Protein AF-0000000067839793 (afdb_homodimer)

Sequence (592 aa):
MSKRLVPSMTALQCFEAAARHLSFTRAAEELHLTQSAVSKQVAQLEDMLRHHLFLRIRRRLQLTPAGSLYLAEVNKILTQVDMSSRYVLTYGEQTEILKVATQPSFGVRWLIPHLKGFGKRHGNIHLDIRNEMEPFALLQGSADVVFFYGQGTWPGATCVELFREEVVPVCAPELLAGRKLAGAEELAELVLLQSTSRPEAWHEWFLEQDLQSVSAYHGPRFDTFYMALSAAQAGCGVALVPRYLAAKELADGSLVVPWNHAMRSAGAHYLAYAEHAAEVPKVRALVEWIGEQLQVMSKRLVPSMTALQCFEAAARHLSFTRAAEELHLTQSAVSKQVAQLEDMLRHHLFLRIRRRLQLTPAGSLYLAEVNKILTQVDMSSRYVLTYGEQTEILKVATQPSFGVRWLIPHLKGFGKRHGNIHLDIRNEMEPFALLQGSADVVFFYGQGTWPGATCVELFREEVVPVCAPELLAGRKLAGAEELAELVLLQSTSRPEAWHEWFLEQDLQSVSAYHGPRFDTFYMALSAAQAGCGVALVPRYLAAKELADGSLVVPWNHAMRSAGAHYLAYAEHAAEVPKVRALVEWIGEQLQV

InterPro domains:
  IPR000847 LysR, HTH, N-terminal domain [PF00126] (10-67)
  IPR000847 LysR, HTH, N-terminal domain [PR00039] (24-35)
  IPR000847 LysR, HTH, N-terminal domain [PR00039] (35-45)
  IPR000847 LysR, HTH, N-terminal domain [PR00039] (45-56)
  IPR000847 LysR, HTH, N-terminal domain [PS50931] (7-64)
  IPR005119 LysR, substrate-binding [PF03466] (94-294)
  IPR036388 Winged helix-like DNA-binding domain superfamily [G3DSA:1.10.10.10] (6-86)
  IPR036390 Winged helix DNA-binding domain superfamily [SSF46785] (7-82)
  IPR058163 LysR-type transcriptional regulator, proteobacterial-type [PTHR30537] (6-295)

Structure (mmCIF, N/CA/C/O backbone):
data_AF-0000000067839793-model_v1
#
loop_
_entity.id
_entity.type
_entity.pdbx_description
1 polymer 'HTH-type transcriptional regulator TrpI'
#
loop_
_atom_site.group_PDB
_atom_site.id
_atom_site.type_symbol
_atom_site.label_atom_id
_atom_site.label_alt_id
_atom_site.label_comp_id
_atom_site.label_asym_id
_atom_site.label_entity_id
_atom_site.label_seq_id
_atom_site.pdbx_PDB_ins_code
_atom_site.Cartn_x
_atom_site.Cartn_y
_atom_site.Cartn_z
_atom_site.occupancy
_atom_site.B_iso_or_equiv
_atom_site.auth_seq_id
_atom_site.auth_comp_id
_atom_site.auth_asym_id
_atom_site.auth_atom_id
_atom_site.pdbx_PDB_model_num
ATOM 1 N N . MET A 1 1 ? 6.41 28.391 -27.156 1 25.7 1 MET A N 1
ATOM 2 C CA . MET A 1 1 ? 6.594 27.812 -25.828 1 25.7 1 MET A CA 1
ATOM 3 C C . MET A 1 1 ? 5.25 27.609 -25.125 1 25.7 1 MET A C 1
ATOM 5 O O . MET A 1 1 ? 4.48 28.562 -24.969 1 25.7 1 MET A O 1
ATOM 9 N N . SER A 1 2 ? 4.504 26.625 -25.359 1 34.06 2 SER A N 1
ATOM 10 C CA . SER A 1 2 ? 3.111 26.453 -24.953 1 34.06 2 SER A CA 1
ATOM 11 C C . SER A 1 2 ? 2.936 26.734 -23.469 1 34.06 2 SER A C 1
ATOM 13 O O . SER A 1 2 ? 3.758 26.312 -22.656 1 34.06 2 SER A O 1
ATOM 15 N N . LYS A 1 3 ? 2.477 27.891 -23.156 1 39.94 3 LYS A N 1
ATOM 16 C CA . LYS A 1 3 ? 2.377 28.516 -21.844 1 39.94 3 LYS A CA 1
ATOM 17 C C . LYS A 1 3 ? 1.714 27.578 -20.828 1 39.94 3 LYS A C 1
ATOM 19 O O . LYS A 1 3 ? 0.62 27.062 -21.078 1 39.94 3 LYS A O 1
ATOM 24 N N . ARG A 1 4 ? 2.494 26.875 -20.109 1 50.38 4 ARG A N 1
ATOM 25 C CA . ARG A 1 4 ? 1.95 26.094 -19 1 50.38 4 ARG A CA 1
ATOM 26 C C . ARG A 1 4 ? 0.804 26.844 -18.312 1 50.38 4 ARG A C 1
ATOM 28 O O . ARG A 1 4 ? 0.835 28.062 -18.203 1 50.38 4 ARG A O 1
ATOM 35 N N . LEU A 1 5 ? -0.364 26.328 -18.203 1 61.38 5 LEU A N 1
ATOM 36 C CA . LEU A 1 5 ? -1.449 26.859 -17.375 1 61.38 5 LEU A CA 1
ATOM 37 C C . LEU A 1 5 ? -1.117 26.75 -15.898 1 61.38 5 LEU A C 1
ATOM 39 O O . LEU A 1 5 ? -1.398 25.719 -15.266 1 61.38 5 LEU A O 1
ATOM 43 N N . VAL A 1 6 ? -0.358 27.828 -15.383 1 69.75 6 VAL A N 1
ATOM 44 C CA . VAL A 1 6 ? 0.12 27.75 -14.008 1 69.75 6 VAL A CA 1
ATOM 45 C C . VAL A 1 6 ? -0.581 28.812 -13.164 1 69.75 6 VAL A C 1
ATOM 47 O O . VAL A 1 6 ? -0.259 30 -13.25 1 69.75 6 VAL A O 1
ATOM 50 N N . PRO A 1 7 ? -1.567 28.328 -12.43 1 79.19 7 PRO A N 1
ATOM 51 C CA . PRO A 1 7 ? -2.184 29.281 -11.508 1 79.19 7 PRO A CA 1
ATOM 52 C C . PRO A 1 7 ? -1.21 29.797 -10.445 1 79.19 7 PRO A C 1
ATOM 54 O O . PRO A 1 7 ? -0.174 29.172 -10.203 1 79.19 7 PRO A O 1
ATOM 57 N N . SER A 1 8 ? -1.515 31 -10.031 1 80.44 8 SER A N 1
ATOM 58 C CA . SER A 1 8 ? -0.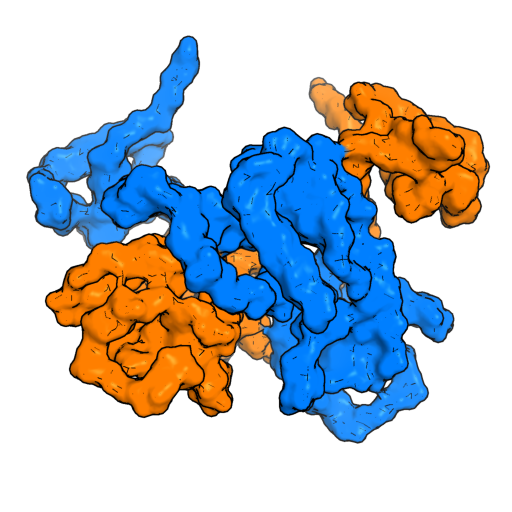68 31.516 -8.953 1 80.44 8 SER A CA 1
ATOM 59 C C . SER A 1 8 ? -0.875 30.703 -7.672 1 80.44 8 SER A C 1
ATOM 61 O O . SER A 1 8 ? -1.925 30.094 -7.473 1 80.44 8 SER A O 1
ATOM 63 N N . MET A 1 9 ? 0.143 30.75 -6.84 1 85.31 9 MET A N 1
ATOM 64 C CA . MET A 1 9 ? 0.052 30.094 -5.535 1 85.31 9 MET A CA 1
ATOM 65 C C . MET A 1 9 ? -1.069 30.703 -4.699 1 85.31 9 MET A C 1
ATOM 67 O O . MET A 1 9 ? -1.763 30 -3.969 1 85.31 9 MET A O 1
ATOM 71 N N . THR A 1 10 ? -1.194 31.969 -4.879 1 86.69 10 THR A N 1
ATOM 72 C CA . THR A 1 10 ? -2.26 32.688 -4.168 1 86.69 10 THR A CA 1
ATOM 73 C C . THR A 1 10 ? -3.629 32.156 -4.609 1 86.69 10 THR A C 1
ATOM 75 O O . THR A 1 10 ? -4.516 31.953 -3.781 1 86.69 10 THR A O 1
ATOM 78 N N . ALA A 1 11 ? -3.779 32 -5.848 1 90.25 11 ALA A N 1
ATOM 79 C CA . ALA A 1 11 ? -5.043 31.484 -6.371 1 90.25 11 ALA A CA 1
ATOM 80 C C . ALA A 1 11 ? -5.332 30.078 -5.832 1 90.25 11 ALA A C 1
ATOM 82 O O . ALA A 1 11 ? -6.465 29.766 -5.461 1 90.25 11 ALA A O 1
ATOM 83 N N . LEU A 1 12 ? -4.297 29.297 -5.797 1 90.75 12 LEU A N 1
ATOM 84 C CA . LEU A 1 12 ? -4.445 27.938 -5.277 1 90.75 12 LEU A CA 1
ATOM 85 C C . LEU A 1 12 ? -4.816 27.953 -3.799 1 90.75 12 LEU A C 1
ATOM 87 O O . LEU A 1 12 ? -5.684 27.203 -3.363 1 90.75 12 LEU A O 1
ATOM 91 N N . GLN A 1 13 ? -4.223 28.781 -3.059 1 90.88 13 GLN A N 1
ATOM 92 C CA . GLN A 1 13 ? -4.504 28.906 -1.632 1 90.88 13 GLN A CA 1
ATOM 93 C C . GLN A 1 13 ? -5.922 29.422 -1.391 1 90.88 13 GLN A C 1
ATOM 95 O O . GLN A 1 13 ? -6.613 28.938 -0.491 1 90.88 13 GLN A O 1
ATOM 100 N N . CYS A 1 14 ? -6.309 30.375 -2.168 1 93.44 14 CYS A N 1
ATOM 101 C CA . CYS A 1 14 ? -7.66 30.922 -2.061 1 93.44 14 CYS A CA 1
ATOM 102 C C . CYS A 1 14 ? -8.703 29.844 -2.34 1 93.44 14 CYS A C 1
ATOM 104 O O . CYS A 1 14 ? -9.672 29.688 -1.593 1 93.44 14 CYS A O 1
ATOM 106 N N . PHE A 1 15 ? -8.484 29.078 -3.344 1 94.44 15 PHE A N 1
ATOM 107 C CA . PHE A 1 15 ? -9.391 27.984 -3.705 1 94.44 15 PHE A CA 1
ATOM 108 C C . PHE A 1 15 ? -9.453 26.938 -2.6 1 94.44 15 PHE A C 1
ATOM 110 O O . PHE A 1 15 ? -10.539 26.531 -2.18 1 94.44 15 PHE A O 1
ATOM 117 N N . GLU A 1 16 ? -8.289 26.531 -2.25 1 91.19 16 GLU A N 1
ATOM 118 C CA . GLU A 1 16 ? -8.211 25.516 -1.21 1 91.19 16 GLU A CA 1
ATOM 119 C C . GLU A 1 16 ? -8.938 25.953 0.054 1 91.19 16 GLU A C 1
ATOM 121 O O . GLU A 1 16 ? -9.711 25.188 0.632 1 91.19 16 GLU A O 1
ATOM 126 N N . ALA A 1 17 ? -8.703 27.156 0.559 1 91.81 17 ALA A N 1
ATOM 127 C CA . ALA A 1 17 ? -9.344 27.672 1.763 1 91.81 17 ALA A CA 1
ATOM 128 C C . ALA A 1 17 ? -10.852 27.797 1.58 1 91.81 17 ALA A C 1
ATOM 130 O O . ALA A 1 17 ? -11.617 27.406 2.467 1 91.81 17 ALA A O 1
ATOM 131 N N . ALA A 1 18 ? -11.242 28.281 0.456 1 93.5 18 ALA A N 1
ATOM 132 C CA . ALA A 1 18 ? -12.664 28.406 0.173 1 93.5 18 ALA A CA 1
ATOM 133 C C . ALA A 1 18 ? -13.352 27.047 0.149 1 93.5 18 ALA A C 1
ATOM 135 O O . ALA A 1 18 ? -14.477 26.891 0.633 1 93.5 18 ALA A O 1
ATOM 136 N N . ALA A 1 19 ? -12.695 26.141 -0.418 1 90.25 19 ALA A N 1
ATOM 137 C CA . ALA A 1 19 ? -13.242 24.797 -0.519 1 90.25 19 ALA A CA 1
ATOM 138 C C . ALA A 1 19 ? -13.336 24.141 0.855 1 90.25 19 ALA A C 1
ATOM 140 O O . ALA A 1 19 ? -14.312 23.453 1.157 1 90.25 19 ALA A O 1
ATOM 141 N N . ARG A 1 20 ? -12.305 24.312 1.61 1 83.88 20 ARG A N 1
ATOM 142 C CA . ARG A 1 20 ? -12.25 23.719 2.941 1 83.88 20 ARG A CA 1
ATOM 143 C C . ARG A 1 20 ? -13.312 24.312 3.855 1 83.88 20 ARG A C 1
ATOM 145 O O . ARG A 1 20 ? -13.961 23.594 4.609 1 83.88 20 ARG A O 1
ATOM 152 N N . HIS A 1 21 ? -13.523 25.578 3.789 1 86.69 21 HIS A N 1
ATOM 153 C CA . HIS A 1 21 ? -14.477 26.281 4.637 1 86.69 21 HIS A CA 1
ATOM 154 C C . HIS A 1 21 ? -15.867 26.297 4.004 1 86.69 21 HIS A C 1
ATOM 156 O O . HIS A 1 21 ? -16.859 26.594 4.68 1 86.69 21 HIS A O 1
ATOM 162 N N . LEU A 1 22 ? -15.914 26.031 2.773 1 89.12 22 LEU A N 1
ATOM 163 C CA . LEU A 1 22 ? -17.109 26.234 1.961 1 89.12 22 LEU A CA 1
ATOM 164 C C . LEU A 1 22 ? -17.656 27.641 2.158 1 89.12 22 LEU A C 1
ATOM 166 O O . LEU A 1 22 ? -18.875 27.812 2.33 1 89.12 22 LEU A O 1
ATOM 170 N N . SER A 1 23 ? -16.766 28.516 2.211 1 92.5 23 SER A N 1
ATOM 171 C CA . SER A 1 23 ? -17.094 29.922 2.449 1 92.5 23 SER A CA 1
ATOM 172 C C . SER A 1 23 ? -15.977 30.828 1.955 1 92.5 23 SER A C 1
ATOM 174 O O . SER A 1 23 ? -14.82 30.688 2.357 1 92.5 23 SER A O 1
ATOM 176 N N . PHE A 1 24 ? -16.344 31.844 1.103 1 93.81 24 PHE A N 1
ATOM 177 C CA . PHE A 1 24 ? -15.359 32.812 0.635 1 93.81 24 PHE A CA 1
ATOM 178 C C . PHE A 1 24 ? -15 33.812 1.743 1 93.81 24 PHE A C 1
ATOM 180 O O . PHE A 1 24 ? -13.859 34.25 1.829 1 93.81 24 PHE A O 1
ATOM 187 N N . THR A 1 25 ? -15.945 34.062 2.615 1 94.25 25 THR A N 1
ATOM 188 C CA . THR A 1 25 ? -15.719 34.969 3.717 1 94.25 25 THR A CA 1
ATOM 189 C C . THR A 1 25 ? -14.727 34.406 4.723 1 94.25 25 THR A C 1
ATOM 191 O O . THR A 1 25 ? -13.781 35.062 5.133 1 94.25 25 THR A O 1
ATOM 194 N N . ARG A 1 26 ? -14.961 33.219 5.035 1 93.69 26 ARG A N 1
ATOM 195 C CA . ARG A 1 26 ? -14.078 32.562 5.996 1 93.69 26 ARG A CA 1
ATOM 196 C C . ARG A 1 26 ? -12.688 32.344 5.41 1 93.69 26 ARG A C 1
ATOM 198 O O . ARG A 1 26 ? -11.688 32.469 6.121 1 93.69 26 ARG A O 1
ATOM 205 N N . ALA A 1 27 ? -12.695 32 4.188 1 94.5 27 ALA A N 1
ATOM 206 C CA . ALA A 1 27 ? -11.406 31.875 3.508 1 94.5 27 ALA A CA 1
ATOM 207 C C . ALA A 1 27 ? -10.641 33.188 3.541 1 94.5 27 ALA A C 1
ATOM 209 O O . ALA A 1 27 ? -9.43 33.188 3.783 1 94.5 27 ALA A O 1
ATOM 210 N N . ALA A 1 28 ? -11.289 34.312 3.312 1 94.94 28 ALA A N 1
ATOM 211 C CA . ALA A 1 28 ? -10.688 35.656 3.324 1 94.94 28 ALA A CA 1
ATOM 212 C C . ALA A 1 28 ? -10.117 35.969 4.699 1 94.94 28 ALA A C 1
ATOM 214 O O . ALA A 1 28 ? -9.016 36.5 4.809 1 94.94 28 ALA A O 1
ATOM 215 N N . GLU A 1 29 ? -10.859 35.656 5.707 1 93.69 29 GLU A N 1
ATOM 216 C CA . GLU A 1 29 ? -10.414 35.875 7.078 1 93.69 29 GLU A CA 1
ATOM 217 C C . GLU A 1 29 ? -9.133 35.094 7.371 1 93.69 29 GLU A C 1
ATOM 219 O O . GLU A 1 29 ? -8.18 35.625 7.934 1 93.69 29 GLU A O 1
ATOM 224 N N . GLU A 1 30 ? -9.125 33.844 6.914 1 89.25 30 GLU A N 1
ATOM 225 C CA . GLU A 1 30 ? -7.973 32.969 7.16 1 89.25 30 GLU A CA 1
ATOM 226 C C . GLU A 1 30 ? -6.734 33.5 6.438 1 89.25 30 GLU A C 1
ATOM 228 O O . GLU A 1 30 ? -5.629 33.469 6.984 1 89.25 30 GLU A O 1
ATOM 233 N N . LEU A 1 31 ? -6.887 33.969 5.215 1 91.75 31 LEU A N 1
ATOM 234 C CA . LEU A 1 31 ? -5.766 34.344 4.352 1 91.75 31 LEU A CA 1
ATOM 235 C C . LEU A 1 31 ? -5.414 35.812 4.492 1 91.75 31 LEU A C 1
ATOM 237 O O . LEU A 1 31 ? -4.492 36.281 3.836 1 91.75 31 LEU A O 1
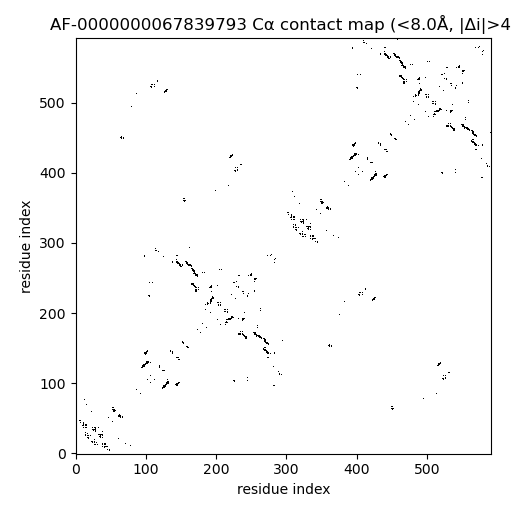ATOM 241 N N . HIS A 1 32 ? -6.188 36.469 5.352 1 92.88 32 HIS A N 1
ATOM 242 C CA . HIS A 1 32 ? -5.996 37.906 5.555 1 92.88 32 HIS A CA 1
ATOM 243 C C . HIS A 1 32 ? -6.113 38.688 4.238 1 92.88 32 HIS A C 1
ATOM 245 O O . HIS A 1 32 ? -5.242 39.469 3.904 1 92.88 32 HIS A O 1
ATOM 251 N N . LEU A 1 33 ? -7.078 38.312 3.494 1 92.69 33 LEU A N 1
ATOM 252 C CA . LEU A 1 33 ? -7.484 38.969 2.256 1 92.69 33 LEU A CA 1
ATOM 253 C C . LEU A 1 33 ? -8.922 39.438 2.346 1 92.69 33 LEU A C 1
ATOM 255 O O . LEU A 1 33 ? -9.633 39.125 3.305 1 92.69 33 LEU A O 1
ATOM 259 N N . THR A 1 34 ? -9.305 40.312 1.516 1 94.31 34 THR A N 1
ATOM 260 C CA . THR A 1 34 ? -10.719 40.656 1.424 1 94.31 34 THR A CA 1
ATOM 261 C C . THR A 1 34 ? -11.508 39.562 0.736 1 94.31 34 THR A C 1
ATOM 263 O O . THR A 1 34 ? -10.945 38.781 -0.046 1 94.31 34 THR A O 1
ATOM 266 N N . GLN A 1 35 ? -12.727 39.5 1.141 1 94.62 35 GLN A N 1
ATOM 267 C CA . GLN A 1 35 ? -13.602 38.5 0.514 1 94.62 35 GLN A CA 1
ATOM 268 C C . GLN A 1 35 ? -13.617 38.688 -1.003 1 94.62 35 GLN A C 1
ATOM 270 O O . GLN A 1 35 ? -13.633 37.688 -1.74 1 94.62 35 GLN A O 1
ATOM 275 N N . SER A 1 36 ? -13.602 39.906 -1.461 1 95.12 36 SER A N 1
ATOM 276 C CA . SER A 1 36 ? -13.594 40.188 -2.893 1 95.12 36 SER A CA 1
ATOM 277 C C . SER A 1 36 ? -12.32 39.656 -3.555 1 95.12 36 SER A C 1
ATOM 279 O O . SER A 1 36 ? -12.359 39.188 -4.684 1 95.12 36 SER A O 1
ATOM 281 N N . ALA A 1 37 ? -11.219 39.812 -2.896 1 94.12 37 ALA A N 1
ATOM 282 C CA . ALA A 1 37 ? -9.938 39.312 -3.416 1 94.12 37 ALA A CA 1
ATOM 283 C C . ALA A 1 37 ? -9.938 37.812 -3.568 1 94.12 37 ALA A C 1
ATOM 285 O O . ALA A 1 37 ? -9.484 37.281 -4.586 1 94.12 37 ALA A O 1
ATOM 286 N N . VAL A 1 38 ? -10.453 37.094 -2.562 1 95.75 38 VAL A N 1
ATOM 287 C CA . VAL A 1 38 ? -10.539 35.625 -2.617 1 95.75 38 VAL A CA 1
ATOM 288 C C . VAL A 1 38 ? -11.453 35.219 -3.762 1 95.75 38 VAL A C 1
ATOM 290 O O . VAL A 1 38 ? -11.125 34.312 -4.531 1 95.75 38 VAL A O 1
ATOM 293 N N . SER A 1 39 ? -12.586 35.844 -3.869 1 95.38 39 SER A N 1
ATOM 294 C CA . SER A 1 39 ? -13.547 35.531 -4.918 1 95.38 39 SER A CA 1
ATOM 295 C C . SER A 1 39 ? -12.945 35.75 -6.305 1 95.38 39 SER A C 1
ATOM 297 O O . SER A 1 39 ? -13.172 34.969 -7.215 1 95.38 39 SER A O 1
ATOM 299 N N . LYS A 1 40 ? -12.227 36.812 -6.402 1 95.06 40 LYS A N 1
ATOM 300 C CA . LYS A 1 40 ? -11.586 37.125 -7.676 1 95.06 40 LYS A CA 1
ATOM 301 C C . LYS A 1 40 ? -10.547 36.094 -8.047 1 95.06 40 LYS A C 1
ATOM 303 O O . LYS A 1 40 ? -10.453 35.688 -9.211 1 95.06 40 LYS A O 1
ATOM 308 N N . GLN A 1 41 ? -9.719 35.719 -7.109 1 93.38 41 GLN A N 1
ATOM 309 C CA . GLN A 1 41 ? -8.703 34.719 -7.332 1 93.38 41 GLN A CA 1
ATOM 310 C C . GLN A 1 41 ? -9.336 33.406 -7.801 1 93.38 41 GLN A C 1
ATOM 312 O O . GLN A 1 41 ? -8.836 32.75 -8.734 1 93.38 41 GLN A O 1
ATOM 317 N N . VAL A 1 42 ? -10.43 33 -7.188 1 94.56 42 VAL A N 1
ATOM 318 C CA . VAL A 1 42 ? -11.109 31.766 -7.527 1 94.56 42 VAL A CA 1
ATOM 319 C C . VAL A 1 42 ? -11.742 31.875 -8.914 1 94.56 42 VAL A C 1
ATOM 321 O O . VAL A 1 42 ? -11.688 30.938 -9.711 1 94.56 42 VAL A O 1
ATOM 324 N N . ALA A 1 43 ? -12.312 33.031 -9.156 1 93.88 43 ALA A N 1
ATOM 325 C CA . ALA A 1 43 ? -12.906 33.25 -10.469 1 93.88 43 ALA A CA 1
ATOM 326 C C . ALA A 1 43 ? -11.852 33.156 -11.57 1 93.88 43 ALA A C 1
ATOM 328 O O . ALA A 1 43 ? -12.117 32.625 -12.641 1 93.88 43 ALA A O 1
ATOM 329 N N . GLN A 1 44 ? -10.766 33.75 -11.289 1 89.94 44 GLN A N 1
ATOM 330 C CA . GLN A 1 44 ? -9.664 33.688 -12.242 1 89.94 44 GLN A CA 1
ATOM 331 C C . GLN A 1 44 ? -9.219 32.25 -12.484 1 89.94 44 GLN A C 1
ATOM 333 O O . GLN A 1 44 ? -8.883 31.875 -13.609 1 89.94 44 GLN A O 1
ATOM 338 N N . LEU A 1 45 ? -9.141 31.5 -11.438 1 90.38 45 LEU A N 1
ATOM 339 C CA . LEU A 1 45 ? -8.781 30.094 -11.539 1 90.38 45 LEU A CA 1
ATOM 340 C C . LEU A 1 45 ? -9.805 29.344 -12.383 1 90.38 45 LEU A C 1
ATOM 342 O O . LEU A 1 45 ? -9.43 28.516 -13.234 1 90.38 45 LEU A O 1
ATOM 346 N N . GLU A 1 46 ? -11.086 29.578 -12.125 1 92.44 46 GLU A N 1
ATOM 347 C CA . GLU A 1 46 ? -12.156 28.938 -12.883 1 92.44 46 GLU A CA 1
ATOM 348 C C . GLU A 1 46 ? -12.086 29.328 -14.359 1 92.44 46 GLU A C 1
ATOM 350 O O . GLU A 1 46 ? -12.312 28.484 -15.234 1 92.44 46 GLU A O 1
ATOM 355 N N . ASP A 1 47 ? -11.742 30.578 -14.602 1 89 47 ASP A N 1
ATOM 356 C CA . ASP A 1 47 ? -11.594 31.047 -15.977 1 89 47 ASP A CA 1
ATOM 357 C C . ASP A 1 47 ? -10.445 30.344 -16.688 1 89 47 ASP A C 1
ATOM 359 O O . ASP A 1 47 ? -10.578 29.922 -17.844 1 89 47 ASP A O 1
ATOM 363 N N . MET A 1 48 ? -9.422 30.234 -15.969 1 85.06 48 MET A N 1
ATOM 364 C CA . MET A 1 48 ? -8.25 29.562 -16.516 1 85.06 48 MET A CA 1
ATOM 365 C C . MET A 1 48 ? -8.555 28.109 -16.844 1 85.06 48 MET A C 1
ATOM 367 O O . MET A 1 48 ? -8.117 27.578 -17.859 1 85.06 48 MET A O 1
ATOM 371 N N . LEU A 1 49 ? -9.305 27.484 -15.969 1 84.44 49 LEU A N 1
ATOM 372 C CA . LEU A 1 49 ? -9.609 26.062 -16.078 1 84.44 49 LEU A CA 1
ATOM 373 C C . LEU A 1 49 ? -10.805 25.828 -16.984 1 84.44 49 LEU A C 1
ATOM 375 O O . LEU A 1 49 ? -11.055 24.703 -17.422 1 84.44 49 LEU A O 1
ATOM 379 N N . ARG A 1 50 ? -11.539 26.859 -17.25 1 85.06 50 ARG A N 1
ATOM 380 C CA . ARG A 1 50 ? -12.766 26.812 -18.031 1 85.06 50 ARG A CA 1
ATOM 381 C C . ARG A 1 50 ? -13.781 25.859 -17.406 1 85.06 50 ARG A C 1
ATOM 383 O O . ARG A 1 50 ? -14.516 25.172 -18.109 1 85.06 50 ARG A O 1
ATOM 390 N N . HIS A 1 51 ? -13.711 25.766 -16.109 1 86.88 51 HIS A N 1
ATOM 391 C CA . HIS A 1 51 ? -14.633 24.984 -15.281 1 86.88 51 HIS A CA 1
ATOM 392 C C . HIS A 1 51 ? -14.992 25.75 -14 1 86.88 51 HIS A C 1
ATOM 394 O O . HIS A 1 51 ? -14.133 26.391 -13.398 1 86.88 51 HIS A O 1
ATOM 400 N N . HIS A 1 52 ? -16.234 25.656 -13.711 1 89.69 52 HIS A N 1
ATOM 401 C CA . HIS A 1 52 ? -16.609 26.109 -12.383 1 89.69 52 HIS A CA 1
ATOM 402 C C . HIS A 1 52 ? -16.156 25.125 -11.312 1 89.69 52 HIS A C 1
ATOM 404 O O . HIS A 1 52 ? -16.281 23.906 -11.5 1 89.69 52 HIS A O 1
ATOM 410 N N . LEU A 1 53 ? -15.578 25.703 -10.289 1 90.94 53 LEU A N 1
ATOM 411 C CA . LEU A 1 53 ? -15.094 24.859 -9.203 1 90.94 53 LEU A CA 1
ATOM 412 C C . LEU A 1 53 ? -16.078 24.844 -8.039 1 90.94 53 LEU A C 1
ATOM 414 O O . LEU A 1 53 ? -16.062 23.922 -7.211 1 90.94 53 LEU A O 1
ATOM 418 N N . PHE A 1 54 ? -16.906 25.906 -8.023 1 92.25 54 PHE A N 1
ATOM 419 C CA . PHE A 1 54 ? -17.938 26.031 -7 1 92.25 54 PHE A CA 1
ATOM 420 C C . PHE A 1 54 ? -19.312 26.234 -7.633 1 92.25 54 PHE A C 1
ATOM 422 O O . PHE A 1 54 ? -19.406 26.672 -8.781 1 92.25 54 PHE A O 1
ATOM 429 N N . LEU A 1 55 ? -20.312 25.703 -6.914 1 88 55 LEU A N 1
ATOM 430 C CA . LEU A 1 55 ? -21.688 26.031 -7.234 1 88 55 LEU A CA 1
ATOM 431 C C . LEU A 1 55 ? -22.469 26.422 -5.973 1 88 55 LEU A C 1
ATOM 433 O O . LEU A 1 55 ? -22 26.156 -4.859 1 88 55 LEU A O 1
ATOM 437 N N . ARG A 1 56 ? -23.453 27.188 -6.152 1 83.5 56 ARG A N 1
ATOM 438 C CA . ARG A 1 56 ? -24.297 27.547 -5.02 1 83.5 56 ARG A CA 1
ATOM 439 C C . ARG A 1 56 ? -25.625 26.781 -5.055 1 83.5 56 ARG A C 1
ATOM 441 O O . ARG A 1 56 ? -26.297 26.75 -6.09 1 83.5 56 ARG A O 1
ATOM 448 N N . ILE A 1 57 ? -25.828 26.031 -4.047 1 72.94 57 ILE A N 1
ATOM 449 C CA . ILE A 1 57 ? -27.125 25.359 -3.848 1 72.94 57 ILE A CA 1
ATOM 450 C C . ILE A 1 57 ? -27.828 25.969 -2.631 1 72.94 57 ILE A C 1
ATOM 452 O O . ILE A 1 57 ? -27.344 25.828 -1.502 1 72.94 57 ILE A O 1
ATOM 456 N N . ARG A 1 58 ? -29.031 26.453 -2.756 1 78.88 58 ARG A N 1
ATOM 457 C CA . ARG A 1 58 ? -29.797 27.109 -1.7 1 78.88 58 ARG A CA 1
ATOM 458 C C . ARG A 1 58 ? -28.922 28.047 -0.89 1 78.88 58 ARG A C 1
ATOM 460 O O . ARG A 1 58 ? -28.906 27.984 0.341 1 78.88 58 ARG A O 1
ATOM 467 N N . ARG A 1 59 ? -28.062 28.672 -1.386 1 80.25 59 ARG A N 1
ATOM 468 C CA . ARG A 1 59 ? -27.234 29.734 -0.83 1 80.25 59 ARG A CA 1
ATOM 469 C C . ARG A 1 59 ? -25.984 29.156 -0.166 1 80.25 59 ARG A C 1
ATOM 471 O O . ARG A 1 59 ? -25.234 29.891 0.478 1 80.25 59 ARG A O 1
ATOM 478 N N . ARG A 1 60 ? -25.812 27.969 -0.241 1 84.44 60 ARG A N 1
ATOM 479 C CA . ARG A 1 60 ? -24.625 27.359 0.345 1 84.44 60 ARG A CA 1
ATOM 480 C C . ARG A 1 60 ? -23.594 27.031 -0.728 1 84.44 60 ARG A C 1
ATOM 482 O O . ARG A 1 60 ? -23.953 26.562 -1.811 1 84.44 60 ARG A O 1
ATOM 489 N N . LEU A 1 61 ? -22.406 27.453 -0.458 1 88.69 61 LEU A N 1
ATOM 490 C CA . LEU A 1 61 ? -21.297 27.156 -1.356 1 88.69 61 LEU A CA 1
ATOM 491 C C . LEU A 1 61 ? -20.938 25.688 -1.302 1 88.69 61 LEU A C 1
ATOM 493 O O . LEU A 1 61 ? -20.828 25.109 -0.217 1 88.69 61 LEU A O 1
ATOM 497 N N . GLN A 1 62 ? -20.922 25.078 -2.482 1 86.88 62 GLN A N 1
ATOM 498 C CA . GLN A 1 62 ? -20.516 23.688 -2.592 1 86.88 62 GLN A CA 1
ATOM 499 C C . GLN A 1 62 ? -19.5 23.5 -3.721 1 86.88 62 GLN A C 1
ATOM 501 O O . GLN A 1 62 ? -19.469 24.281 -4.668 1 86.88 62 GLN A O 1
ATOM 506 N N . LEU A 1 63 ? -18.672 22.531 -3.561 1 85.75 63 LEU A N 1
ATOM 507 C CA . LEU A 1 63 ? -17.734 22.203 -4.637 1 85.75 63 LEU A CA 1
ATOM 508 C C . LEU A 1 63 ? -18.45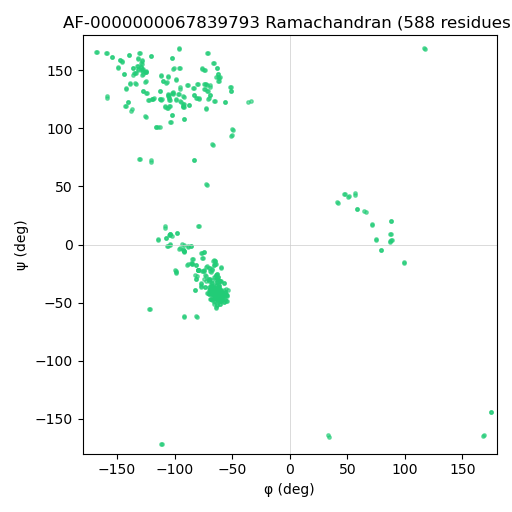3 21.484 -5.773 1 85.75 63 LEU A C 1
ATOM 510 O O . LEU A 1 63 ? -19.344 20.656 -5.535 1 85.75 63 LEU A O 1
ATOM 514 N N . THR A 1 64 ? -18.125 21.844 -7.078 1 78.88 64 THR A N 1
ATOM 515 C CA . THR A 1 64 ? -18.5 21.031 -8.227 1 78.88 64 THR A CA 1
ATOM 516 C C . THR A 1 64 ? -17.656 19.75 -8.273 1 78.88 64 THR A C 1
ATOM 518 O O . THR A 1 64 ? -16.656 19.625 -7.566 1 78.88 64 THR A O 1
ATOM 521 N N . PRO A 1 65 ? -18.141 18.844 -9.078 1 68.69 65 PRO A N 1
ATOM 522 C CA . PRO A 1 65 ? -17.281 17.656 -9.266 1 68.69 65 PRO A CA 1
ATOM 523 C C . PRO A 1 65 ? -15.875 18.016 -9.742 1 68.69 65 PRO A C 1
ATOM 525 O O . PRO A 1 65 ? -14.898 17.469 -9.234 1 68.69 65 PRO A O 1
ATOM 528 N N . ALA A 1 66 ? -15.836 18.891 -10.617 1 74.88 66 ALA A N 1
ATOM 529 C CA . ALA A 1 66 ? -14.539 19.375 -11.078 1 74.88 66 ALA A CA 1
ATOM 530 C C . ALA A 1 66 ? -13.781 20.062 -9.945 1 74.88 66 ALA A C 1
ATOM 532 O O . ALA A 1 66 ? -12.562 19.906 -9.828 1 74.88 66 ALA A O 1
ATOM 533 N N . GLY A 1 67 ? -14.477 20.781 -9.156 1 81.5 67 GLY A N 1
ATOM 534 C CA . GLY A 1 67 ? -13.875 21.406 -7.992 1 81.5 67 GLY A CA 1
ATOM 535 C C . GLY A 1 67 ? -13.281 20.422 -7.012 1 81.5 67 GLY A C 1
ATOM 536 O O . GLY A 1 67 ? -12.18 20.625 -6.5 1 81.5 67 GLY A O 1
ATOM 537 N N . SER A 1 68 ? -13.969 19.391 -6.812 1 75.31 68 SER A N 1
ATOM 538 C CA . SER A 1 68 ? -13.5 18.359 -5.898 1 75.31 68 SER A CA 1
ATOM 539 C C . SER A 1 68 ? -12.234 17.688 -6.422 1 75.31 68 SER A C 1
ATOM 541 O O . SER A 1 68 ? -11.289 17.453 -5.664 1 75.31 68 SER A O 1
ATOM 543 N N . LEU A 1 69 ? -12.258 17.438 -7.668 1 69.56 69 LEU A N 1
ATOM 544 C CA . LEU A 1 69 ? -11.086 16.828 -8.297 1 69.56 69 LEU A CA 1
ATOM 545 C C . LEU A 1 69 ? -9.891 17.781 -8.227 1 69.56 69 LEU A C 1
ATOM 547 O O . LEU A 1 69 ? -8.781 17.359 -7.891 1 69.56 69 LEU A O 1
ATOM 551 N N . TYR A 1 70 ? -10.125 18.953 -8.531 1 79.62 70 TYR A N 1
ATOM 552 C CA . TYR A 1 70 ? -9.047 19.922 -8.555 1 79.62 70 TYR A CA 1
ATOM 553 C C . TYR A 1 70 ? -8.531 20.203 -7.148 1 79.62 70 TYR A C 1
ATOM 555 O O . TYR A 1 70 ? -7.332 20.438 -6.957 1 79.62 70 TYR A O 1
ATOM 563 N N . LEU A 1 71 ? -9.445 20.172 -6.18 1 82.56 71 LEU A N 1
ATOM 564 C CA . LEU A 1 71 ? -9.047 20.391 -4.793 1 82.56 71 LEU A CA 1
ATOM 565 C C . LEU A 1 71 ? -8.039 19.328 -4.352 1 82.56 71 LEU A C 1
ATOM 567 O O . LEU A 1 71 ? -7.059 19.641 -3.672 1 82.56 71 LEU A O 1
ATOM 571 N N . ALA A 1 72 ? -8.273 18.172 -4.734 1 70.06 72 ALA A N 1
ATOM 572 C CA . ALA A 1 72 ? -7.344 17.094 -4.402 1 70.06 72 ALA A CA 1
ATOM 573 C C . ALA A 1 72 ? -5.953 17.375 -4.957 1 70.06 72 ALA A C 1
ATOM 575 O O . ALA A 1 72 ? -4.949 17.188 -4.262 1 70.06 72 ALA A O 1
ATOM 576 N N . GLU A 1 73 ? -5.949 17.844 -6.145 1 73.25 73 GLU A N 1
ATOM 577 C CA . GLU A 1 73 ? -4.672 18.156 -6.785 1 73.25 73 GLU A CA 1
ATOM 578 C C . GLU A 1 73 ? -4.012 19.375 -6.148 1 73.25 73 GLU A C 1
ATOM 580 O O . GLU A 1 73 ? -2.799 19.391 -5.938 1 73.25 73 GLU A O 1
ATOM 585 N N . VAL A 1 74 ? -4.816 20.328 -5.898 1 80.88 74 VAL A N 1
ATOM 586 C CA . VAL A 1 74 ? -4.312 21.562 -5.301 1 80.88 74 VAL A CA 1
ATOM 587 C C . VAL A 1 74 ? -3.717 21.266 -3.926 1 80.88 74 VAL A C 1
ATOM 589 O O . VAL A 1 74 ? -2.652 21.766 -3.578 1 80.88 74 VAL A O 1
ATOM 592 N N . ASN A 1 75 ? -4.398 20.453 -3.205 1 76.19 75 ASN A N 1
ATOM 593 C CA . ASN A 1 75 ? -3.893 20.078 -1.891 1 76.19 75 ASN A CA 1
ATOM 594 C C . ASN A 1 75 ? -2.531 19.391 -1.99 1 76.19 75 ASN A C 1
ATOM 596 O O . ASN A 1 75 ? -1.63 19.672 -1.201 1 76.19 75 ASN A O 1
ATOM 600 N N . LYS A 1 76 ? -2.408 18.547 -2.941 1 67.56 76 LYS A N 1
ATOM 601 C CA . LYS A 1 76 ? -1.122 17.891 -3.162 1 67.56 76 LYS A CA 1
ATOM 602 C C . LYS A 1 76 ? -0.027 18.922 -3.445 1 67.56 76 LYS A C 1
ATOM 604 O O . LYS A 1 76 ? 1.064 18.844 -2.877 1 67.56 76 LYS A O 1
ATOM 609 N N . ILE A 1 77 ? -0.394 19.812 -4.289 1 74.75 77 ILE A N 1
ATOM 610 C CA . ILE A 1 77 ? 0.568 20.812 -4.723 1 74.75 77 ILE A CA 1
ATOM 611 C C . ILE A 1 77 ? 0.953 21.703 -3.543 1 74.75 77 ILE A C 1
ATOM 613 O O . ILE A 1 77 ? 2.139 21.922 -3.283 1 74.75 77 ILE A O 1
ATOM 617 N N . LEU A 1 78 ? -0.013 22.219 -2.869 1 78.31 78 LEU A N 1
ATOM 618 C CA . LEU A 1 78 ? 0.249 23.125 -1.758 1 78.31 78 LEU A CA 1
ATOM 619 C C . LEU A 1 78 ? 1.032 22.422 -0.655 1 78.31 78 LEU A C 1
ATOM 621 O O . LEU A 1 78 ? 1.933 23.016 -0.053 1 78.31 78 LEU A O 1
ATOM 625 N N . THR A 1 79 ? 0.713 21.188 -0.449 1 70.19 79 THR A N 1
ATOM 626 C CA . THR A 1 79 ? 1.434 20.391 0.539 1 70.19 79 THR A CA 1
ATOM 627 C C . THR A 1 79 ? 2.885 20.188 0.114 1 70.19 79 THR A C 1
ATOM 629 O O . THR A 1 79 ? 3.803 20.359 0.921 1 70.19 79 THR A O 1
ATOM 632 N N . GLN A 1 80 ? 3.014 19.891 -1.07 1 66.12 80 GLN A N 1
ATOM 633 C CA . GLN A 1 80 ? 4.363 19.672 -1.578 1 66.12 80 GLN A CA 1
ATOM 634 C C . GLN A 1 80 ? 5.211 20.938 -1.466 1 66.12 80 GLN A C 1
ATOM 636 O O . GLN A 1 80 ? 6.375 20.875 -1.071 1 66.12 80 GLN A O 1
ATOM 641 N N . VAL A 1 81 ? 4.633 22.047 -1.877 1 69.81 81 VAL A N 1
ATOM 642 C CA . VAL A 1 81 ? 5.34 23.328 -1.803 1 69.81 81 VAL A CA 1
ATOM 643 C C . VAL A 1 81 ? 5.672 23.641 -0.348 1 69.81 81 VAL A C 1
ATOM 645 O O . VAL A 1 81 ? 6.789 24.062 -0.039 1 69.81 81 VAL A O 1
ATOM 648 N N . ASP A 1 82 ? 4.73 23.484 0.474 1 71.62 82 ASP A N 1
ATOM 649 C CA . ASP A 1 82 ? 4.926 23.75 1.895 1 71.62 82 ASP A CA 1
ATOM 650 C C . ASP A 1 82 ? 6.023 22.859 2.477 1 71.62 82 ASP A C 1
ATOM 652 O O . ASP A 1 82 ? 6.926 23.344 3.162 1 71.62 82 ASP A O 1
ATOM 656 N N . MET A 1 83 ? 5.938 21.594 2.172 1 62.84 83 MET A N 1
ATOM 657 C CA . MET A 1 83 ? 6.926 20.641 2.658 1 62.84 83 MET A CA 1
ATOM 658 C C . MET A 1 83 ? 8.32 21 2.17 1 62.84 83 MET A C 1
ATOM 660 O O . MET A 1 83 ? 9.281 20.969 2.943 1 62.84 83 MET A O 1
ATOM 664 N N . SER A 1 84 ? 8.32 21.266 0.971 1 62.81 84 SER A N 1
ATOM 665 C CA . SER A 1 84 ? 9.617 21.625 0.397 1 62.81 84 SER A CA 1
ATOM 666 C C . SER A 1 84 ? 10.195 22.859 1.085 1 62.81 84 SER A C 1
ATOM 668 O O . SER A 1 84 ? 11.391 22.906 1.365 1 62.81 84 SER A O 1
ATOM 670 N N . SER A 1 85 ? 9.344 23.828 1.28 1 65.88 85 SER A N 1
ATOM 671 C CA . SER A 1 85 ? 9.781 25.062 1.939 1 65.88 85 SER A CA 1
ATOM 672 C C . SER A 1 85 ? 10.219 24.781 3.375 1 65.88 85 SER A C 1
ATOM 674 O O . SER A 1 85 ? 11.25 25.297 3.82 1 65.88 85 SER A O 1
ATOM 676 N N . ARG A 1 86 ? 9.445 23.969 4.055 1 62.94 86 ARG A N 1
ATOM 677 C CA . ARG A 1 86 ? 9.758 23.656 5.449 1 62.94 86 ARG A CA 1
ATOM 678 C C . ARG A 1 86 ? 11.023 22.812 5.551 1 62.94 86 ARG A C 1
ATOM 680 O O . ARG A 1 86 ? 11.797 22.953 6.492 1 62.94 86 ARG A O 1
ATOM 687 N N . TYR A 1 87 ? 11.086 21.938 4.672 1 59.53 87 TYR A N 1
ATOM 688 C CA . TYR A 1 87 ? 12.305 21.141 4.621 1 59.53 87 TYR A CA 1
ATOM 689 C C . TYR A 1 87 ? 13.539 22.016 4.516 1 59.53 87 TYR A C 1
ATOM 691 O O . TYR A 1 87 ? 14.531 21.797 5.211 1 59.53 87 TYR A O 1
ATOM 699 N N . VAL A 1 88 ? 13.453 23.047 3.66 1 61 88 VAL A N 1
ATOM 700 C CA . VAL A 1 88 ? 14.578 23.953 3.465 1 61 88 VAL A CA 1
ATOM 701 C C . VAL A 1 88 ? 14.797 24.797 4.727 1 61 88 VAL A C 1
ATOM 703 O O . VAL A 1 88 ? 15.93 25.062 5.109 1 61 88 VAL A O 1
ATOM 706 N N . LEU A 1 89 ? 13.703 25.141 5.262 1 61.72 89 LEU A N 1
ATOM 707 C CA . LEU A 1 89 ? 13.781 25.953 6.469 1 61.72 89 LEU A CA 1
ATOM 708 C C . LEU A 1 89 ? 14.375 25.141 7.625 1 61.72 89 LEU A C 1
ATOM 710 O O . LEU A 1 89 ? 15.117 25.688 8.445 1 61.72 89 LEU A O 1
ATOM 714 N N . THR A 1 90 ? 13.953 23.875 7.75 1 57.56 90 THR A N 1
ATOM 715 C CA . THR A 1 90 ? 14.305 23.047 8.898 1 57.56 90 THR A CA 1
ATOM 716 C C . THR A 1 90 ? 15.695 22.453 8.727 1 57.56 90 THR A C 1
ATOM 718 O O . THR A 1 90 ? 16.5 22.438 9.664 1 57.56 90 THR A O 1
ATOM 721 N N . TYR A 1 91 ? 15.758 21.688 7.688 1 55.91 91 TYR A N 1
ATOM 722 C CA . TYR A 1 91 ? 17 20.922 7.562 1 55.91 91 TYR A CA 1
ATOM 723 C C . TYR A 1 91 ? 18.125 21.781 7.012 1 55.91 91 TYR A C 1
ATOM 725 O O . TYR A 1 91 ? 19.297 21.453 7.18 1 55.91 91 TYR A O 1
ATOM 733 N N . GLY A 1 92 ? 17.797 23.109 7.113 1 55.47 92 GLY A N 1
ATOM 734 C CA . GLY A 1 92 ? 18.844 23.969 6.586 1 55.47 92 GLY A CA 1
ATOM 735 C C . GLY A 1 92 ? 19.594 23.359 5.422 1 55.47 92 GLY A C 1
ATOM 736 O O . GLY A 1 92 ? 19.109 22.406 4.797 1 55.47 92 GLY A O 1
ATOM 737 N N . GLU A 1 93 ? 20.766 23.828 4.992 1 56.38 93 GLU A N 1
ATOM 738 C CA . GLU A 1 93 ? 21.609 23.5 3.85 1 56.38 93 GLU A CA 1
ATOM 739 C C . GLU A 1 93 ? 22.172 22.078 3.971 1 56.38 93 GLU A C 1
ATOM 741 O O . GLU A 1 93 ? 22.469 21.438 2.963 1 56.38 93 GLU A O 1
ATOM 746 N N . GLN A 1 94 ? 22.062 21.438 5.266 1 63.78 94 GLN A N 1
ATOM 747 C CA . GLN A 1 94 ? 22.891 20.25 5.391 1 63.78 94 GLN A CA 1
ATOM 748 C C . GLN A 1 94 ? 22.047 18.984 5.34 1 63.78 94 GLN A C 1
ATOM 750 O O . GLN A 1 94 ? 22.578 17.875 5.215 1 63.78 94 GLN A O 1
ATOM 755 N N . THR A 1 95 ? 20.688 19 5.219 1 73.75 95 THR A N 1
ATOM 756 C CA . THR A 1 95 ? 19.906 17.766 5.258 1 73.75 95 THR A CA 1
ATOM 757 C C . THR A 1 95 ? 19.625 17.266 3.848 1 73.75 95 THR A C 1
ATOM 759 O O . THR A 1 95 ? 19.234 18.031 2.969 1 73.75 95 THR A O 1
ATOM 762 N N . GLU A 1 96 ? 20.062 16.016 3.66 1 84.12 96 GLU A N 1
ATOM 763 C CA . GLU A 1 96 ? 19.781 15.328 2.398 1 84.12 96 GLU A CA 1
ATOM 764 C C . GLU A 1 96 ? 18.531 14.461 2.506 1 84.12 96 GLU A C 1
ATOM 766 O O . GLU A 1 96 ? 18.312 13.812 3.527 1 84.12 96 GLU A O 1
ATOM 771 N N . ILE A 1 97 ? 17.719 14.586 1.504 1 85.06 97 ILE A N 1
ATOM 772 C CA . ILE A 1 97 ? 16.547 13.719 1.433 1 85.06 97 ILE A CA 1
ATOM 773 C C . ILE A 1 97 ? 16.891 12.469 0.623 1 85.06 97 ILE A C 1
ATOM 775 O O . ILE A 1 97 ? 17.391 12.562 -0.5 1 85.06 97 ILE A O 1
ATOM 779 N N . LEU A 1 98 ? 16.766 11.367 1.191 1 93.38 98 LEU A N 1
ATOM 780 C CA . LEU A 1 98 ? 16.906 10.094 0.497 1 93.38 98 LEU A CA 1
ATOM 781 C C . LEU A 1 98 ? 15.555 9.469 0.2 1 93.38 98 LEU A C 1
ATOM 783 O O . LEU A 1 98 ? 14.844 9.055 1.118 1 93.38 98 LEU A O 1
ATOM 787 N N . LYS A 1 99 ? 15.18 9.414 -1.081 1 92.88 99 LYS A N 1
ATOM 788 C CA . LYS A 1 99 ? 13.914 8.836 -1.533 1 92.88 99 LYS A CA 1
ATOM 789 C C . LYS A 1 99 ? 14.047 7.336 -1.766 1 92.88 99 LYS A C 1
ATOM 791 O O . LYS A 1 99 ? 14.836 6.898 -2.604 1 92.88 99 LYS A O 1
ATOM 796 N N . VAL A 1 100 ? 13.234 6.609 -1.018 1 96.06 100 VAL A N 1
ATOM 797 C CA . VAL A 1 100 ? 13.273 5.152 -1.08 1 96.06 100 VAL A CA 1
ATOM 798 C C . VAL A 1 100 ? 11.914 4.613 -1.526 1 96.06 100 VAL A C 1
ATOM 800 O O . VAL A 1 100 ? 10.883 4.969 -0.957 1 96.06 100 VAL A O 1
ATOM 803 N N . ALA A 1 101 ? 11.898 3.812 -2.568 1 94.5 101 ALA A N 1
ATOM 804 C CA . ALA A 1 101 ? 10.688 3.139 -3.021 1 94.5 101 ALA A CA 1
ATOM 805 C C . ALA A 1 101 ? 10.734 1.646 -2.701 1 94.5 101 ALA A C 1
ATOM 807 O O . ALA A 1 101 ? 11.789 1.015 -2.82 1 94.5 101 ALA A O 1
ATOM 808 N N . THR A 1 102 ? 9.617 1.126 -2.275 1 94.94 102 THR A N 1
ATOM 809 C CA . THR A 1 102 ? 9.547 -0.289 -1.929 1 94.94 102 THR A CA 1
ATOM 810 C C . THR A 1 102 ? 8.148 -0.842 -2.207 1 94.94 102 THR A C 1
ATOM 812 O O . THR A 1 102 ? 7.18 -0.085 -2.273 1 94.94 102 THR A O 1
ATOM 815 N N . GLN A 1 103 ? 8.102 -2.117 -2.475 1 92.75 103 GLN A N 1
ATOM 816 C CA . GLN A 1 103 ? 6.793 -2.768 -2.449 1 92.75 103 GLN A CA 1
ATOM 817 C C . GLN A 1 103 ? 6.172 -2.701 -1.058 1 92.75 103 GLN A C 1
ATOM 819 O O . GLN A 1 103 ? 6.875 -2.816 -0.052 1 92.75 103 GLN A O 1
ATOM 824 N N . PRO A 1 104 ? 4.883 -2.609 -0.956 1 93.38 104 PRO A N 1
ATOM 825 C CA . PRO A 1 104 ? 4.227 -2.297 0.316 1 93.38 104 PRO A CA 1
ATOM 826 C C . PRO A 1 104 ? 4.52 -3.332 1.4 1 93.38 104 PRO A C 1
ATOM 828 O O . PRO A 1 104 ? 4.98 -2.979 2.488 1 93.38 104 PRO A O 1
ATOM 831 N N . SER A 1 105 ? 4.324 -4.617 1.123 1 96 105 SER A N 1
ATOM 832 C CA . SER A 1 105 ? 4.473 -5.656 2.137 1 96 105 SER A CA 1
ATOM 833 C C . SER A 1 105 ? 5.926 -5.797 2.578 1 96 105 SER A C 1
ATOM 835 O O . SER A 1 105 ? 6.203 -5.957 3.768 1 96 105 SER A O 1
ATOM 837 N N . PHE A 1 106 ? 6.852 -5.695 1.595 1 96.5 106 PHE A N 1
ATOM 838 C CA . PHE A 1 106 ? 8.273 -5.758 1.903 1 96.5 106 PHE A CA 1
ATOM 839 C C . PHE A 1 106 ? 8.695 -4.57 2.762 1 96.5 106 PHE A C 1
ATOM 841 O O . PHE A 1 106 ? 9.445 -4.73 3.725 1 96.5 106 PHE A O 1
ATOM 848 N N . GLY A 1 107 ? 8.242 -3.41 2.404 1 96.69 107 GLY A N 1
ATOM 849 C CA . GLY A 1 107 ? 8.547 -2.199 3.148 1 96.69 107 GLY A CA 1
ATOM 850 C C . GLY A 1 107 ? 8.156 -2.285 4.613 1 96.69 107 GLY A C 1
ATOM 851 O O . GLY A 1 107 ? 8.984 -2.051 5.496 1 96.69 107 GLY A O 1
ATOM 852 N N . VAL A 1 108 ? 6.965 -2.748 4.812 1 95.5 108 VAL A N 1
ATOM 853 C CA . VAL A 1 108 ? 6.383 -2.723 6.152 1 95.5 108 VAL A CA 1
ATOM 854 C C . VAL A 1 108 ? 6.973 -3.852 6.996 1 95.5 108 VAL A C 1
ATOM 856 O O . VAL A 1 108 ? 7.312 -3.652 8.164 1 95.5 108 VAL A O 1
ATOM 859 N N . ARG A 1 109 ? 7.234 -4.973 6.395 1 96.12 109 ARG A N 1
ATOM 860 C CA . ARG A 1 109 ? 7.531 -6.152 7.199 1 96.12 109 ARG A CA 1
ATOM 861 C C . ARG A 1 109 ? 9.039 -6.387 7.289 1 96.12 109 ARG A C 1
ATOM 863 O O . ARG A 1 109 ? 9.508 -7.055 8.211 1 96.12 109 ARG A O 1
ATOM 870 N N . TRP A 1 110 ? 9.727 -5.887 6.34 1 96.94 110 TRP A N 1
ATOM 871 C CA . TRP A 1 110 ? 11.156 -6.168 6.359 1 96.94 110 TRP A CA 1
ATOM 872 C C . TRP A 1 110 ? 11.969 -4.875 6.395 1 96.94 110 TRP A C 1
ATOM 874 O O . TRP A 1 110 ? 12.797 -4.68 7.285 1 96.94 110 TRP A O 1
ATOM 884 N N . LEU A 1 111 ? 11.766 -3.936 5.438 1 97.75 111 LEU A N 1
ATOM 885 C CA . LEU A 1 111 ? 12.633 -2.775 5.242 1 97.75 111 LEU A CA 1
ATOM 886 C C . LEU A 1 111 ? 12.586 -1.855 6.461 1 97.75 111 LEU A C 1
ATOM 888 O O . LEU A 1 111 ? 13.625 -1.543 7.047 1 97.75 111 LEU A O 1
ATOM 892 N N . ILE A 1 112 ? 11.422 -1.438 6.875 1 97.56 112 ILE A N 1
ATOM 893 C CA . ILE A 1 112 ? 11.258 -0.431 7.918 1 97.56 112 ILE A CA 1
ATOM 894 C C . ILE A 1 112 ? 11.852 -0.943 9.227 1 97.56 112 ILE A C 1
ATOM 896 O O . ILE A 1 112 ? 12.641 -0.253 9.875 1 97.56 112 ILE A O 1
ATOM 900 N N . PRO A 1 113 ? 11.594 -2.193 9.625 1 95.88 113 PRO A N 1
ATOM 901 C CA . PRO A 1 113 ? 12.227 -2.705 10.844 1 95.88 113 PRO A CA 1
ATOM 902 C C . PRO A 1 113 ? 13.758 -2.693 10.766 1 95.88 113 PRO A C 1
ATOM 904 O O . PRO A 1 113 ? 14.43 -2.463 11.773 1 95.88 113 PRO A O 1
ATOM 907 N N . HIS A 1 114 ? 14.258 -2.863 9.602 1 97 114 HIS A N 1
ATOM 908 C CA . HIS A 1 114 ? 15.703 -2.932 9.445 1 97 114 HIS A CA 1
ATOM 909 C C . HIS A 1 114 ? 16.312 -1.539 9.312 1 97 114 HIS A C 1
ATOM 911 O O . HIS A 1 114 ? 17.531 -1.397 9.18 1 97 114 HIS A O 1
ATOM 917 N N . LEU A 1 115 ? 15.508 -0.525 9.32 1 97.06 115 LEU A N 1
ATOM 918 C CA . LEU A 1 115 ? 16 0.844 9.25 1 97.06 115 LEU A CA 1
ATOM 919 C C . LEU A 1 115 ? 16.125 1.452 10.641 1 97.06 115 LEU A C 1
ATOM 921 O O . LEU A 1 115 ? 16.578 2.594 10.789 1 97.06 115 LEU A O 1
ATOM 925 N N . LYS A 1 116 ? 15.703 0.66 11.633 1 95.19 116 LYS A N 1
ATOM 926 C CA . LYS A 1 116 ? 15.852 1.148 13 1 95.19 116 LYS A CA 1
ATOM 927 C C . LYS A 1 116 ? 17.312 1.51 13.297 1 95.19 116 LYS A C 1
ATOM 929 O O . LYS A 1 116 ? 18.203 0.674 13.156 1 95.19 116 LYS A O 1
ATOM 934 N N . GLY A 1 117 ? 17.547 2.723 13.68 1 94.56 117 GLY A N 1
ATOM 935 C CA . GLY A 1 117 ? 18.891 3.178 14.023 1 94.56 117 GLY A CA 1
ATOM 936 C C . GLY A 1 117 ? 19.562 3.943 12.906 1 94.56 117 GLY A C 1
ATOM 937 O O . GLY A 1 117 ? 20.547 4.652 13.133 1 94.56 117 GLY A O 1
ATOM 938 N N . PHE A 1 118 ? 19.094 3.891 11.664 1 96.81 118 PHE A N 1
ATOM 939 C CA . PHE A 1 118 ? 19.703 4.562 10.516 1 96.81 118 PHE A CA 1
ATOM 940 C C . PHE A 1 118 ? 19.734 6.07 10.727 1 96.81 118 PHE A C 1
ATOM 942 O O . PHE A 1 118 ? 20.75 6.715 10.484 1 96.81 118 PHE A O 1
ATOM 949 N N . GLY A 1 119 ? 18.609 6.598 11.188 1 92.06 119 GLY A N 1
ATOM 950 C CA . GLY A 1 119 ? 18.516 8.031 11.398 1 92.06 119 GLY A CA 1
ATOM 951 C C . GLY A 1 119 ? 19.469 8.547 12.461 1 92.06 119 GLY A C 1
ATOM 952 O O . GLY A 1 119 ? 19.953 9.672 12.367 1 92.06 119 GLY A O 1
ATOM 953 N N . LYS A 1 120 ? 19.672 7.734 13.453 1 91.88 120 LYS A N 1
ATOM 954 C CA . LYS A 1 120 ? 20.625 8.102 14.5 1 91.88 120 LYS A CA 1
ATOM 955 C C . LYS A 1 120 ? 22.047 8.117 13.961 1 91.88 120 LYS A C 1
ATOM 957 O O . LYS A 1 120 ? 22.828 9.023 14.273 1 91.88 120 LYS A O 1
ATOM 962 N N . ARG A 1 121 ? 22.359 7.125 13.164 1 95.38 121 ARG A N 1
ATOM 963 C CA . ARG A 1 121 ? 23.703 7.016 12.602 1 95.38 121 ARG A CA 1
ATOM 964 C C . ARG A 1 121 ? 23.922 8.055 11.516 1 95.38 121 ARG A C 1
ATOM 966 O O . ARG A 1 121 ? 25.031 8.578 11.359 1 95.38 121 ARG A O 1
ATOM 973 N N . HIS A 1 122 ? 22.906 8.312 10.758 1 94.88 122 HIS A N 1
ATOM 974 C CA . HIS A 1 122 ? 22.984 9.266 9.664 1 94.88 122 HIS A CA 1
ATOM 975 C C . HIS A 1 122 ? 21.984 10.406 9.852 1 94.88 122 HIS A C 1
ATOM 977 O O . HIS A 1 122 ? 21.062 10.562 9.055 1 94.88 122 HIS A O 1
ATOM 983 N N . GLY A 1 123 ? 22.297 11.25 10.797 1 88.62 123 GLY A N 1
ATOM 984 C CA . GLY A 1 123 ? 21.375 12.305 11.219 1 88.62 123 GLY A CA 1
ATOM 985 C C . GLY A 1 123 ? 21.109 13.328 10.133 1 88.62 123 GLY A C 1
ATOM 986 O O . GLY A 1 123 ? 20.109 14.039 10.172 1 88.62 123 GLY A O 1
ATOM 987 N N . ASN A 1 124 ? 21.922 13.383 9.109 1 88.12 124 ASN A N 1
ATOM 988 C CA . ASN A 1 124 ? 21.797 14.359 8.039 1 88.12 124 ASN A CA 1
ATOM 989 C C . ASN A 1 124 ? 20.953 13.828 6.887 1 88.12 124 ASN A C 1
ATOM 991 O O . ASN A 1 124 ? 20.656 14.555 5.938 1 88.12 124 ASN A O 1
ATOM 995 N N . ILE A 1 125 ? 20.562 12.578 6.945 1 92.19 125 ILE A N 1
ATOM 996 C CA . ILE A 1 125 ? 19.781 11.977 5.875 1 92.19 125 ILE A CA 1
ATOM 997 C C . ILE A 1 125 ? 18.328 11.805 6.324 1 92.19 125 ILE A C 1
ATOM 999 O O . ILE A 1 125 ? 18.062 11.109 7.305 1 92.19 125 ILE A O 1
ATOM 1003 N N . HIS A 1 126 ? 17.469 12.469 5.645 1 89.31 126 HIS A N 1
ATOM 1004 C CA . HIS A 1 126 ? 16.031 12.328 5.863 1 89.31 126 HIS A CA 1
ATOM 1005 C C . HIS A 1 126 ? 15.438 11.289 4.93 1 89.31 126 HIS A C 1
ATOM 1007 O O . HIS A 1 126 ? 15.469 11.445 3.709 1 89.31 126 HIS A O 1
ATOM 1013 N N . LEU A 1 127 ? 14.875 10.273 5.531 1 95.12 127 LEU A N 1
ATOM 1014 C CA . LEU A 1 127 ? 14.289 9.203 4.73 1 95.12 127 LEU A CA 1
ATOM 1015 C C . LEU A 1 127 ? 12.883 9.562 4.285 1 95.12 127 LEU A C 1
ATOM 1017 O O . LEU A 1 127 ? 12.07 10.031 5.09 1 95.12 127 LEU A O 1
ATOM 1021 N N . ASP A 1 128 ? 12.633 9.445 3.025 1 92.12 128 ASP A N 1
ATOM 1022 C CA . ASP A 1 128 ? 11.312 9.5 2.41 1 92.12 128 ASP A CA 1
ATOM 1023 C C . ASP A 1 128 ? 10.961 8.172 1.752 1 92.12 128 ASP A C 1
ATOM 1025 O O . ASP A 1 128 ? 11.414 7.879 0.644 1 92.12 128 ASP A O 1
ATOM 1029 N N . ILE A 1 129 ? 10.133 7.387 2.439 1 95.56 129 ILE A N 1
ATOM 1030 C CA . ILE A 1 129 ? 9.852 6.016 2.02 1 95.56 129 ILE A CA 1
ATOM 1031 C C . ILE A 1 129 ? 8.461 5.941 1.398 1 95.56 129 ILE A C 1
ATOM 1033 O O . ILE A 1 129 ? 7.469 6.273 2.049 1 95.56 129 ILE A O 1
ATOM 1037 N N . ARG A 1 130 ? 8.391 5.426 0.207 1 92.19 130 ARG A N 1
ATOM 1038 C CA . ARG A 1 130 ? 7.137 5.367 -0.532 1 92.19 130 ARG A CA 1
ATOM 1039 C C . ARG A 1 130 ? 6.863 3.953 -1.038 1 92.19 130 ARG A C 1
ATOM 1041 O O . ARG A 1 130 ? 7.789 3.148 -1.171 1 92.19 130 ARG A O 1
ATOM 1048 N N . ASN A 1 131 ? 5.559 3.75 -1.301 1 90 131 ASN A N 1
ATOM 1049 C CA . ASN A 1 131 ? 5.16 2.484 -1.907 1 90 131 ASN A CA 1
ATOM 1050 C C . ASN A 1 131 ? 5.195 2.557 -3.432 1 90 131 ASN A C 1
ATOM 1052 O O . ASN A 1 131 ? 4.816 3.572 -4.016 1 90 131 ASN A O 1
ATOM 1056 N N . GLU A 1 132 ? 5.707 1.491 -3.959 1 84.94 132 GLU A N 1
ATOM 1057 C CA . GLU A 1 132 ? 5.688 1.334 -5.41 1 84.94 132 GLU A CA 1
ATOM 1058 C C . GLU A 1 132 ? 5.391 -0.109 -5.805 1 84.94 132 GLU A C 1
ATOM 1060 O O . GLU A 1 132 ? 6.109 -1.028 -5.406 1 84.94 132 GLU A O 1
ATOM 1065 N N . MET A 1 133 ? 4.316 -0.245 -6.594 1 72.44 133 MET A N 1
ATOM 1066 C CA . MET A 1 133 ? 3.959 -1.591 -7.031 1 72.44 133 MET A CA 1
ATOM 1067 C C . MET A 1 133 ? 4.801 -2.016 -8.227 1 72.44 133 MET A C 1
ATOM 1069 O O . MET A 1 133 ? 5.094 -3.201 -8.398 1 72.44 133 MET A O 1
ATOM 1073 N N . GLU A 1 134 ? 5.211 -1.018 -9.039 1 67.19 134 GLU A N 1
ATOM 1074 C CA . GLU A 1 134 ? 6.031 -1.296 -10.211 1 67.19 134 GLU A CA 1
ATOM 1075 C C . GLU A 1 134 ? 7.387 -0.602 -10.117 1 67.19 134 GLU A C 1
ATOM 1077 O O . GLU A 1 134 ? 7.457 0.608 -9.891 1 67.19 134 GLU A O 1
ATOM 1082 N N . PRO A 1 135 ? 8.438 -1.417 -10.258 1 59.19 135 PRO A N 1
ATOM 1083 C CA . PRO A 1 135 ? 9.758 -0.846 -9.977 1 59.19 135 PRO A CA 1
ATOM 1084 C C . PRO A 1 135 ? 10.219 0.135 -11.055 1 59.19 135 PRO A C 1
ATOM 1086 O O . PRO A 1 135 ? 11.352 0.05 -11.531 1 59.19 135 PRO A O 1
ATOM 1089 N N . PHE A 1 136 ? 9.461 1.081 -11.43 1 60.56 136 PHE A N 1
ATOM 1090 C CA . PHE A 1 136 ? 9.898 2 -12.469 1 60.56 136 PHE A CA 1
ATOM 1091 C C . PHE A 1 136 ? 10.352 3.324 -11.867 1 60.56 136 PHE A C 1
ATOM 1093 O O . PHE A 1 136 ? 10.836 4.203 -12.586 1 60.56 136 PHE A O 1
ATOM 1100 N N . ALA A 1 137 ? 10.391 3.275 -10.68 1 65.62 137 ALA A N 1
ATOM 1101 C CA . ALA A 1 137 ? 10.633 4.547 -10.008 1 65.62 137 ALA A CA 1
ATOM 1102 C C . ALA A 1 137 ? 12.062 5.027 -10.234 1 65.62 137 ALA A C 1
ATOM 1104 O O . ALA A 1 137 ? 12.32 6.234 -10.289 1 65.62 137 ALA A O 1
ATOM 1105 N N . LEU A 1 138 ? 12.945 4.16 -10.383 1 64.69 138 LEU A N 1
ATOM 1106 C CA . LEU A 1 138 ? 14.328 4.566 -10.609 1 64.69 138 LEU A CA 1
ATOM 1107 C C . LEU A 1 138 ? 14.477 5.238 -11.969 1 64.69 138 LEU A C 1
ATOM 1109 O O . LEU A 1 138 ? 15.164 6.254 -12.094 1 64.69 138 LEU A O 1
ATOM 1113 N N . LEU A 1 139 ? 13.797 4.645 -12.836 1 61.12 139 LEU A N 1
ATOM 1114 C CA . LEU A 1 139 ? 13.906 5.141 -14.203 1 61.12 139 LEU A CA 1
ATOM 1115 C C . LEU A 1 139 ? 13.227 6.5 -14.336 1 61.12 139 LEU A C 1
ATOM 1117 O O . LEU A 1 139 ? 13.68 7.352 -15.102 1 61.12 139 LEU A O 1
ATOM 1121 N N . GLN A 1 140 ? 12.266 6.617 -13.523 1 62.16 140 GLN A N 1
ATOM 1122 C CA . GLN A 1 140 ? 11.5 7.859 -13.609 1 62.16 140 GLN A CA 1
ATOM 1123 C C . GLN A 1 140 ? 12.117 8.938 -12.719 1 62.16 140 GLN A C 1
ATOM 1125 O O . GLN A 1 140 ? 11.664 10.086 -12.719 1 62.16 140 GLN A O 1
ATOM 1130 N N . GLY A 1 141 ? 13.188 8.547 -12.016 1 68.62 141 GLY A N 1
ATOM 1131 C CA . GLY A 1 141 ? 13.852 9.5 -11.148 1 68.62 141 GLY A CA 1
ATOM 1132 C C . GLY A 1 141 ? 13.047 9.852 -9.914 1 68.62 141 GLY A C 1
ATOM 1133 O O . GLY A 1 141 ? 13.336 10.836 -9.234 1 68.62 141 GLY A O 1
ATOM 1134 N N . SER A 1 142 ? 12.133 9.07 -9.633 1 78.38 142 SER A N 1
ATOM 1135 C CA . SER A 1 142 ? 11.266 9.391 -8.508 1 78.38 142 SER A CA 1
ATOM 1136 C C . SER A 1 142 ? 11.781 8.766 -7.215 1 78.38 142 SER A C 1
ATOM 1138 O O . SER A 1 142 ? 11.273 9.055 -6.129 1 78.38 142 SER A O 1
ATOM 1140 N N . ALA A 1 143 ? 12.852 7.945 -7.332 1 90.25 143 ALA A N 1
ATOM 1141 C CA . ALA A 1 143 ? 13.477 7.352 -6.156 1 90.25 143 ALA A CA 1
ATOM 1142 C C . ALA A 1 143 ? 14.992 7.258 -6.332 1 90.25 143 ALA A C 1
ATOM 1144 O O . ALA A 1 143 ? 15.484 7.145 -7.457 1 90.25 143 ALA A O 1
ATOM 1145 N N . ASP A 1 144 ? 15.695 7.402 -5.242 1 91.88 144 ASP A N 1
ATOM 1146 C CA . ASP A 1 144 ? 17.141 7.215 -5.223 1 91.88 144 ASP A CA 1
ATOM 1147 C C . ASP A 1 144 ? 17.5 5.738 -5.109 1 91.88 144 ASP A C 1
ATOM 1149 O O . ASP A 1 144 ? 18.5 5.293 -5.68 1 91.88 144 ASP A O 1
ATOM 1153 N N . VAL A 1 145 ? 16.766 5.043 -4.328 1 95.38 145 VAL A N 1
ATOM 1154 C CA . VAL A 1 145 ? 16.938 3.613 -4.113 1 95.38 145 VAL A CA 1
ATOM 1155 C C . VAL A 1 145 ? 15.594 2.906 -4.184 1 95.38 145 VAL A C 1
ATOM 1157 O O . VAL A 1 145 ? 14.594 3.414 -3.67 1 95.38 145 VAL A O 1
ATOM 1160 N N . VAL A 1 146 ? 15.57 1.744 -4.84 1 94.5 146 VAL A N 1
ATOM 1161 C CA . VAL A 1 146 ? 14.336 0.981 -4.988 1 94.5 146 VAL A CA 1
ATOM 1162 C C . VAL A 1 146 ? 14.539 -0.433 -4.445 1 94.5 146 VAL A C 1
ATOM 1164 O O . VAL A 1 146 ? 15.547 -1.076 -4.73 1 94.5 146 VAL A O 1
ATOM 1167 N N . PHE A 1 147 ? 13.641 -0.842 -3.627 1 95.25 147 PHE A N 1
ATOM 1168 C CA . PHE A 1 147 ? 13.547 -2.24 -3.227 1 95.25 147 PHE A CA 1
ATOM 1169 C C . PHE A 1 147 ? 12.469 -2.961 -4.027 1 95.25 147 PHE A C 1
ATOM 1171 O O . PHE A 1 147 ? 11.312 -2.523 -4.059 1 95.25 147 PHE A O 1
ATOM 1178 N N . PHE A 1 148 ? 12.859 -4.035 -4.656 1 91.38 148 PHE A N 1
ATOM 1179 C CA . PHE A 1 148 ? 11.906 -4.699 -5.535 1 91.38 148 PHE A CA 1
ATOM 1180 C C . PHE A 1 148 ? 12.133 -6.203 -5.547 1 91.38 148 PHE A C 1
ATOM 1182 O O . PHE A 1 148 ? 13.172 -6.684 -5.082 1 91.38 148 PHE A O 1
ATOM 1189 N N . TYR A 1 149 ? 11.133 -6.898 -5.922 1 91.12 149 TYR A N 1
ATOM 1190 C CA . TYR A 1 149 ? 11.203 -8.336 -6.156 1 91.12 149 TYR A CA 1
ATOM 1191 C C . TYR A 1 149 ? 11.289 -8.641 -7.648 1 91.12 149 TYR A C 1
ATOM 1193 O O . TYR A 1 149 ? 10.539 -8.078 -8.445 1 91.12 149 TYR A O 1
ATOM 1201 N N . GLY A 1 150 ? 12.203 -9.453 -8.055 1 84.25 150 GLY A N 1
ATOM 1202 C CA . GLY A 1 150 ? 12.328 -9.789 -9.461 1 84.25 150 GLY A CA 1
ATOM 1203 C C . GLY A 1 150 ? 13.539 -10.656 -9.766 1 84.25 150 GLY A C 1
ATOM 1204 O O . GLY A 1 150 ? 13.891 -11.531 -8.977 1 84.25 150 GLY A O 1
ATOM 1205 N N . GLN A 1 151 ? 14.109 -10.367 -10.938 1 78.69 151 GLN A N 1
ATOM 1206 C CA . GLN A 1 151 ? 15.211 -11.195 -11.414 1 78.69 151 GLN A CA 1
ATOM 1207 C C . GLN A 1 151 ? 16.531 -10.453 -11.32 1 78.69 151 GLN A C 1
ATOM 1209 O O . GLN A 1 151 ? 17.578 -10.992 -11.695 1 78.69 151 GLN A O 1
ATOM 1214 N N . GLY A 1 152 ? 16.625 -9.258 -10.75 1 78.12 152 GLY A N 1
ATOM 1215 C CA . GLY A 1 152 ? 17.859 -8.594 -10.367 1 78.12 152 GLY A CA 1
ATOM 1216 C C . GLY A 1 152 ? 18.453 -7.777 -11.492 1 78.12 152 GLY A C 1
ATOM 1217 O O . GLY A 1 152 ? 19.625 -7.363 -11.414 1 78.12 152 GLY A O 1
ATOM 1218 N N . THR A 1 153 ? 17.828 -7.582 -12.539 1 74.62 153 THR A N 1
ATOM 1219 C CA . THR A 1 153 ? 18.406 -6.766 -13.594 1 74.62 153 THR A CA 1
ATOM 1220 C C . THR A 1 153 ? 17.484 -5.594 -13.938 1 74.62 153 THR A C 1
ATOM 1222 O O . THR A 1 153 ? 16.281 -5.777 -14.117 1 74.62 153 THR A O 1
ATOM 1225 N N . TRP A 1 154 ? 18.172 -4.41 -13.805 1 71.75 154 TRP A N 1
ATOM 1226 C CA . TRP A 1 154 ? 17.5 -3.17 -14.195 1 71.75 154 TRP A CA 1
ATOM 1227 C C . TRP A 1 154 ? 18.453 -2.264 -14.977 1 71.75 154 TRP A C 1
ATOM 1229 O O . TRP A 1 154 ? 19.5 -1.872 -14.461 1 71.75 154 TRP A O 1
ATOM 1239 N N . PRO A 1 155 ? 18.109 -2.023 -16.234 1 67.75 155 PRO A N 1
ATOM 1240 C CA . PRO A 1 155 ? 19.031 -1.188 -17 1 67.75 155 PRO A CA 1
ATOM 1241 C C . PRO A 1 155 ? 19.375 0.121 -16.297 1 67.75 155 PRO A C 1
ATOM 1243 O O . PRO A 1 155 ? 18.484 0.811 -15.797 1 67.75 155 PRO A O 1
ATOM 1246 N N . GLY A 1 156 ? 20.688 0.337 -16.391 1 74.81 156 GLY A N 1
ATOM 1247 C CA . GLY A 1 156 ? 21.156 1.598 -15.828 1 74.81 156 GLY A CA 1
ATOM 1248 C C . GLY A 1 156 ? 21.188 1.606 -14.312 1 74.81 156 GLY A C 1
ATOM 1249 O O . GLY A 1 156 ? 21.516 2.629 -13.703 1 74.81 156 GLY A O 1
ATOM 1250 N N . ALA A 1 157 ? 20.859 0.357 -13.828 1 85.5 157 ALA A N 1
ATOM 1251 C CA . ALA A 1 157 ? 20.828 0.293 -12.375 1 85.5 157 ALA A CA 1
ATOM 1252 C C . ALA A 1 157 ? 21.734 -0.827 -11.859 1 85.5 157 ALA A C 1
ATOM 1254 O O . ALA A 1 157 ? 21.922 -1.84 -12.539 1 85.5 157 ALA A O 1
ATOM 1255 N N . THR A 1 158 ? 22.406 -0.55 -10.828 1 91.88 158 THR A N 1
ATOM 1256 C CA . THR A 1 158 ? 23.047 -1.609 -10.055 1 91.88 158 THR A CA 1
ATOM 1257 C C . THR A 1 158 ? 22.031 -2.287 -9.133 1 91.88 158 THR A C 1
ATOM 1259 O O . THR A 1 158 ? 21.312 -1.614 -8.391 1 91.88 158 THR A O 1
ATOM 1262 N N . CYS A 1 159 ? 21.969 -3.604 -9.273 1 91.88 159 CYS A N 1
ATOM 1263 C CA . CYS A 1 159 ? 21.047 -4.387 -8.445 1 91.88 159 CYS A CA 1
ATOM 1264 C C . CYS A 1 159 ? 21.828 -5.27 -7.469 1 91.88 159 CYS A C 1
ATOM 1266 O O . CYS A 1 159 ? 22.688 -6.039 -7.875 1 91.88 159 CYS A O 1
ATOM 1268 N N . VAL A 1 160 ? 21.5 -5.121 -6.199 1 95.19 160 VAL A N 1
ATOM 1269 C CA . VAL A 1 160 ? 22.109 -5.926 -5.141 1 95.19 160 VAL A CA 1
ATOM 1270 C C . VAL A 1 160 ? 21.078 -6.93 -4.609 1 95.19 160 VAL A C 1
ATOM 1272 O O . VAL A 1 160 ? 20.016 -6.539 -4.133 1 95.19 160 VAL A O 1
ATOM 1275 N N . GLU A 1 161 ? 21.422 -8.188 -4.766 1 95.81 161 GLU A N 1
ATOM 1276 C CA . GLU A 1 161 ? 20.531 -9.211 -4.234 1 95.81 161 GLU A CA 1
ATOM 1277 C C . GLU A 1 161 ? 20.531 -9.203 -2.709 1 95.81 161 GLU A C 1
ATOM 1279 O O . GLU A 1 161 ? 21.578 -9.18 -2.08 1 95.81 161 GLU A O 1
ATOM 1284 N N . LEU A 1 162 ? 19.391 -9.148 -2.182 1 97.19 162 LEU A N 1
ATOM 1285 C CA . LEU A 1 162 ? 19.266 -9.18 -0.729 1 97.19 162 LEU A CA 1
ATOM 1286 C C . LEU A 1 162 ? 19.078 -10.609 -0.228 1 97.19 162 LEU A C 1
ATOM 1288 O O . LEU A 1 162 ? 19.938 -11.125 0.495 1 97.19 162 LEU A O 1
ATOM 1292 N N . PHE A 1 163 ? 17.984 -11.273 -0.639 1 96.69 163 PHE A N 1
ATOM 1293 C CA . PHE A 1 163 ? 17.719 -12.648 -0.24 1 96.69 163 PHE A CA 1
ATOM 1294 C C . PHE A 1 163 ? 16.594 -13.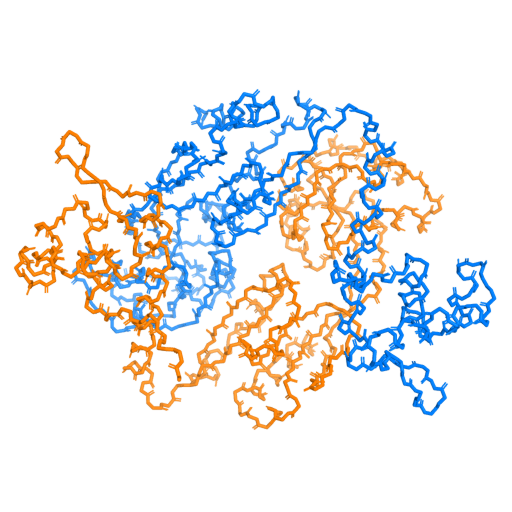242 -1.079 1 96.69 163 PHE A C 1
ATOM 1296 O O . PHE A 1 163 ? 15.875 -12.516 -1.768 1 96.69 163 PHE A O 1
ATOM 1303 N N . ARG A 1 164 ? 16.453 -14.5 -1.025 1 95.81 164 ARG A N 1
ATOM 1304 C CA . ARG A 1 164 ? 15.383 -15.266 -1.649 1 95.81 164 ARG A CA 1
ATOM 1305 C C . ARG A 1 164 ? 14.336 -15.68 -0.62 1 95.81 164 ARG A C 1
ATOM 1307 O O . ARG A 1 164 ? 14.562 -15.562 0.586 1 95.81 164 ARG A O 1
ATOM 1314 N N . GLU A 1 165 ? 13.195 -15.992 -1.192 1 95.69 165 GLU A N 1
ATOM 1315 C CA . GLU A 1 165 ? 12.117 -16.328 -0.263 1 95.69 165 GLU A CA 1
ATOM 1316 C C . GLU A 1 165 ? 11.438 -17.641 -0.65 1 95.69 165 GLU A C 1
ATOM 1318 O O . GLU A 1 165 ? 11.719 -18.188 -1.712 1 95.69 165 GLU A O 1
ATOM 1323 N N . GLU A 1 166 ? 10.688 -18.156 0.288 1 97.62 166 GLU A N 1
ATOM 1324 C CA . GLU A 1 166 ? 9.734 -19.25 0.068 1 97.62 166 GLU A CA 1
ATOM 1325 C C . GLU A 1 166 ? 8.336 -18.859 0.537 1 97.62 166 GLU A C 1
ATOM 1327 O O . GLU A 1 166 ? 8.188 -18.094 1.491 1 97.62 166 GLU A O 1
ATOM 1332 N N . VAL A 1 167 ? 7.375 -19.422 -0.164 1 98.06 167 VAL A N 1
ATOM 1333 C CA . VAL A 1 167 ? 6 -19.109 0.201 1 98.06 167 VAL A CA 1
ATOM 1334 C C . VAL A 1 167 ? 5.367 -20.297 0.917 1 98.06 167 VAL A C 1
ATOM 1336 O O . VAL A 1 167 ? 5.668 -21.453 0.599 1 98.06 167 VAL A O 1
ATOM 1339 N N . VAL A 1 168 ? 4.523 -20.047 1.884 1 98.5 168 VAL A N 1
ATOM 1340 C CA . VAL A 1 168 ? 3.795 -21.047 2.66 1 98.5 168 VAL A CA 1
ATOM 1341 C C . VAL A 1 168 ? 2.326 -20.641 2.773 1 98.5 168 VAL A C 1
ATOM 1343 O O . VAL A 1 168 ? 2.002 -19.453 2.76 1 98.5 168 VAL A O 1
ATOM 1346 N N . PRO A 1 169 ? 1.46 -21.656 2.824 1 98.5 169 PRO A N 1
ATOM 1347 C CA . PRO A 1 169 ? 0.074 -21.312 3.162 1 98.5 169 PRO A CA 1
ATOM 1348 C C . PRO A 1 169 ? -0.1 -20.938 4.629 1 98.5 169 PRO A C 1
ATOM 1350 O O . PRO A 1 169 ? 0.5 -21.562 5.512 1 98.5 169 PRO A O 1
ATOM 1353 N N . VAL A 1 170 ? -0.88 -19.891 4.918 1 98.69 170 VAL A N 1
ATOM 1354 C CA . VAL A 1 170 ? -1.155 -19.5 6.293 1 98.69 170 VAL A CA 1
ATOM 1355 C C . VAL A 1 170 ? -2.641 -19.188 6.453 1 98.69 170 VAL A C 1
ATOM 1357 O O . VAL A 1 170 ? -3.289 -18.719 5.516 1 98.69 170 VAL A O 1
ATOM 1360 N N . CYS A 1 171 ? -3.156 -19.453 7.586 1 98.44 171 CYS A N 1
ATOM 1361 C CA . CYS A 1 171 ? -4.539 -19.125 7.906 1 98.44 171 CYS A CA 1
ATOM 1362 C C . CYS A 1 171 ? -4.727 -18.953 9.406 1 98.44 171 CYS A C 1
ATOM 1364 O O . CYS A 1 171 ? -3.832 -19.297 10.188 1 98.44 171 CYS A O 1
ATOM 1366 N N . ALA A 1 172 ? -5.793 -18.297 9.758 1 97.88 172 ALA A N 1
ATOM 1367 C CA . ALA A 1 172 ? -6.168 -18.266 11.172 1 97.88 172 ALA A CA 1
ATOM 1368 C C . ALA A 1 172 ? -6.461 -19.672 11.695 1 97.88 172 ALA A C 1
ATOM 1370 O O . ALA A 1 172 ? -7.07 -20.484 11 1 97.88 172 ALA A O 1
ATOM 1371 N N . PRO A 1 173 ? -6.031 -19.953 12.945 1 97 173 PRO A N 1
ATOM 1372 C CA . PRO A 1 173 ? -6.277 -21.281 13.5 1 97 173 PRO A CA 1
ATOM 1373 C C . PRO A 1 173 ? -7.762 -21.641 13.508 1 97 173 PRO A C 1
ATOM 1375 O O . PRO A 1 173 ? -8.109 -22.812 13.352 1 97 173 PRO A O 1
ATOM 1378 N N . GLU A 1 174 ? -8.586 -20.703 13.68 1 95.12 174 GLU A N 1
ATOM 1379 C CA . GLU A 1 174 ? -10.023 -20.938 13.766 1 95.12 174 GLU A CA 1
ATOM 1380 C C . GLU A 1 174 ? -10.57 -21.516 12.469 1 95.12 174 GLU A C 1
ATOM 1382 O O . GLU A 1 174 ? -11.602 -22.203 12.477 1 95.12 174 GLU A O 1
ATOM 1387 N N . LEU A 1 175 ? -9.945 -21.188 11.383 1 94.62 175 LEU A N 1
ATOM 1388 C CA . LEU A 1 175 ? -10.391 -21.703 10.094 1 94.62 175 LEU A CA 1
ATOM 1389 C C . LEU A 1 175 ? -10.305 -23.219 10.055 1 94.62 175 LEU A C 1
ATOM 1391 O O . LEU A 1 175 ? -11.102 -23.875 9.375 1 94.62 175 LEU A O 1
ATOM 1395 N N . LEU A 1 176 ? -9.375 -23.781 10.742 1 94.25 176 LEU A N 1
ATOM 1396 C CA . LEU A 1 176 ? -9.164 -25.219 10.766 1 94.25 176 LEU A CA 1
ATOM 1397 C C . LEU A 1 176 ? -10.062 -25.875 11.805 1 94.25 176 LEU A C 1
ATOM 1399 O O . LEU A 1 176 ? -10.281 -27.094 11.766 1 94.25 176 LEU A O 1
ATOM 1403 N N . ALA A 1 177 ? -10.578 -25.094 12.703 1 88.69 177 ALA A N 1
ATOM 1404 C CA . ALA A 1 177 ? -11.484 -25.594 13.734 1 88.69 177 ALA A CA 1
ATOM 1405 C C . ALA A 1 177 ? -10.93 -26.844 14.391 1 88.69 177 ALA A C 1
ATOM 1407 O O . ALA A 1 177 ? -11.641 -27.859 14.523 1 88.69 177 ALA A O 1
ATOM 1408 N N . GLY A 1 178 ? -9.625 -26.828 14.703 1 85.5 178 GLY A N 1
ATOM 1409 C CA . GLY A 1 178 ? -9 -27.953 15.406 1 85.5 178 GLY A CA 1
ATOM 1410 C C . GLY A 1 178 ? -8.688 -29.125 14.492 1 85.5 178 GLY A C 1
ATOM 1411 O O . GLY A 1 178 ? -8.078 -30.109 14.93 1 85.5 178 GLY A O 1
ATOM 1412 N N . ARG A 1 179 ? -9.062 -29.062 13.289 1 87.75 179 ARG A N 1
ATOM 1413 C CA . ARG A 1 179 ? -8.828 -30.141 12.336 1 87.75 179 ARG A CA 1
ATOM 1414 C C . ARG A 1 179 ? -7.406 -30.109 11.797 1 87.75 179 ARG A C 1
ATOM 1416 O O . ARG A 1 179 ? -6.844 -29.031 11.586 1 87.75 179 ARG A O 1
ATOM 1423 N N . LYS A 1 180 ? -6.871 -31.312 11.711 1 90.25 180 LYS A N 1
ATOM 1424 C CA . LYS A 1 180 ? -5.625 -31.484 10.969 1 90.25 180 LYS A CA 1
ATOM 1425 C C . LYS A 1 180 ? -5.891 -31.969 9.547 1 90.25 180 LYS A C 1
ATOM 1427 O O . LYS A 1 180 ? -6.645 -32.906 9.344 1 90.25 180 LYS A O 1
ATOM 1432 N N . LEU A 1 181 ? -5.32 -31.297 8.602 1 93.12 181 LEU A N 1
ATOM 1433 C CA . LEU A 1 181 ? -5.539 -31.672 7.211 1 93.12 181 LEU A CA 1
ATOM 1434 C C . LEU A 1 181 ? -4.871 -33 6.895 1 93.12 181 LEU A C 1
ATOM 1436 O O . LEU A 1 181 ? -3.754 -33.281 7.352 1 93.12 181 LEU A O 1
ATOM 1440 N N . ALA A 1 182 ? -5.504 -33.844 6.234 1 91.38 182 ALA A N 1
ATOM 1441 C CA . ALA A 1 182 ? -4.973 -35.156 5.844 1 91.38 182 ALA A CA 1
ATOM 1442 C C . ALA A 1 182 ? -4.078 -35.031 4.613 1 91.38 182 ALA A C 1
ATOM 1444 O O . ALA A 1 182 ? -3.203 -35.875 4.395 1 91.38 182 ALA A O 1
ATOM 1445 N N . GLY A 1 183 ? -4.359 -34.062 3.859 1 92.81 183 GLY A N 1
ATOM 1446 C CA . GLY A 1 183 ? -3.6 -33.812 2.645 1 92.81 183 GLY A CA 1
ATOM 1447 C C . GLY A 1 183 ? -3.709 -32.406 2.143 1 92.81 183 GLY A C 1
ATOM 1448 O O . GLY A 1 183 ? -4.613 -31.656 2.543 1 92.81 183 GLY A O 1
ATOM 1449 N N . ALA A 1 184 ? -2.801 -32.062 1.239 1 92.69 184 ALA A N 1
ATOM 1450 C CA . ALA A 1 184 ? -2.746 -30.719 0.679 1 92.69 184 ALA A CA 1
ATOM 1451 C C . ALA A 1 184 ? -4 -30.406 -0.135 1 92.69 184 ALA A C 1
ATOM 1453 O O . ALA A 1 184 ? -4.414 -29.25 -0.24 1 92.69 184 ALA A O 1
ATOM 1454 N N . GLU A 1 185 ? -4.566 -31.438 -0.662 1 93.06 185 GLU A N 1
ATOM 1455 C CA . GLU A 1 185 ? -5.746 -31.281 -1.506 1 93.06 185 GLU A CA 1
ATOM 1456 C C . GLU A 1 185 ? -6.918 -30.703 -0.713 1 93.06 185 GLU A C 1
ATOM 1458 O O . GLU A 1 185 ? -7.812 -30.078 -1.282 1 93.06 185 GLU A O 1
ATOM 1463 N N . GLU A 1 186 ? -6.898 -30.922 0.594 1 94.38 186 GLU A N 1
ATOM 1464 C CA . GLU A 1 186 ? -7.973 -30.406 1.436 1 94.38 186 GLU A CA 1
ATOM 1465 C C . GLU A 1 186 ? -7.945 -28.875 1.498 1 94.38 186 GLU A C 1
ATOM 1467 O O . GLU A 1 186 ? -8.953 -28.25 1.82 1 94.38 186 GLU A O 1
ATOM 1472 N N . LEU A 1 187 ? -6.816 -28.234 1.22 1 94.25 187 LEU A N 1
ATOM 1473 C CA . LEU A 1 187 ? -6.738 -26.781 1.154 1 94.25 187 LEU A CA 1
ATOM 1474 C C . LEU A 1 187 ? -7.613 -26.234 0.028 1 94.25 187 LEU A C 1
ATOM 1476 O O . LEU A 1 187 ? -8.133 -25.125 0.121 1 94.25 187 LEU A O 1
ATOM 1480 N N . ALA A 1 188 ? -7.73 -27.078 -0.984 1 91.69 188 ALA A N 1
ATOM 1481 C CA . ALA A 1 188 ? -8.516 -26.672 -2.145 1 91.69 188 ALA A CA 1
ATOM 1482 C C . ALA A 1 188 ? -9.992 -26.516 -1.787 1 91.69 188 ALA A C 1
ATOM 1484 O O . ALA A 1 188 ? -10.758 -25.906 -2.533 1 91.69 188 ALA A O 1
ATOM 1485 N N . GLU A 1 189 ? -10.367 -27.094 -0.675 1 91.69 189 GLU A N 1
ATOM 1486 C CA . GLU A 1 189 ? -11.75 -27.016 -0.227 1 91.69 189 GLU A CA 1
ATOM 1487 C C . GLU A 1 189 ? -12.008 -25.719 0.543 1 91.69 189 GLU A C 1
ATOM 1489 O O . GLU A 1 189 ? -13.156 -25.344 0.784 1 91.69 189 GLU A O 1
ATOM 1494 N N . LEU A 1 190 ? -10.969 -25.047 0.893 1 93.5 190 LEU A N 1
ATOM 1495 C CA . LEU A 1 190 ? -11.062 -23.781 1.609 1 93.5 190 LEU A CA 1
ATOM 1496 C C . LEU A 1 190 ? -10.984 -22.594 0.643 1 93.5 190 LEU A C 1
ATOM 1498 O O . LEU A 1 190 ? -10.719 -22.781 -0.546 1 93.5 190 LEU A O 1
ATOM 1502 N N . VAL A 1 191 ? -11.297 -21.438 1.183 1 94.75 191 VAL A N 1
ATOM 1503 C CA . VAL A 1 191 ? -11.148 -20.234 0.377 1 94.75 191 VAL A CA 1
ATOM 1504 C C . VAL A 1 191 ? -9.664 -19.906 0.209 1 94.75 191 VAL A C 1
ATOM 1506 O O . VAL A 1 191 ? -8.945 -19.719 1.194 1 94.75 191 VAL A O 1
ATOM 1509 N N . LEU A 1 192 ? -9.227 -19.953 -1.027 1 96 192 LEU A N 1
ATOM 1510 C CA . LEU A 1 192 ? -7.852 -19.578 -1.331 1 96 192 LEU A CA 1
ATOM 1511 C C . LEU A 1 192 ? -7.746 -18.109 -1.695 1 96 192 LEU A C 1
ATOM 1513 O O . LEU A 1 192 ? -8.367 -17.656 -2.656 1 96 192 LEU A O 1
ATOM 1517 N N . LEU A 1 193 ? -6.996 -17.406 -0.9 1 97.19 193 LEU A N 1
ATOM 1518 C CA . LEU A 1 193 ? -6.801 -15.977 -1.152 1 97.19 193 LEU A CA 1
ATOM 1519 C C . LEU A 1 193 ? -5.781 -15.758 -2.264 1 97.19 193 LEU A C 1
ATOM 1521 O O . LEU A 1 193 ? -4.652 -16.25 -2.186 1 97.19 193 LEU A O 1
ATOM 1525 N N . GLN A 1 194 ? -6.184 -15.008 -3.271 1 93.25 194 GLN A N 1
ATOM 1526 C CA . GLN A 1 194 ? -5.371 -14.852 -4.477 1 93.25 194 GLN A CA 1
ATOM 1527 C C . GLN A 1 194 ? -4.527 -13.586 -4.406 1 93.25 194 GLN A C 1
ATOM 1529 O O . GLN A 1 194 ? -4.895 -12.617 -3.73 1 93.25 194 GLN A O 1
ATOM 1534 N N . SER A 1 195 ? -3.42 -13.656 -5.094 1 92.25 195 SER A N 1
ATOM 1535 C CA . SER A 1 195 ? -2.521 -12.516 -5.203 1 92.25 195 SER A CA 1
ATOM 1536 C C . SER A 1 195 ? -2.48 -11.977 -6.629 1 92.25 195 SER A C 1
ATOM 1538 O O . SER A 1 195 ? -2.266 -12.727 -7.578 1 92.25 195 SER A O 1
ATOM 1540 N N . THR A 1 196 ? -2.625 -10.641 -6.707 1 85.81 196 THR A N 1
ATOM 1541 C CA . THR A 1 196 ? -2.568 -10 -8.016 1 85.81 196 THR A CA 1
ATOM 1542 C C . THR A 1 196 ? -1.171 -10.125 -8.617 1 85.81 196 THR A C 1
ATOM 1544 O O . THR A 1 196 ? -1.023 -10.344 -9.82 1 85.81 196 THR A O 1
ATOM 1547 N N . SER A 1 197 ? -0.168 -10.023 -7.832 1 82.19 197 SER A N 1
ATOM 1548 C CA . SER A 1 197 ? 1.207 -10.008 -8.32 1 82.19 197 SER A CA 1
ATOM 1549 C C . SER A 1 197 ? 1.709 -11.422 -8.594 1 82.19 197 SER A C 1
ATOM 1551 O O . SER A 1 197 ? 2.723 -11.609 -9.273 1 82.19 197 SER A O 1
ATOM 1553 N N . ARG A 1 198 ? 1.01 -12.375 -8.031 1 87.31 198 ARG A N 1
ATOM 1554 C CA . ARG A 1 198 ? 1.361 -13.781 -8.234 1 87.31 198 ARG A CA 1
ATOM 1555 C C . ARG A 1 198 ? 0.137 -14.602 -8.625 1 87.31 198 ARG A C 1
ATOM 1557 O O . ARG A 1 198 ? -0.274 -15.5 -7.887 1 87.31 198 ARG A O 1
ATOM 1564 N N . PRO A 1 199 ? -0.267 -14.43 -9.789 1 81.75 199 PRO A N 1
ATOM 1565 C CA . PRO A 1 199 ? -1.554 -15.016 -10.164 1 81.75 199 PRO A CA 1
ATOM 1566 C C . PRO A 1 199 ? -1.502 -16.547 -10.242 1 81.75 199 PRO A C 1
ATOM 1568 O O . PRO A 1 199 ? -2.537 -17.203 -10.133 1 81.75 199 PRO A O 1
ATOM 1571 N N . GLU A 1 200 ? -0.323 -17.156 -10.383 1 83.25 200 GLU A N 1
ATOM 1572 C CA . GLU A 1 200 ? -0.225 -18.594 -10.547 1 83.25 200 GLU A CA 1
ATOM 1573 C C . GLU A 1 200 ? 0.251 -19.266 -9.266 1 83.25 200 GLU A C 1
ATOM 1575 O O . GLU A 1 200 ? 0.495 -20.484 -9.242 1 83.25 200 GLU A O 1
ATOM 1580 N N . ALA A 1 201 ? 0.32 -18.531 -8.273 1 91.25 201 ALA A N 1
ATOM 1581 C CA . ALA A 1 201 ? 1.015 -19.016 -7.086 1 91.25 201 ALA A CA 1
ATOM 1582 C C . ALA A 1 201 ? 0.349 -20.281 -6.539 1 91.25 201 ALA A C 1
ATOM 1584 O O . ALA A 1 201 ? 1.018 -21.281 -6.293 1 91.25 201 ALA A O 1
ATOM 1585 N N . TRP A 1 202 ? -0.947 -20.297 -6.375 1 93.44 202 TRP A N 1
ATOM 1586 C CA . TRP A 1 202 ? -1.64 -21.453 -5.828 1 93.44 202 TRP A CA 1
ATOM 1587 C C . TRP A 1 202 ? -1.537 -22.641 -6.777 1 93.44 202 TRP A C 1
ATOM 1589 O O . TRP A 1 202 ? -1.336 -23.781 -6.34 1 93.44 202 TRP A O 1
ATOM 1599 N N . HIS A 1 203 ? -1.702 -22.359 -8.039 1 88.75 203 HIS A N 1
ATOM 1600 C CA . HIS A 1 203 ? -1.571 -23.422 -9.023 1 88.75 203 HIS A CA 1
ATOM 1601 C C . HIS A 1 203 ? -0.203 -24.094 -8.938 1 88.75 203 HIS A C 1
ATOM 1603 O O . HIS A 1 203 ? -0.11 -25.312 -8.883 1 88.75 203 HIS A O 1
ATOM 1609 N N . GLU A 1 204 ? 0.796 -23.266 -8.93 1 90.69 204 GLU A N 1
ATOM 1610 C CA . GLU A 1 204 ? 2.164 -23.766 -8.844 1 90.69 204 GLU A CA 1
ATOM 1611 C C . GLU A 1 204 ? 2.391 -24.531 -7.535 1 90.69 204 GLU A C 1
ATOM 1613 O O . GLU A 1 204 ? 3.066 -25.562 -7.523 1 90.69 204 GLU A O 1
ATOM 1618 N N . TRP A 1 205 ? 1.836 -24.031 -6.504 1 96.19 205 TRP A N 1
ATOM 1619 C CA . TRP A 1 205 ? 1.986 -24.656 -5.191 1 96.19 205 TRP A CA 1
ATOM 1620 C C . TRP A 1 205 ? 1.375 -26.047 -5.18 1 96.19 205 TRP A C 1
ATOM 1622 O O . TRP A 1 205 ? 1.999 -27 -4.711 1 96.19 205 TRP A O 1
ATOM 1632 N N . PHE A 1 206 ? 0.201 -26.203 -5.703 1 95.06 206 PHE A N 1
ATOM 1633 C CA . PHE A 1 206 ? -0.449 -27.5 -5.801 1 95.06 206 PHE A CA 1
ATOM 1634 C C . PHE A 1 206 ? 0.317 -28.422 -6.75 1 95.06 206 PHE A C 1
ATOM 1636 O O . PHE A 1 206 ? 0.538 -29.594 -6.441 1 95.06 206 PHE A O 1
ATOM 1643 N N . LEU A 1 207 ? 0.74 -27.844 -7.832 1 92.75 207 LEU A N 1
ATOM 1644 C CA . LEU A 1 207 ? 1.434 -28.625 -8.852 1 92.75 207 LEU A CA 1
ATOM 1645 C C . LEU A 1 207 ? 2.719 -29.219 -8.297 1 92.75 207 LEU A C 1
ATOM 1647 O O . LEU A 1 207 ? 3.072 -30.359 -8.625 1 92.75 207 LEU A O 1
ATOM 1651 N N . GLU A 1 208 ? 3.398 -28.5 -7.52 1 94.75 208 GLU A N 1
ATOM 1652 C CA . GLU A 1 208 ? 4.629 -29 -6.902 1 94.75 208 GLU A CA 1
ATOM 1653 C C . GLU A 1 208 ? 4.367 -30.234 -6.059 1 94.75 208 GLU A C 1
ATOM 1655 O O . GLU A 1 208 ? 5.293 -30.984 -5.754 1 94.75 208 GLU A O 1
ATOM 1660 N N . GLN A 1 209 ? 3.221 -30.469 -5.676 1 94.81 209 GLN A N 1
ATOM 1661 C CA . GLN A 1 209 ? 2.848 -31.609 -4.855 1 94.81 209 GLN A CA 1
ATOM 1662 C C . GLN A 1 209 ? 2.055 -32.625 -5.664 1 94.81 209 GLN A C 1
ATOM 1664 O O . GLN A 1 209 ? 1.361 -33.469 -5.098 1 94.81 209 GLN A O 1
ATOM 1669 N N . ASP A 1 210 ? 2.139 -32.406 -6.977 1 94.62 210 ASP A N 1
ATOM 1670 C CA . ASP A 1 210 ? 1.502 -33.312 -7.949 1 94.62 210 ASP A CA 1
ATOM 1671 C C . ASP A 1 210 ? -0.019 -33.25 -7.82 1 94.62 210 ASP A C 1
ATOM 1673 O O . ASP A 1 210 ? -0.692 -34.281 -7.945 1 94.62 210 ASP A O 1
ATOM 1677 N N . LEU A 1 211 ? -0.425 -32.094 -7.379 1 92.88 211 LEU A N 1
ATOM 1678 C CA . LEU A 1 211 ? -1.859 -31.859 -7.27 1 92.88 211 LEU A CA 1
ATOM 1679 C C . LEU A 1 211 ? -2.314 -30.812 -8.289 1 92.88 211 LEU A C 1
ATOM 1681 O O . LEU A 1 211 ? -1.53 -29.953 -8.695 1 92.88 211 LEU A O 1
ATOM 1685 N N . GLN A 1 212 ? -3.496 -31.016 -8.758 1 86.69 212 GLN A N 1
ATOM 1686 C CA . GLN A 1 212 ? -4.156 -30.031 -9.602 1 86.69 212 GLN A CA 1
ATOM 1687 C C . GLN A 1 212 ? -5.543 -29.688 -9.062 1 86.69 212 GLN A C 1
ATOM 1689 O O . GLN A 1 212 ? -6.262 -30.562 -8.586 1 86.69 212 GLN A O 1
ATOM 1694 N N . SER A 1 213 ? -5.738 -28.453 -9.008 1 80.69 213 SER A N 1
ATOM 1695 C CA . SER A 1 213 ? -7.051 -28.016 -8.547 1 80.69 213 SER A CA 1
ATOM 1696 C C . SER A 1 213 ? -7.523 -26.781 -9.32 1 80.69 213 SER A C 1
ATOM 1698 O O . SER A 1 213 ? -6.77 -25.828 -9.492 1 80.69 213 SER A O 1
ATOM 1700 N N . VAL A 1 214 ? -8.758 -26.875 -9.719 1 72.88 214 VAL A N 1
ATOM 1701 C CA . VAL A 1 214 ? -9.383 -25.734 -10.383 1 72.88 214 VAL A CA 1
ATOM 1702 C C . VAL A 1 214 ? -9.562 -24.594 -9.383 1 72.88 214 VAL A C 1
ATOM 1704 O O . VAL A 1 214 ? -9.539 -23.422 -9.766 1 72.88 214 VAL A O 1
ATOM 1707 N N . SER A 1 215 ? -9.609 -24.938 -8.156 1 80.62 215 SER A N 1
ATOM 1708 C CA . SER A 1 215 ? -9.852 -23.953 -7.105 1 80.62 215 SER A CA 1
ATOM 1709 C C . SER A 1 215 ? -8.625 -23.094 -6.867 1 80.62 215 SER A C 1
ATOM 1711 O O . SER A 1 215 ? -8.703 -22.047 -6.207 1 80.62 215 SER A O 1
ATOM 1713 N N . ALA A 1 216 ? -7.555 -23.453 -7.52 1 86.44 216 ALA A N 1
ATOM 1714 C CA . ALA A 1 216 ? -6.297 -22.734 -7.332 1 86.44 216 ALA A CA 1
ATOM 1715 C C . ALA A 1 216 ? -6.41 -21.297 -7.828 1 86.44 216 ALA A C 1
ATOM 1717 O O . ALA A 1 216 ? -5.594 -20.438 -7.469 1 86.44 216 ALA A O 1
ATOM 1718 N N . TYR A 1 217 ? -7.434 -21.047 -8.57 1 82.25 217 TYR A N 1
ATOM 1719 C CA . TYR A 1 217 ? -7.574 -19.734 -9.164 1 82.25 217 TYR A CA 1
ATOM 1720 C C . TYR A 1 217 ? -8.789 -19 -8.594 1 82.25 217 TYR A C 1
ATOM 1722 O O . TYR A 1 217 ? -9.078 -17.875 -8.977 1 82.25 217 TYR A O 1
ATOM 1730 N N . HIS A 1 218 ? -9.391 -19.688 -7.625 1 83.56 218 HIS A N 1
ATOM 1731 C CA . HIS A 1 218 ? -10.625 -19.141 -7.082 1 83.56 218 HIS A CA 1
ATOM 1732 C C . HIS A 1 218 ? -10.375 -18.438 -5.75 1 83.56 218 HIS A C 1
ATOM 1734 O O . HIS A 1 218 ? -9.445 -18.781 -5.02 1 83.56 218 HIS A O 1
ATOM 1740 N N . GLY A 1 219 ? -11.281 -17.453 -5.527 1 90.81 219 GLY A N 1
ATOM 1741 C CA . GLY A 1 219 ? -11.227 -16.734 -4.27 1 90.81 219 GLY A CA 1
ATOM 1742 C C . GLY A 1 219 ? -10.914 -15.258 -4.445 1 90.81 219 GLY A C 1
ATOM 1743 O O . GLY A 1 219 ? -10.539 -14.82 -5.539 1 90.81 219 GLY A O 1
ATOM 1744 N N . PRO A 1 220 ? -11.086 -14.555 -3.363 1 93.81 220 PRO A N 1
ATOM 1745 C CA . PRO A 1 220 ? -10.828 -13.117 -3.436 1 93.81 220 PRO A CA 1
ATOM 1746 C C . PRO A 1 220 ? -9.367 -12.805 -3.744 1 93.81 220 PRO A C 1
ATOM 1748 O O . PRO A 1 220 ? -8.469 -13.539 -3.33 1 93.81 220 PRO A O 1
ATOM 1751 N N . ARG A 1 221 ? -9.219 -11.734 -4.516 1 93.19 221 ARG A N 1
ATOM 1752 C CA . ARG A 1 221 ? -7.887 -11.328 -4.961 1 93.19 221 ARG A CA 1
ATOM 1753 C C . ARG A 1 221 ? -7.453 -10.031 -4.289 1 93.19 221 ARG A C 1
ATOM 1755 O O . ARG A 1 221 ? -8.258 -9.102 -4.145 1 93.19 221 ARG A O 1
ATOM 1762 N N . PHE A 1 222 ? -6.176 -10.023 -3.953 1 95.75 222 PHE A N 1
ATOM 1763 C CA . PHE A 1 222 ? -5.613 -8.883 -3.248 1 95.75 222 PHE A CA 1
ATOM 1764 C C . PHE A 1 222 ? -4.355 -8.383 -3.947 1 95.75 222 PHE A C 1
ATOM 1766 O O . PHE A 1 222 ? -3.553 -9.18 -4.438 1 95.75 222 PHE A O 1
ATOM 1773 N N . ASP A 1 223 ? -4.117 -7.078 -3.826 1 91.5 223 ASP A N 1
ATOM 1774 C CA . ASP A 1 223 ? -3.004 -6.402 -4.484 1 91.5 223 ASP A CA 1
ATOM 1775 C C . ASP A 1 223 ? -1.687 -6.68 -3.762 1 91.5 223 ASP A C 1
ATOM 1777 O O . ASP A 1 223 ? -0.62 -6.672 -4.379 1 91.5 223 ASP A O 1
ATOM 1781 N N . THR A 1 224 ? -1.771 -6.797 -2.504 1 93.94 224 THR A N 1
ATOM 1782 C CA . THR A 1 224 ? -0.547 -6.945 -1.723 1 93.94 224 THR A CA 1
ATOM 1783 C C . THR A 1 224 ? -0.635 -8.156 -0.803 1 93.94 224 THR A C 1
ATOM 1785 O O . THR A 1 224 ? -1.729 -8.57 -0.416 1 93.94 224 THR A O 1
ATOM 1788 N N . PHE A 1 225 ? 0.515 -8.695 -0.43 1 96.31 225 PHE A N 1
ATOM 1789 C CA . PHE A 1 225 ? 0.559 -9.797 0.53 1 96.31 225 PHE A CA 1
ATOM 1790 C C . PHE A 1 225 ? 0.008 -9.352 1.881 1 96.31 225 PHE A C 1
ATOM 1792 O O . PHE A 1 225 ? -0.604 -10.148 2.598 1 96.31 225 PHE A O 1
ATOM 1799 N N . TYR A 1 226 ? 0.229 -8.148 2.123 1 94.69 226 TYR A N 1
ATOM 1800 C CA . TYR A 1 226 ? -0.241 -7.648 3.41 1 94.69 226 TYR A CA 1
ATOM 1801 C C . TYR A 1 226 ? -1.762 -7.699 3.492 1 94.69 226 TYR A C 1
ATOM 1803 O O . TYR A 1 226 ? -2.322 -8.016 4.543 1 94.69 226 TYR A O 1
ATOM 1811 N N . MET A 1 227 ? -2.42 -7.359 2.436 1 96.06 227 MET A N 1
ATOM 1812 C CA . MET A 1 227 ? -3.875 -7.48 2.377 1 96.06 227 MET A CA 1
ATOM 1813 C C . MET A 1 227 ? -4.309 -8.938 2.541 1 96.06 227 MET A C 1
ATOM 1815 O O . MET A 1 227 ? -5.242 -9.227 3.289 1 96.06 227 MET A O 1
ATOM 1819 N N . ALA A 1 228 ? -3.611 -9.805 1.853 1 97.88 228 ALA A N 1
ATOM 1820 C CA . ALA A 1 228 ? -3.928 -11.227 1.956 1 97.88 228 ALA A CA 1
ATOM 1821 C C . ALA A 1 228 ? -3.721 -11.727 3.381 1 97.88 228 ALA A C 1
ATOM 1823 O O . ALA A 1 228 ? -4.512 -12.531 3.883 1 97.88 228 ALA A O 1
ATOM 1824 N N . LEU A 1 229 ? -2.682 -11.25 4.023 1 97.5 229 LEU A N 1
ATOM 1825 C CA . LEU A 1 229 ? -2.398 -11.633 5.402 1 97.5 229 LEU A CA 1
ATOM 1826 C C . LEU A 1 229 ? -3.5 -11.148 6.336 1 97.5 229 LEU A C 1
ATOM 1828 O O . LEU A 1 229 ? -3.92 -11.875 7.242 1 97.5 229 LEU A O 1
ATOM 1832 N N . SER A 1 230 ? -3.951 -9.93 6.109 1 96.38 230 SER A N 1
ATOM 1833 C CA . SER A 1 230 ? -5.055 -9.383 6.898 1 96.38 230 SER A CA 1
ATOM 1834 C C . SER A 1 230 ? -6.312 -10.234 6.738 1 96.38 230 SER A C 1
ATOM 1836 O O . SER A 1 230 ? -6.988 -10.539 7.723 1 96.38 230 SER A O 1
ATOM 1838 N N . ALA A 1 231 ? -6.582 -10.609 5.516 1 97.94 231 ALA A N 1
ATOM 1839 C CA . ALA A 1 231 ? -7.742 -11.453 5.242 1 97.94 231 ALA A CA 1
ATOM 1840 C C . ALA A 1 231 ? -7.609 -12.812 5.93 1 97.94 231 ALA A C 1
ATOM 1842 O O . ALA A 1 231 ? -8.57 -13.32 6.512 1 97.94 231 ALA A O 1
ATOM 1843 N N . ALA A 1 232 ? -6.434 -13.367 5.836 1 98.38 232 ALA A N 1
ATOM 1844 C CA . ALA A 1 232 ? -6.184 -14.656 6.484 1 98.38 232 ALA A CA 1
ATOM 1845 C C . ALA A 1 232 ? -6.375 -14.555 7.996 1 98.38 232 ALA A C 1
ATOM 1847 O O . ALA A 1 232 ? -7.012 -15.414 8.609 1 98.38 232 ALA A O 1
ATOM 1848 N N . GLN A 1 233 ? -5.84 -13.492 8.594 1 96.5 233 GLN A N 1
ATOM 1849 C CA . GLN A 1 233 ? -5.957 -13.273 10.031 1 96.5 233 GLN A CA 1
ATOM 1850 C C . GLN A 1 233 ? -7.418 -13.125 10.445 1 96.5 233 GLN A C 1
ATOM 1852 O O . GLN A 1 233 ? -7.805 -13.555 11.539 1 96.5 233 GLN A O 1
ATOM 1857 N N . ALA A 1 234 ? -8.195 -12.539 9.594 1 95.31 234 ALA A N 1
ATOM 1858 C CA . ALA A 1 234 ? -9.617 -12.328 9.875 1 95.31 234 ALA A CA 1
ATOM 1859 C C . ALA A 1 234 ? -10.406 -13.617 9.695 1 95.31 234 ALA A C 1
ATOM 1861 O O . ALA A 1 234 ? -11.602 -13.664 9.992 1 95.31 234 ALA A O 1
ATOM 1862 N N . GLY A 1 235 ? -9.734 -14.633 9.188 1 95.94 235 GLY A N 1
ATOM 1863 C CA . GLY A 1 235 ? -10.391 -15.922 9.023 1 95.94 235 GLY A CA 1
ATOM 1864 C C . GLY A 1 235 ? -11.109 -16.062 7.695 1 95.94 235 GLY A C 1
ATOM 1865 O O . GLY A 1 235 ? -11.992 -16.906 7.547 1 95.94 235 GLY A O 1
ATOM 1866 N N . CYS A 1 236 ? -10.719 -15.234 6.715 1 96.12 236 CYS A N 1
ATOM 1867 C CA . CYS A 1 236 ? -11.43 -15.219 5.441 1 96.12 236 CYS A CA 1
ATOM 1868 C C . CYS A 1 236 ? -10.992 -16.375 4.562 1 96.12 236 CYS A C 1
ATOM 1870 O O . CYS A 1 236 ? -11.695 -16.75 3.619 1 96.12 236 CYS A O 1
ATOM 1872 N N . GLY A 1 237 ? -9.844 -16.922 4.789 1 97.25 237 GLY A N 1
ATOM 1873 C CA . GLY A 1 237 ? -9.312 -17.984 3.957 1 97.25 237 GLY A CA 1
ATOM 1874 C C . GLY A 1 237 ? -7.848 -18.281 4.234 1 97.25 237 GLY A C 1
ATOM 1875 O O . GLY A 1 237 ? -7.328 -17.938 5.297 1 97.25 237 GLY A O 1
ATOM 1876 N N . VAL A 1 238 ? -7.25 -19 3.281 1 98.06 238 VAL A N 1
ATOM 1877 C CA . VAL A 1 238 ? -5.84 -19.375 3.35 1 98.06 238 VAL A CA 1
ATOM 1878 C C . VAL A 1 238 ? -5.031 -18.516 2.383 1 98.06 238 VAL A C 1
ATOM 1880 O O . VAL A 1 238 ? -5.359 -18.422 1.198 1 98.06 238 VAL A O 1
ATOM 1883 N N . ALA A 1 239 ? -4.031 -17.844 2.883 1 98.62 239 ALA A N 1
ATOM 1884 C CA . ALA A 1 239 ? -3.133 -17.047 2.055 1 98.62 239 ALA A CA 1
ATOM 1885 C C . ALA A 1 239 ? -1.848 -17.812 1.749 1 98.62 239 ALA A C 1
ATOM 1887 O O . ALA A 1 239 ? -1.388 -18.609 2.564 1 98.62 239 ALA A O 1
ATOM 1888 N N . LEU A 1 240 ? -1.331 -17.656 0.537 1 98.31 240 LEU A N 1
ATOM 1889 C CA . LEU A 1 240 ? -0.005 -18.125 0.153 1 98.31 240 LEU A CA 1
ATOM 1890 C C . LEU A 1 240 ? 0.985 -16.969 0.084 1 98.31 240 LEU A C 1
ATOM 1892 O O . LEU A 1 240 ? 0.927 -16.156 -0.836 1 98.31 240 LEU A O 1
ATOM 1896 N N . VAL A 1 241 ? 1.863 -16.906 1.115 1 98.31 241 VAL A N 1
ATOM 1897 C CA . VAL A 1 241 ? 2.678 -15.711 1.253 1 98.31 241 VAL A CA 1
ATOM 1898 C C . VAL A 1 241 ? 4.121 -16.094 1.564 1 98.31 241 VAL A C 1
ATOM 1900 O O . VAL A 1 241 ? 4.383 -17.188 2.088 1 98.31 241 VAL A O 1
ATOM 1903 N N . PRO A 1 242 ? 5.105 -15.195 1.149 1 98.06 242 PRO A N 1
ATOM 1904 C CA . PRO A 1 242 ? 6.461 -15.422 1.667 1 98.06 242 PRO A CA 1
ATOM 1905 C C . PRO A 1 242 ? 6.492 -15.57 3.186 1 98.06 242 PRO A C 1
ATOM 1907 O O . PRO A 1 242 ? 5.91 -14.758 3.904 1 98.06 242 PRO A O 1
ATOM 1910 N N . ARG A 1 243 ? 7.164 -16.578 3.656 1 97.88 243 ARG A N 1
ATOM 1911 C CA . ARG A 1 243 ? 7.168 -16.953 5.066 1 97.88 243 ARG A CA 1
ATOM 1912 C C . ARG A 1 243 ? 7.605 -15.789 5.945 1 97.88 243 ARG A C 1
ATOM 1914 O O . ARG A 1 243 ? 7.02 -15.555 7.008 1 97.88 243 ARG A O 1
ATOM 1921 N N . TYR A 1 244 ? 8.602 -15.055 5.523 1 96.81 244 TYR A N 1
ATOM 1922 C CA . TYR A 1 244 ? 9.156 -13.984 6.344 1 96.81 244 TYR A CA 1
ATOM 1923 C C . TYR A 1 244 ? 8.133 -12.883 6.578 1 96.81 244 TYR A C 1
ATOM 1925 O O . TYR A 1 244 ? 8.188 -12.18 7.59 1 96.81 244 TYR A O 1
ATOM 1933 N N . LEU A 1 245 ? 7.156 -12.711 5.676 1 97.62 245 LEU A N 1
ATOM 1934 C CA . LEU A 1 245 ? 6.133 -11.68 5.816 1 97.62 245 LEU A CA 1
ATOM 1935 C C . LEU A 1 245 ? 5.117 -12.062 6.883 1 97.62 245 LEU A C 1
ATOM 1937 O O . LEU A 1 245 ? 4.414 -11.203 7.418 1 97.62 245 LEU A O 1
ATOM 1941 N N . ALA A 1 246 ? 5.012 -13.344 7.172 1 97.81 246 ALA A N 1
ATOM 1942 C CA . ALA A 1 246 ? 4.043 -13.836 8.148 1 97.81 246 ALA A CA 1
ATOM 1943 C C . ALA A 1 246 ? 4.723 -14.195 9.469 1 97.81 246 ALA A C 1
ATOM 1945 O O . ALA A 1 246 ? 4.094 -14.766 10.359 1 97.81 246 ALA A O 1
ATOM 1946 N N . ALA A 1 247 ? 5.965 -13.875 9.625 1 96.38 247 ALA A N 1
ATOM 1947 C CA . ALA A 1 247 ? 6.785 -14.352 10.734 1 96.38 247 ALA A CA 1
ATOM 1948 C C . ALA A 1 247 ? 6.184 -13.953 12.078 1 96.38 247 ALA A C 1
ATOM 1950 O O . ALA A 1 247 ? 6.082 -14.773 12.992 1 96.38 247 ALA A O 1
ATOM 1951 N N . LYS A 1 248 ? 5.785 -12.742 12.203 1 92.44 248 LYS A N 1
ATOM 1952 C CA . LYS A 1 248 ? 5.234 -12.242 13.461 1 92.44 248 LYS A CA 1
ATOM 1953 C C . LYS A 1 248 ? 3.963 -13 13.836 1 92.44 248 LYS A C 1
ATOM 1955 O O . LYS A 1 248 ? 3.818 -13.445 14.977 1 92.44 248 LYS A O 1
ATOM 1960 N N . GLU A 1 249 ? 3.055 -13.148 12.898 1 95.81 249 GLU A N 1
ATOM 1961 C CA . GLU A 1 249 ? 1.771 -13.797 13.133 1 95.81 249 GLU A CA 1
ATOM 1962 C C . GLU A 1 249 ? 1.954 -15.289 13.406 1 95.81 249 GLU A C 1
ATOM 1964 O O . GLU A 1 249 ? 1.204 -15.875 14.188 1 95.81 249 GLU A O 1
ATOM 1969 N N . LEU A 1 250 ? 2.943 -15.891 12.773 1 97.38 250 LEU A N 1
ATOM 1970 C CA . LEU A 1 250 ? 3.242 -17.297 13.039 1 97.38 250 LEU A CA 1
ATOM 1971 C C . LEU A 1 250 ? 3.824 -17.469 14.438 1 97.38 250 LEU A C 1
ATOM 1973 O O . LEU A 1 250 ? 3.484 -18.422 15.141 1 97.38 250 LEU A O 1
ATOM 1977 N N . ALA A 1 251 ? 4.609 -16.516 14.852 1 95.75 251 ALA A N 1
ATOM 1978 C CA . ALA A 1 251 ? 5.242 -16.562 16.172 1 95.75 251 ALA A CA 1
ATOM 1979 C C . ALA A 1 251 ? 4.215 -16.375 17.281 1 95.75 251 ALA A C 1
ATOM 1981 O O . ALA A 1 251 ? 4.281 -17.031 18.312 1 95.75 251 ALA A O 1
ATOM 1982 N N . ASP A 1 252 ? 3.246 -15.484 17.062 1 92.88 252 ASP A N 1
ATOM 1983 C CA . ASP A 1 252 ? 2.301 -15.188 18.125 1 92.88 252 ASP A CA 1
ATOM 1984 C C . ASP A 1 252 ? 1.061 -16.078 18.031 1 92.88 252 ASP A C 1
ATOM 1986 O O . ASP A 1 252 ? 0.153 -15.984 18.859 1 92.88 252 ASP A O 1
ATOM 1990 N N . GLY A 1 253 ? 1.029 -16.875 16.969 1 94.94 253 GLY A N 1
ATOM 1991 C CA . GLY A 1 253 ? 0.006 -17.906 16.859 1 94.94 253 GLY A CA 1
ATOM 1992 C C . GLY A 1 253 ? -1.275 -17.406 16.219 1 94.94 253 GLY A C 1
ATOM 1993 O O . GLY A 1 253 ? -2.246 -18.156 16.094 1 94.94 253 GLY A O 1
ATOM 1994 N N . SER A 1 254 ? -1.286 -16.125 15.797 1 94.94 254 SER A N 1
ATOM 1995 C CA . SER A 1 254 ? -2.49 -15.609 15.148 1 94.94 254 SER A CA 1
ATOM 1996 C C . SER A 1 254 ? -2.666 -16.188 13.75 1 94.94 254 SER A C 1
ATOM 1998 O O . SER A 1 254 ? -3.764 -16.156 13.195 1 94.94 254 SER A O 1
ATOM 2000 N N . LEU A 1 255 ? -1.598 -16.719 13.188 1 97.88 255 LEU A N 1
ATOM 2001 C CA . LEU A 1 255 ? -1.63 -17.516 11.969 1 97.88 255 LEU A CA 1
ATOM 2002 C C . LEU A 1 255 ? -0.907 -18.844 12.164 1 97.88 255 LEU A C 1
ATOM 2004 O O . LEU A 1 255 ? -0.013 -18.938 13.008 1 97.88 255 LEU A O 1
ATOM 2008 N N . VAL A 1 256 ? -1.312 -19.828 11.461 1 98.12 256 VAL A N 1
ATOM 2009 C CA . VAL A 1 256 ? -0.661 -21.141 11.453 1 98.12 256 VAL A CA 1
ATOM 2010 C C . VAL A 1 256 ? -0.451 -21.609 10.016 1 98.12 256 VAL A C 1
ATOM 2012 O O . VAL A 1 256 ? -1.08 -21.078 9.086 1 98.12 256 VAL A O 1
ATOM 2015 N N . VAL A 1 257 ? 0.472 -22.547 9.844 1 98.06 257 VAL A N 1
ATOM 2016 C CA . VAL A 1 257 ? 0.682 -23.219 8.57 1 98.06 257 VAL A CA 1
ATOM 2017 C C . VAL A 1 257 ? -0.16 -24.484 8.516 1 98.06 257 VAL A C 1
ATOM 2019 O O . VAL A 1 257 ? 0.172 -25.484 9.156 1 98.06 257 VAL A O 1
ATOM 2022 N N . PRO A 1 258 ? -1.202 -24.469 7.719 1 97.5 258 PRO A N 1
ATOM 2023 C CA . PRO A 1 258 ? -2.113 -25.609 7.738 1 97.5 258 PRO A CA 1
ATOM 2024 C C . PRO A 1 258 ? -1.523 -26.844 7.055 1 97.5 258 PRO A C 1
ATOM 2026 O O . PRO A 1 258 ? -1.942 -27.969 7.34 1 97.5 258 PRO A O 1
ATOM 2029 N N . TRP A 1 259 ? -0.658 -26.609 6.164 1 96.62 259 TRP A N 1
ATOM 2030 C CA . TRP A 1 259 ? 0.07 -27.672 5.469 1 96.62 259 TRP A CA 1
ATOM 2031 C C . TRP A 1 259 ? 1.515 -27.25 5.207 1 96.62 259 TRP A C 1
ATOM 2033 O O . TRP A 1 259 ? 1.771 -26.297 4.465 1 96.62 259 TRP A O 1
ATOM 2043 N N . ASN A 1 260 ? 2.404 -28.016 5.781 1 94.44 260 ASN A N 1
ATOM 2044 C CA . ASN A 1 260 ? 3.797 -27.578 5.812 1 94.44 260 ASN A CA 1
ATOM 2045 C C . ASN A 1 260 ? 4.516 -27.922 4.508 1 94.44 260 ASN A C 1
ATOM 2047 O O . ASN A 1 260 ? 5.379 -28.797 4.477 1 94.44 260 ASN A O 1
ATOM 2051 N N . HIS A 1 261 ? 4.238 -27.266 3.51 1 96.62 261 HIS A N 1
ATOM 2052 C CA . HIS A 1 261 ? 4.953 -27.312 2.238 1 96.62 261 HIS A CA 1
ATOM 2053 C C . HIS A 1 261 ? 5.391 -25.906 1.814 1 96.62 261 HIS A C 1
ATOM 2055 O O . HIS A 1 261 ? 4.559 -25.094 1.403 1 96.62 261 HIS A O 1
ATOM 2061 N N . ALA A 1 262 ? 6.641 -25.688 1.862 1 97.69 262 ALA A N 1
ATOM 2062 C CA . ALA A 1 262 ? 7.211 -24.422 1.422 1 97.69 262 ALA A CA 1
ATOM 2063 C C . ALA A 1 262 ? 7.637 -24.484 -0.042 1 97.69 262 ALA A C 1
ATOM 2065 O O . ALA A 1 262 ? 8.344 -25.4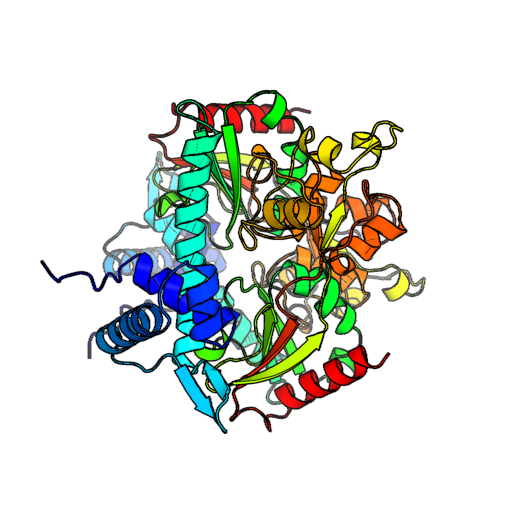06 -0.446 1 97.69 262 ALA A O 1
ATOM 2066 N N . MET A 1 263 ? 7.156 -23.516 -0.808 1 97.56 263 MET A N 1
ATOM 2067 C CA . MET A 1 263 ? 7.535 -23.438 -2.215 1 97.56 263 MET A CA 1
ATOM 2068 C C . MET A 1 263 ? 8.516 -22.297 -2.449 1 97.56 263 MET A C 1
ATOM 2070 O O . MET A 1 263 ? 8.25 -21.156 -2.066 1 97.56 263 MET A O 1
ATOM 2074 N N . ARG A 1 264 ? 9.609 -22.641 -3.092 1 95.69 264 ARG A N 1
ATOM 2075 C CA . ARG A 1 264 ? 10.594 -21.609 -3.396 1 95.69 264 ARG A CA 1
ATOM 2076 C C . ARG A 1 264 ? 10.094 -20.672 -4.488 1 95.69 264 ARG A C 1
ATOM 2078 O O . ARG A 1 264 ? 9.555 -21.125 -5.5 1 95.69 264 ARG A O 1
ATOM 2085 N N . SER A 1 265 ? 10.242 -19.375 -4.227 1 91.62 265 SER A N 1
ATOM 2086 C CA . SER A 1 265 ? 9.859 -18.391 -5.238 1 91.62 265 SER A CA 1
ATOM 2087 C C . SER A 1 265 ? 10.906 -18.312 -6.348 1 91.62 265 SER A C 1
ATOM 2089 O O . SER A 1 265 ? 12.086 -18.594 -6.117 1 91.62 265 SER A O 1
ATOM 2091 N N . ALA A 1 266 ? 10.508 -17.969 -7.516 1 82.44 266 ALA A N 1
ATOM 2092 C CA . ALA A 1 266 ? 11.383 -17.922 -8.688 1 82.44 266 ALA A CA 1
ATOM 2093 C C . ALA A 1 266 ? 12.297 -16.703 -8.656 1 82.44 266 ALA A C 1
ATOM 2095 O O . ALA A 1 266 ? 13.398 -16.734 -9.219 1 82.44 266 ALA A O 1
ATOM 2096 N N . GLY A 1 267 ? 11.906 -15.719 -7.949 1 87.44 267 GLY A N 1
ATOM 2097 C CA . GLY A 1 267 ? 12.68 -14.484 -7.922 1 87.44 267 GLY A CA 1
ATOM 2098 C C . GLY A 1 267 ? 13.336 -14.227 -6.582 1 87.44 267 GLY A C 1
ATOM 2099 O O . GLY A 1 267 ? 13.461 -15.133 -5.758 1 87.44 267 GLY A O 1
ATOM 2100 N N . ALA A 1 268 ? 13.914 -13.023 -6.465 1 93.62 268 ALA A N 1
ATOM 2101 C CA . ALA A 1 268 ? 14.555 -12.578 -5.23 1 93.62 268 ALA A CA 1
ATOM 2102 C C . ALA A 1 268 ? 14.242 -11.109 -4.949 1 93.62 268 ALA A C 1
ATOM 2104 O O . ALA A 1 268 ? 13.719 -10.398 -5.812 1 93.62 268 ALA A O 1
ATOM 2105 N N . HIS A 1 269 ? 14.5 -10.797 -3.688 1 95.5 269 HIS A N 1
ATOM 2106 C CA . HIS A 1 269 ? 14.438 -9.391 -3.307 1 95.5 269 HIS A CA 1
ATOM 2107 C C . HIS A 1 269 ? 15.742 -8.672 -3.619 1 95.5 269 HIS A C 1
ATOM 2109 O O . HIS A 1 269 ? 16.828 -9.203 -3.354 1 95.5 269 HIS A O 1
ATOM 2115 N N . TYR A 1 270 ? 15.625 -7.477 -4.215 1 94.25 270 TYR A N 1
ATOM 2116 C CA . TYR A 1 270 ? 16.797 -6.691 -4.598 1 94.25 270 TYR A CA 1
ATOM 2117 C C . TYR A 1 270 ? 16.688 -5.262 -4.082 1 94.25 270 TYR A C 1
ATOM 2119 O O . TYR A 1 270 ? 15.578 -4.77 -3.826 1 94.25 270 TYR A O 1
ATOM 2127 N N . LEU A 1 271 ? 17.797 -4.68 -3.877 1 95.75 271 LEU A N 1
ATOM 2128 C CA . LEU A 1 271 ? 17.984 -3.238 -3.771 1 95.75 271 LEU A CA 1
ATOM 2129 C C . LEU A 1 271 ? 18.641 -2.684 -5.027 1 95.75 271 LEU A C 1
ATOM 2131 O O . LEU A 1 271 ? 19.625 -3.25 -5.52 1 95.75 271 LEU A O 1
ATOM 2135 N N . ALA A 1 272 ? 18.062 -1.621 -5.629 1 93.69 272 ALA A N 1
ATOM 2136 C CA . ALA A 1 272 ? 18.625 -1.063 -6.855 1 93.69 272 ALA A CA 1
ATOM 2137 C C . ALA A 1 272 ? 18.844 0.443 -6.73 1 93.69 272 ALA A C 1
ATOM 2139 O O . ALA A 1 272 ? 18.062 1.127 -6.051 1 93.69 272 ALA A O 1
ATOM 2140 N N . TYR A 1 273 ? 19.812 0.947 -7.324 1 93.88 273 TYR A N 1
ATOM 2141 C CA . TYR A 1 273 ? 20.094 2.371 -7.48 1 93.88 273 TYR A CA 1
ATOM 2142 C C . TYR A 1 273 ? 20.75 2.652 -8.828 1 93.88 273 TYR A C 1
ATOM 2144 O O . TYR A 1 273 ? 21.328 1.753 -9.445 1 93.88 273 TYR A O 1
ATOM 2152 N N . ALA A 1 274 ? 20.641 3.865 -9.289 1 88 274 ALA A N 1
ATOM 2153 C CA . ALA A 1 274 ? 21.25 4.227 -10.57 1 88 274 ALA A CA 1
ATOM 2154 C C . ALA A 1 274 ? 22.75 4.031 -10.539 1 88 274 ALA A C 1
ATOM 2156 O O . ALA A 1 274 ? 23.406 4.352 -9.539 1 88 274 ALA A O 1
ATOM 2157 N N . GLU A 1 275 ? 23.297 3.611 -11.648 1 87.94 275 GLU A N 1
ATOM 2158 C CA . GLU A 1 275 ? 24.719 3.338 -11.727 1 87.94 275 GLU A CA 1
ATOM 2159 C C . GLU A 1 275 ? 25.547 4.586 -11.414 1 87.94 275 GLU A C 1
ATOM 2161 O O . GLU A 1 275 ? 26.562 4.512 -10.734 1 87.94 275 GLU A O 1
ATOM 2166 N N . HIS A 1 276 ? 25.094 5.656 -11.891 1 86.88 276 HIS A N 1
ATOM 2167 C CA . HIS A 1 276 ? 25.844 6.898 -11.719 1 86.88 276 HIS A CA 1
ATOM 2168 C C . HIS A 1 276 ? 25.719 7.43 -10.297 1 86.88 276 HIS A C 1
ATOM 2170 O O . HIS A 1 276 ? 26.453 8.336 -9.898 1 86.88 276 HIS A O 1
ATOM 2176 N N . ALA A 1 277 ? 24.797 6.863 -9.539 1 89.06 277 ALA A N 1
ATOM 2177 C CA . ALA A 1 277 ? 24.547 7.352 -8.188 1 89.06 277 ALA A CA 1
ATOM 2178 C C . ALA A 1 277 ? 25.281 6.504 -7.152 1 89.06 277 ALA A C 1
ATOM 2180 O O . ALA A 1 277 ? 25.109 6.707 -5.945 1 89.06 277 ALA A O 1
ATOM 2181 N N . ALA A 1 278 ? 26.125 5.652 -7.574 1 90 278 ALA A N 1
ATOM 2182 C CA . ALA A 1 278 ? 26.812 4.707 -6.691 1 90 278 ALA A CA 1
ATOM 2183 C C . ALA A 1 278 ? 27.672 5.438 -5.668 1 90 278 ALA A C 1
ATOM 2185 O O . ALA A 1 278 ? 27.828 4.977 -4.535 1 90 278 ALA A O 1
ATOM 2186 N N . GLU A 1 279 ? 28.125 6.621 -6.047 1 91.88 279 GLU A N 1
ATOM 2187 C CA . GLU A 1 279 ? 29.047 7.32 -5.16 1 91.88 279 GLU A CA 1
ATOM 2188 C C . GLU A 1 279 ? 28.359 8.461 -4.418 1 91.88 279 GLU A C 1
ATOM 2190 O O . GLU A 1 279 ? 28.984 9.141 -3.604 1 91.88 279 GLU A O 1
ATOM 2195 N N . VAL A 1 280 ? 27.125 8.602 -4.699 1 92.88 280 VAL A N 1
ATOM 2196 C CA . VAL A 1 280 ? 26.359 9.609 -3.963 1 92.88 280 VAL A CA 1
ATOM 2197 C C . VAL A 1 280 ? 26.281 9.219 -2.49 1 92.88 280 VAL A C 1
ATOM 2199 O O . VAL A 1 280 ? 25.797 8.133 -2.152 1 92.88 280 VAL A O 1
ATOM 2202 N N . PRO A 1 281 ? 26.688 10.008 -1.556 1 93.56 281 PRO A N 1
ATOM 2203 C CA . PRO A 1 281 ? 26.875 9.633 -0.151 1 93.56 281 PRO A CA 1
ATOM 2204 C C . PRO A 1 281 ? 25.609 9.094 0.493 1 93.56 281 PRO A C 1
ATOM 2206 O O . PRO A 1 281 ? 25.641 8.07 1.19 1 93.56 281 PRO A O 1
ATOM 2209 N N . LYS A 1 282 ? 24.469 9.68 0.281 1 94.19 282 LYS A N 1
ATOM 2210 C CA . LYS A 1 282 ? 23.234 9.219 0.911 1 94.19 282 LYS A CA 1
ATOM 2211 C C . LYS A 1 282 ? 22.844 7.836 0.409 1 94.19 282 LYS A C 1
ATOM 2213 O O . LYS A 1 282 ? 22.344 7.012 1.175 1 94.19 282 LYS A O 1
ATOM 2218 N N . VAL A 1 283 ? 23.078 7.586 -0.878 1 96.5 283 VAL A N 1
ATOM 2219 C CA . VAL A 1 283 ? 22.797 6.281 -1.458 1 96.5 283 VAL A CA 1
ATOM 2220 C C . VAL A 1 283 ? 23.75 5.234 -0.876 1 96.5 283 VAL A C 1
ATOM 2222 O O . VAL A 1 283 ? 23.312 4.18 -0.415 1 96.5 283 VAL A O 1
ATOM 2225 N N . ARG A 1 284 ? 25.016 5.594 -0.857 1 97 284 ARG A N 1
ATOM 2226 C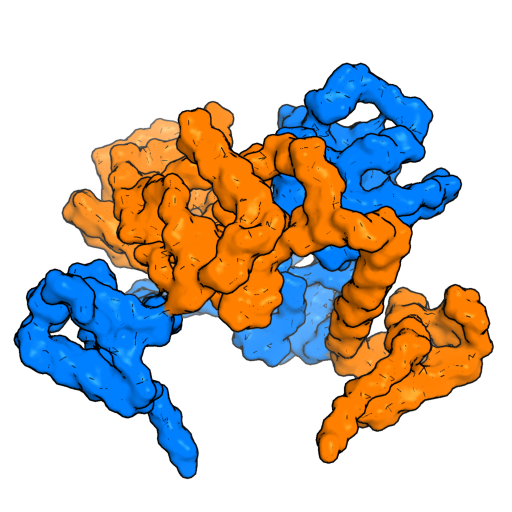 CA . ARG A 1 284 ? 26.031 4.703 -0.307 1 97 284 ARG A CA 1
ATOM 2227 C C . ARG A 1 284 ? 25.734 4.379 1.155 1 97 284 ARG A C 1
ATOM 2229 O O . ARG A 1 284 ? 25.906 3.236 1.587 1 97 284 ARG A O 1
ATOM 2236 N N . ALA A 1 285 ? 25.344 5.344 1.896 1 97.44 285 ALA A N 1
ATOM 2237 C CA . ALA A 1 285 ? 25.047 5.16 3.314 1 97.44 285 ALA A CA 1
ATOM 2238 C C . ALA A 1 285 ? 23.953 4.113 3.51 1 97.44 285 ALA A C 1
ATOM 2240 O O . ALA A 1 285 ? 24.062 3.234 4.367 1 97.44 285 ALA A O 1
ATOM 2241 N N . LEU A 1 286 ? 22.906 4.172 2.691 1 98 286 LEU A N 1
ATOM 2242 C CA . LEU A 1 286 ? 21.797 3.227 2.832 1 98 286 LEU A CA 1
ATOM 2243 C C . LEU A 1 286 ? 22.219 1.832 2.381 1 98 286 LEU A C 1
ATOM 2245 O O . LEU A 1 286 ? 21.891 0.839 3.033 1 98 286 LEU A O 1
ATOM 2249 N N . VAL A 1 287 ? 22.938 1.761 1.298 1 97.56 287 VAL A N 1
ATOM 2250 C CA . VAL A 1 287 ? 23.375 0.479 0.761 1 97.56 287 VAL A CA 1
ATOM 2251 C C . VAL A 1 287 ? 24.266 -0.23 1.784 1 97.56 287 VAL A C 1
ATOM 2253 O O . VAL A 1 287 ? 24.094 -1.423 2.043 1 97.56 287 VAL A O 1
ATOM 2256 N N . GLU A 1 288 ? 25.172 0.501 2.348 1 97.31 288 GLU A N 1
ATOM 2257 C CA . GLU A 1 288 ? 26.062 -0.058 3.369 1 97.31 288 GLU A CA 1
ATOM 2258 C C . GLU A 1 288 ? 25.266 -0.491 4.602 1 97.31 288 GLU A C 1
ATOM 2260 O O . GLU A 1 288 ? 25.516 -1.56 5.16 1 97.31 288 GLU A O 1
ATOM 2265 N N . TRP A 1 289 ? 24.312 0.293 5.016 1 97.94 289 TRP A N 1
ATOM 2266 C CA . TRP A 1 289 ? 23.484 -0.027 6.168 1 97.94 289 TRP A CA 1
ATOM 2267 C C . TRP A 1 289 ? 22.734 -1.338 5.953 1 97.94 289 TRP A C 1
ATOM 2269 O O . TRP A 1 289 ? 22.75 -2.219 6.816 1 97.94 289 TRP A O 1
ATOM 2279 N N . ILE A 1 290 ? 22.109 -1.467 4.77 1 97.94 290 ILE A N 1
ATOM 2280 C CA . ILE A 1 290 ? 21.328 -2.658 4.457 1 97.94 290 ILE A CA 1
ATOM 2281 C C . ILE A 1 290 ? 22.25 -3.877 4.398 1 97.94 290 ILE A C 1
ATOM 2283 O O . ILE A 1 290 ? 21.875 -4.965 4.852 1 97.94 290 ILE A O 1
ATOM 2287 N N . GLY A 1 291 ? 23.422 -3.65 3.82 1 96.81 291 GLY A N 1
ATOM 2288 C CA . GLY A 1 291 ? 24.391 -4.723 3.826 1 96.81 291 GLY A CA 1
ATOM 2289 C C . GLY A 1 291 ? 24.719 -5.227 5.219 1 96.81 291 GLY A C 1
ATOM 2290 O O . GLY A 1 291 ? 24.859 -6.434 5.438 1 96.81 291 GLY A O 1
ATOM 2291 N N . GLU A 1 292 ? 24.844 -4.344 6.156 1 96.5 292 GLU A N 1
ATOM 2292 C CA . GLU A 1 292 ? 25.125 -4.684 7.547 1 96.5 292 GLU A CA 1
ATOM 2293 C C . GLU A 1 292 ? 23.969 -5.445 8.18 1 96.5 292 GLU A C 1
ATOM 2295 O O . GLU A 1 292 ? 24.188 -6.352 8.992 1 96.5 292 GLU A O 1
ATOM 2300 N N . GLN A 1 293 ? 22.719 -5.074 7.82 1 93.88 293 GLN A N 1
ATOM 2301 C CA . GLN A 1 293 ? 21.516 -5.711 8.375 1 93.88 293 GLN A CA 1
ATOM 2302 C C . GLN A 1 293 ? 21.406 -7.156 7.902 1 93.88 293 GLN A C 1
ATOM 2304 O O . GLN A 1 293 ? 20.828 -7.996 8.602 1 93.88 293 GLN A O 1
ATOM 2309 N N . LEU A 1 294 ? 21.891 -7.484 6.723 1 91.5 294 LEU A N 1
ATOM 2310 C CA . LEU A 1 294 ? 21.781 -8.82 6.141 1 91.5 294 LEU A CA 1
ATOM 2311 C C . LEU A 1 294 ? 22.828 -9.758 6.734 1 91.5 294 LEU A C 1
ATOM 2313 O O . LEU A 1 294 ? 22.703 -10.977 6.617 1 91.5 294 LEU A O 1
ATOM 2317 N N . GLN A 1 295 ? 23.891 -9.273 7.277 1 86.12 295 GLN A N 1
ATOM 2318 C CA . GLN A 1 295 ? 24.938 -10.086 7.883 1 86.12 295 GLN A CA 1
ATOM 2319 C C . GLN A 1 295 ? 24.547 -10.547 9.281 1 86.12 295 GLN A C 1
ATOM 2321 O O . GLN A 1 295 ? 25.094 -11.508 9.812 1 86.12 295 GLN A O 1
ATOM 2326 N N . VAL A 1 296 ? 23.688 -9.914 9.875 1 70.69 296 VAL A N 1
ATOM 2327 C CA . VAL A 1 296 ? 23.281 -10.273 11.234 1 70.69 296 VAL A CA 1
ATOM 2328 C C . VAL A 1 296 ? 22.172 -11.312 11.18 1 70.69 296 VAL A C 1
ATOM 2330 O O . VAL A 1 296 ? 21.328 -11.289 10.273 1 70.69 296 VAL A O 1
ATOM 2333 N N . MET B 1 1 ? -6.027 4.785 -39.125 1 26.64 1 MET B N 1
ATOM 2334 C CA . MET B 1 1 ? -6.219 4.039 -37.875 1 26.64 1 MET B CA 1
ATOM 2335 C C . MET B 1 1 ? -4.879 3.59 -37.312 1 26.64 1 MET B C 1
ATOM 2337 O O . MET B 1 1 ? -4.109 2.9 -37.969 1 26.64 1 MET B O 1
ATOM 2341 N N . SER B 1 2 ? -4.145 4.352 -36.656 1 34.25 2 SER B N 1
ATOM 2342 C CA . SER B 1 2 ? -2.758 4.113 -36.25 1 34.25 2 SER B CA 1
ATOM 2343 C C . SER B 1 2 ? -2.6 2.752 -35.594 1 34.25 2 SER B C 1
ATOM 2345 O O . SER B 1 2 ? -3.424 2.365 -34.75 1 34.25 2 SER B O 1
ATOM 2347 N N . LYS B 1 3 ? -2.16 1.81 -36.344 1 40.75 3 LYS B N 1
ATOM 2348 C CA . LYS B 1 3 ? -2.086 0.378 -36.062 1 40.75 3 LYS B CA 1
ATOM 2349 C C . LYS B 1 3 ? -1.408 0.11 -34.719 1 40.75 3 LYS B C 1
ATOM 2351 O O . LYS B 1 3 ? -0.293 0.576 -34.469 1 40.75 3 LYS B O 1
ATOM 2356 N N . ARG B 1 4 ? -2.158 -0.011 -33.719 1 51.34 4 ARG B N 1
ATOM 2357 C CA . ARG B 1 4 ? -1.606 -0.453 -32.438 1 51.34 4 ARG B CA 1
ATOM 2358 C C . ARG B 1 4 ? -0.472 -1.451 -32.656 1 51.34 4 ARG B C 1
ATOM 2360 O O . ARG B 1 4 ? -0.521 -2.271 -33.594 1 51.34 4 ARG B O 1
ATOM 2367 N N . LEU B 1 5 ? 0.698 -1.277 -32.188 1 61.34 5 LEU B N 1
ATOM 2368 C CA . LEU B 1 5 ? 1.771 -2.266 -32.125 1 61.34 5 LEU B CA 1
ATOM 2369 C C . LEU B 1 5 ? 1.435 -3.389 -31.156 1 61.34 5 LEU B C 1
ATOM 2371 O O . LEU B 1 5 ? 1.713 -3.281 -29.953 1 61.34 5 LEU B O 1
ATOM 2375 N N . VAL B 1 6 ? 0.688 -4.453 -31.703 1 69.88 6 VAL B N 1
ATOM 2376 C CA . VAL B 1 6 ? 0.209 -5.52 -30.828 1 69.88 6 VAL B CA 1
ATOM 2377 C C . VAL B 1 6 ? 0.898 -6.832 -31.188 1 69.88 6 VAL B C 1
ATOM 2379 O O . VAL B 1 6 ? 0.572 -7.457 -32.188 1 69.88 6 VAL B O 1
ATOM 2382 N N . PRO B 1 7 ? 1.883 -7.148 -30.359 1 79 7 PRO B N 1
ATOM 2383 C CA . PRO B 1 7 ? 2.488 -8.461 -30.578 1 79 7 PRO B CA 1
ATOM 2384 C C . PRO B 1 7 ? 1.508 -9.609 -30.359 1 79 7 PRO B C 1
ATOM 2386 O O . PRO B 1 7 ? 0.479 -9.43 -29.703 1 79 7 PRO B O 1
ATOM 2389 N N . SER B 1 8 ? 1.819 -10.664 -31.078 1 80.38 8 SER B N 1
ATOM 2390 C CA . SER B 1 8 ? 0.978 -11.836 -30.844 1 80.38 8 SER B CA 1
ATOM 2391 C C . SER B 1 8 ? 1.176 -12.391 -29.453 1 80.38 8 SER B C 1
ATOM 2393 O O . SER B 1 8 ? 2.229 -12.195 -28.828 1 80.38 8 SER B O 1
ATOM 2395 N N . MET B 1 9 ? 0.152 -13.102 -28.984 1 85.38 9 MET B N 1
ATOM 2396 C CA . MET B 1 9 ? 0.245 -13.773 -27.688 1 85.38 9 MET B CA 1
ATOM 2397 C C . MET B 1 9 ? 1.365 -14.805 -27.688 1 85.38 9 MET B C 1
ATOM 2399 O O . MET B 1 9 ? 2.064 -14.977 -26.688 1 85.38 9 MET B O 1
ATOM 2403 N N . THR B 1 10 ? 1.491 -15.414 -28.812 1 86.81 10 THR B N 1
ATOM 2404 C CA . THR B 1 10 ? 2.553 -16.406 -28.969 1 86.81 10 THR B CA 1
ATOM 2405 C C . THR B 1 10 ? 3.924 -15.75 -28.812 1 86.81 10 THR B C 1
ATOM 2407 O O . THR B 1 10 ? 4.812 -16.297 -28.156 1 86.81 10 THR B O 1
ATOM 2410 N N . ALA B 1 11 ? 4.078 -14.656 -29.422 1 90.19 11 ALA B N 1
ATOM 2411 C CA . ALA B 1 11 ? 5.344 -13.93 -29.312 1 90.19 11 ALA B CA 1
ATOM 2412 C C . ALA B 1 11 ? 5.633 -13.539 -27.875 1 90.19 11 ALA B C 1
ATOM 2414 O O . ALA B 1 11 ? 6.766 -13.656 -27.406 1 90.19 11 ALA B O 1
ATOM 2415 N N . LEU B 1 12 ? 4.602 -13.094 -27.203 1 90.69 12 LEU B N 1
ATOM 2416 C CA . LEU B 1 12 ? 4.754 -12.711 -25.812 1 90.69 12 LEU B CA 1
ATOM 2417 C C . LEU B 1 12 ? 5.125 -13.914 -24.953 1 90.69 12 LEU B C 1
ATOM 2419 O O . LEU B 1 12 ? 5.992 -13.82 -24.078 1 90.69 12 LEU B O 1
ATOM 2423 N N . GLN B 1 13 ? 4.523 -15 -25.188 1 90.94 13 GLN B N 1
ATOM 2424 C CA . GLN B 1 13 ? 4.801 -16.219 -24.438 1 90.94 13 GLN B CA 1
ATOM 2425 C C . GLN B 1 13 ? 6.219 -16.719 -24.703 1 90.94 13 GLN B C 1
ATOM 2427 O O . GLN B 1 13 ? 6.914 -17.156 -23.781 1 90.94 13 GLN B O 1
ATOM 2432 N N . CYS B 1 14 ? 6.602 -16.672 -25.938 1 93.44 14 CYS B N 1
ATOM 2433 C CA . CYS B 1 14 ? 7.953 -17.078 -26.312 1 93.44 14 CYS B CA 1
ATOM 2434 C C . CYS B 1 14 ? 9 -16.219 -25.609 1 93.44 14 CYS B C 1
ATOM 2436 O O . CYS B 1 14 ? 9.969 -16.734 -25.047 1 93.44 14 CYS B O 1
ATOM 2438 N N . PHE B 1 15 ? 8.781 -14.953 -25.594 1 94.38 15 PHE B N 1
ATOM 2439 C CA . PHE B 1 15 ? 9.695 -14.031 -24.938 1 94.38 15 PHE B CA 1
ATOM 2440 C C . PHE B 1 15 ? 9.758 -14.305 -23.438 1 94.38 15 PHE B C 1
ATOM 2442 O O . PHE B 1 15 ? 10.844 -14.406 -22.859 1 94.38 15 PHE B O 1
ATOM 2449 N N . GLU B 1 16 ? 8.594 -14.336 -22.891 1 91.31 16 GLU B N 1
ATOM 2450 C CA . GLU B 1 16 ? 8.516 -14.57 -21.453 1 91.31 16 GLU B CA 1
ATOM 2451 C C . GLU B 1 16 ? 9.242 -15.852 -21.062 1 91.31 16 GLU B C 1
ATOM 2453 O O . GLU B 1 16 ? 10.016 -15.867 -20.109 1 91.31 16 GLU B O 1
ATOM 2458 N N . ALA B 1 17 ? 9.008 -16.953 -21.734 1 91.94 17 ALA B N 1
ATOM 2459 C CA . ALA B 1 17 ? 9.641 -18.25 -21.438 1 91.94 17 ALA B CA 1
ATOM 2460 C C . ALA B 1 17 ? 11.148 -18.172 -21.641 1 91.94 17 ALA B C 1
ATOM 2462 O O . ALA B 1 17 ? 11.922 -18.656 -20.812 1 91.94 17 ALA B O 1
ATOM 2463 N N . ALA B 1 18 ? 11.539 -17.562 -22.703 1 93.56 18 ALA B N 1
ATOM 2464 C CA . ALA B 1 18 ? 12.969 -17.422 -22.969 1 93.56 18 ALA B CA 1
ATOM 2465 C C . ALA B 1 18 ? 13.656 -16.594 -21.891 1 93.56 18 ALA B C 1
ATOM 2467 O O . ALA B 1 18 ? 14.781 -16.906 -21.484 1 93.56 18 ALA B O 1
ATOM 2468 N N . ALA B 1 19 ? 13.008 -15.602 -21.5 1 90.25 19 ALA B N 1
ATOM 2469 C CA . ALA B 1 19 ? 13.562 -14.719 -20.484 1 90.25 19 ALA B CA 1
ATOM 2470 C C . ALA B 1 19 ? 13.656 -15.438 -19.141 1 90.25 19 ALA B C 1
ATOM 2472 O O . ALA B 1 19 ? 14.641 -15.281 -18.406 1 90.25 19 ALA B O 1
ATOM 2473 N N . ARG B 1 20 ? 12.625 -16.156 -18.828 1 83.88 20 ARG B N 1
ATOM 2474 C CA . ARG B 1 20 ? 12.57 -16.875 -17.562 1 83.88 20 ARG B CA 1
ATOM 2475 C C . ARG B 1 20 ? 13.625 -17.969 -17.5 1 83.88 20 ARG B C 1
ATOM 2477 O O . ARG B 1 20 ? 14.281 -18.156 -16.484 1 83.88 20 ARG B O 1
ATOM 2484 N N . HIS B 1 21 ? 13.828 -18.641 -18.562 1 86.69 21 HIS B N 1
ATOM 2485 C CA . HIS B 1 21 ? 14.781 -19.75 -18.625 1 86.69 21 HIS B CA 1
ATOM 2486 C C . HIS B 1 21 ? 16.172 -19.25 -19.016 1 86.69 21 HIS B C 1
ATOM 2488 O O . HIS B 1 21 ? 17.156 -19.984 -18.875 1 86.69 21 HIS B O 1
ATOM 2494 N N . LEU B 1 22 ? 16.219 -18.109 -19.547 1 89.31 22 LEU B N 1
ATOM 2495 C CA . LEU B 1 22 ? 17.406 -17.578 -20.188 1 89.31 22 LEU B CA 1
ATOM 2496 C C . LEU B 1 22 ? 17.953 -18.578 -21.203 1 89.31 22 LEU B C 1
ATOM 2498 O O . LEU B 1 22 ? 19.172 -18.828 -21.25 1 89.31 22 LEU B O 1
ATOM 2502 N N . SER B 1 23 ? 17.078 -19.125 -21.875 1 92.5 23 SER B N 1
ATOM 2503 C CA . SER B 1 23 ? 17.391 -20.156 -22.859 1 92.5 23 SER B CA 1
ATOM 2504 C C . SER B 1 23 ? 16.266 -20.297 -23.891 1 92.5 23 SER B C 1
ATOM 2506 O O . SER B 1 23 ? 15.109 -20.516 -23.531 1 92.5 23 SER B O 1
ATOM 2508 N N . PHE B 1 24 ? 16.625 -20.203 -25.203 1 93.88 24 PHE B N 1
ATOM 2509 C CA . PHE B 1 24 ? 15.641 -20.406 -26.266 1 93.88 24 PHE B CA 1
ATOM 2510 C C . PHE B 1 24 ? 15.273 -21.875 -26.391 1 93.88 24 PHE B C 1
ATOM 2512 O O . PHE B 1 24 ? 14.133 -22.203 -26.719 1 93.88 24 PHE B O 1
ATOM 2519 N N . THR B 1 25 ? 16.219 -22.734 -26.094 1 94.25 25 THR B N 1
ATOM 2520 C CA . THR B 1 25 ? 15.984 -24.172 -26.188 1 94.25 25 THR B CA 1
ATOM 2521 C C . THR B 1 25 ? 15 -24.625 -25.125 1 94.25 25 THR B C 1
ATOM 2523 O O . THR B 1 25 ? 14.047 -25.344 -25.422 1 94.25 25 THR B O 1
ATOM 2526 N N . ARG B 1 26 ? 15.242 -24.188 -23.984 1 93.69 26 ARG B N 1
ATOM 2527 C CA . ARG B 1 26 ? 14.359 -24.562 -22.891 1 93.69 26 ARG B CA 1
ATOM 2528 C C . ARG B 1 26 ? 12.969 -23.969 -23.062 1 93.69 26 ARG B C 1
ATOM 2530 O O . ARG B 1 26 ? 11.969 -24.609 -22.734 1 93.69 26 ARG B O 1
ATOM 2537 N N . ALA B 1 27 ? 12.969 -22.781 -23.5 1 94.56 27 ALA B N 1
ATOM 2538 C CA . ALA B 1 27 ? 11.688 -22.141 -23.797 1 94.56 27 ALA B CA 1
ATOM 2539 C C . ALA B 1 27 ? 10.906 -22.953 -24.828 1 94.56 27 ALA B C 1
ATOM 2541 O O . ALA B 1 27 ? 9.703 -23.156 -24.688 1 94.56 27 ALA B O 1
ATOM 2542 N N . ALA B 1 28 ? 11.555 -23.406 -25.875 1 94.94 28 ALA B N 1
ATOM 2543 C CA . ALA B 1 28 ? 10.953 -24.203 -26.938 1 94.94 28 ALA B CA 1
ATOM 2544 C C . ALA B 1 28 ? 10.383 -25.516 -26.391 1 94.94 28 ALA B C 1
ATOM 2546 O O . ALA B 1 28 ? 9.273 -25.906 -26.75 1 94.94 28 ALA B O 1
ATOM 2547 N N . GLU B 1 29 ? 11.133 -26.141 -25.547 1 93.56 29 GLU B N 1
ATOM 2548 C CA . GLU B 1 29 ? 10.68 -27.375 -24.906 1 93.56 29 GLU B CA 1
ATOM 2549 C C . GLU B 1 29 ? 9.398 -27.141 -24.109 1 93.56 29 GLU B C 1
ATOM 2551 O O . GLU B 1 29 ? 8.445 -27.922 -24.219 1 93.56 29 GLU B O 1
ATOM 2556 N N . GLU B 1 30 ? 9.398 -26.047 -23.359 1 89.44 30 GLU B N 1
ATOM 2557 C CA . GLU B 1 30 ? 8.25 -25.734 -22.516 1 89.44 30 GLU B CA 1
ATOM 2558 C C . GLU B 1 30 ? 7.008 -25.453 -23.359 1 89.44 30 GLU B C 1
ATOM 2560 O O . GLU B 1 30 ? 5.902 -25.859 -23.016 1 89.44 30 GLU B O 1
ATOM 2565 N N . LEU B 1 31 ? 7.16 -24.75 -24.484 1 91.88 31 LEU B N 1
ATOM 2566 C CA . LEU B 1 31 ? 6.035 -24.266 -25.266 1 91.88 31 LEU B CA 1
ATOM 2567 C C . LEU B 1 31 ? 5.676 -25.25 -26.375 1 91.88 31 LEU B C 1
ATOM 2569 O O . LEU B 1 31 ? 4.75 -25 -27.156 1 91.88 31 LEU B O 1
ATOM 2573 N N . HIS B 1 32 ? 6.453 -26.344 -26.406 1 93 32 HIS B N 1
ATOM 2574 C CA . HIS B 1 32 ? 6.254 -27.344 -27.438 1 93 32 HIS B CA 1
ATOM 2575 C C . HIS B 1 32 ? 6.367 -26.734 -28.828 1 93 32 HIS B C 1
ATOM 2577 O O . HIS B 1 32 ? 5.496 -26.953 -29.672 1 93 32 HIS B O 1
ATOM 2583 N N . LEU B 1 33 ? 7.336 -25.938 -28.984 1 92.75 33 LEU B N 1
ATOM 2584 C CA . LEU B 1 33 ? 7.742 -25.312 -30.25 1 92.75 33 LEU B CA 1
ATOM 2585 C C . LEU B 1 33 ? 9.18 -25.688 -30.594 1 92.75 33 LEU B C 1
ATOM 2587 O O . LEU B 1 33 ? 9.891 -26.281 -29.766 1 92.75 33 LEU B O 1
ATOM 2591 N N . THR B 1 34 ? 9.555 -25.516 -31.781 1 94.19 34 THR B N 1
ATOM 2592 C CA . THR B 1 34 ? 10.969 -25.656 -32.125 1 94.19 34 THR B CA 1
ATOM 2593 C C . THR B 1 34 ? 11.758 -24.453 -31.625 1 94.19 34 THR B C 1
ATOM 2595 O O . THR B 1 34 ? 11.211 -23.359 -31.469 1 94.19 34 THR B O 1
ATOM 2598 N N . GLN B 1 35 ? 12.977 -24.75 -31.328 1 94.56 35 GLN B N 1
ATOM 2599 C CA . GLN B 1 35 ? 13.859 -23.672 -30.906 1 94.56 35 GLN B CA 1
ATOM 2600 C C . GLN B 1 35 ? 13.875 -22.531 -31.938 1 94.56 35 GLN B C 1
ATOM 2602 O O . GLN B 1 35 ? 13.891 -21.359 -31.578 1 94.56 35 GLN B O 1
ATOM 2607 N N . SER B 1 36 ? 13.867 -22.891 -33.219 1 95.06 36 SER B N 1
ATOM 2608 C CA . SER B 1 36 ? 13.859 -21.906 -34.281 1 95.06 36 SER B CA 1
ATOM 2609 C C . SER B 1 36 ? 12.594 -21.062 -34.25 1 95.06 36 SER B C 1
ATOM 2611 O O . SER B 1 36 ? 12.633 -19.859 -34.531 1 95.06 36 SER B O 1
ATOM 2613 N N . ALA B 1 37 ? 11.484 -21.672 -33.969 1 94.06 37 ALA B N 1
ATOM 2614 C CA . ALA B 1 37 ? 10.203 -20.953 -33.906 1 94.06 37 ALA B CA 1
ATOM 2615 C C . ALA B 1 37 ? 10.219 -19.938 -32.75 1 94.06 37 ALA B C 1
ATOM 2617 O O . ALA B 1 37 ? 9.758 -18.812 -32.938 1 94.06 37 ALA B O 1
ATOM 2618 N N . VAL B 1 38 ? 10.711 -20.328 -31.578 1 95.81 38 VAL B N 1
ATOM 2619 C CA . VAL B 1 38 ? 10.805 -19.422 -30.438 1 95.81 38 VAL B CA 1
ATOM 2620 C C . VAL B 1 38 ? 11.734 -18.25 -30.781 1 95.81 38 VAL B C 1
ATOM 2622 O O . VAL B 1 38 ? 11.406 -17.094 -30.5 1 95.81 38 VAL B O 1
ATOM 2625 N N . SER B 1 39 ? 12.859 -18.547 -31.359 1 95.38 39 SER B N 1
ATOM 2626 C CA . SER B 1 39 ? 13.828 -17.516 -31.734 1 95.38 39 SER B CA 1
ATOM 2627 C C . SER B 1 39 ? 13.227 -16.531 -32.719 1 95.38 39 SER B C 1
ATOM 2629 O O . SER B 1 39 ? 13.453 -15.32 -32.625 1 95.38 39 SER B O 1
ATOM 2631 N N . LYS B 1 40 ? 12.508 -17.062 -33.625 1 95.06 40 LYS B N 1
ATOM 2632 C CA . LYS B 1 40 ? 11.875 -16.234 -34.625 1 95.06 40 LYS B CA 1
ATOM 2633 C C . LYS B 1 40 ? 10.836 -15.297 -34 1 95.06 40 LYS B C 1
ATOM 2635 O O . LYS B 1 40 ? 10.75 -14.125 -34.375 1 95.06 40 LYS B O 1
ATOM 2640 N N . GLN B 1 41 ? 10.008 -15.859 -33.188 1 93.38 41 GLN B N 1
ATOM 2641 C CA . GLN B 1 41 ? 8.992 -15.07 -32.469 1 93.38 41 GLN B CA 1
ATOM 2642 C C . GLN B 1 41 ? 9.633 -13.922 -31.703 1 93.38 41 GLN B C 1
ATOM 2644 O O . GLN B 1 41 ? 9.141 -12.789 -31.734 1 93.38 41 GLN B O 1
ATOM 2649 N N . VAL B 1 42 ? 10.727 -14.195 -31.031 1 94.5 42 VAL B N 1
ATOM 2650 C CA . VAL B 1 42 ? 11.414 -13.188 -30.219 1 94.5 42 VAL B CA 1
ATOM 2651 C C . VAL B 1 42 ? 12.047 -12.141 -31.141 1 94.5 42 VAL B C 1
ATOM 2653 O O . VAL B 1 42 ? 11.992 -10.945 -30.844 1 94.5 42 VAL B O 1
ATOM 2656 N N . ALA B 1 43 ? 12.609 -12.609 -32.188 1 93.81 43 ALA B N 1
ATOM 2657 C CA . ALA B 1 43 ? 13.211 -11.688 -33.156 1 93.81 43 ALA B CA 1
ATOM 2658 C C . ALA B 1 43 ? 12.156 -10.742 -33.75 1 93.81 43 ALA B C 1
ATOM 2660 O O . ALA B 1 43 ? 12.422 -9.555 -33.938 1 93.81 43 ALA B O 1
ATOM 2661 N N . GLN B 1 44 ? 11.07 -11.305 -34.031 1 90 44 GLN B N 1
ATOM 2662 C CA . GLN B 1 44 ? 9.977 -10.492 -34.562 1 90 44 GLN B CA 1
ATOM 2663 C C . GLN B 1 44 ? 9.531 -9.445 -33.531 1 90 44 GLN B C 1
ATOM 2665 O O . GLN B 1 44 ? 9.203 -8.32 -33.906 1 90 44 GLN B O 1
ATOM 2670 N N . LEU B 1 45 ? 9.453 -9.859 -32.344 1 90.25 45 LEU B N 1
ATOM 2671 C CA . LEU B 1 45 ? 9.102 -8.945 -31.25 1 90.25 45 LEU B CA 1
ATOM 2672 C C . LEU B 1 45 ? 10.125 -7.82 -31.141 1 90.25 45 LEU B C 1
ATOM 2674 O O . LEU B 1 45 ? 9.758 -6.652 -30.984 1 90.25 45 LEU B O 1
ATOM 2678 N N . GLU B 1 46 ? 11.398 -8.18 -31.172 1 92.31 46 GLU B N 1
ATOM 2679 C CA . GLU B 1 46 ? 12.469 -7.195 -31.125 1 92.31 46 GLU B CA 1
ATOM 2680 C C . GLU B 1 46 ? 12.406 -6.234 -32.312 1 92.31 46 GLU B C 1
ATOM 2682 O O . GLU B 1 46 ? 12.633 -5.031 -32.125 1 92.31 46 GLU B O 1
ATOM 2687 N N . ASP B 1 47 ? 12.055 -6.766 -33.469 1 88.75 47 ASP B N 1
ATOM 2688 C CA . ASP B 1 47 ? 11.906 -5.941 -34.656 1 88.75 47 ASP B CA 1
ATOM 2689 C C . ASP B 1 47 ? 10.758 -4.941 -34.5 1 88.75 47 ASP B C 1
ATOM 2691 O O . ASP B 1 47 ? 10.898 -3.768 -34.844 1 88.75 47 ASP B O 1
ATOM 2695 N N . MET B 1 48 ? 9.75 -5.449 -34 1 84.81 48 MET B N 1
ATOM 2696 C CA . MET B 1 48 ? 8.578 -4.602 -33.781 1 84.81 48 MET B CA 1
ATOM 2697 C C . MET B 1 48 ? 8.891 -3.482 -32.781 1 84.81 48 MET B C 1
ATOM 2699 O O . MET B 1 48 ? 8.461 -2.344 -32.969 1 84.81 48 MET B O 1
ATOM 2703 N N . LEU B 1 49 ? 9.648 -3.828 -31.766 1 84.19 49 LEU B N 1
ATOM 2704 C CA . LEU B 1 49 ? 9.953 -2.896 -30.688 1 84.19 49 LEU B CA 1
ATOM 2705 C C . LEU B 1 49 ? 11.156 -2.031 -31.047 1 84.19 49 LEU B C 1
ATOM 2707 O O . LEU B 1 49 ? 11.414 -1.018 -30.391 1 84.19 49 LEU B O 1
ATOM 2711 N N . ARG B 1 50 ? 11.898 -2.438 -32.031 1 84.94 50 ARG B N 1
ATOM 2712 C CA . ARG B 1 50 ? 13.133 -1.783 -32.469 1 84.94 50 ARG B CA 1
ATOM 2713 C C . ARG B 1 50 ? 14.141 -1.734 -31.312 1 84.94 50 ARG B C 1
ATOM 2715 O O . ARG B 1 50 ? 14.883 -0.758 -31.188 1 84.94 50 ARG B O 1
ATOM 2722 N N . HIS B 1 51 ? 14.055 -2.73 -30.469 1 86.69 51 HIS B N 1
ATOM 2723 C CA . HIS B 1 51 ? 14.977 -2.941 -29.359 1 86.69 51 HIS B CA 1
ATOM 2724 C C . HIS B 1 51 ? 15.328 -4.418 -29.219 1 86.69 51 HIS B C 1
ATOM 2726 O O . HIS B 1 51 ? 14.469 -5.285 -29.375 1 86.69 51 HIS B O 1
ATOM 2732 N N . HIS B 1 52 ? 16.562 -4.602 -28.969 1 89.62 52 HIS B N 1
ATOM 2733 C CA . HIS B 1 52 ? 16.938 -5.945 -28.547 1 89.62 52 HIS B CA 1
ATOM 2734 C C . HIS B 1 52 ? 16.5 -6.215 -27.109 1 89.62 52 HIS B C 1
ATOM 2736 O O . HIS B 1 52 ? 16.641 -5.352 -26.234 1 89.62 52 HIS B O 1
ATOM 2742 N N . LEU B 1 53 ? 15.906 -7.398 -26.984 1 91.06 53 LEU B N 1
ATOM 2743 C CA . LEU B 1 53 ? 15.422 -7.77 -25.656 1 91.06 53 LEU B CA 1
ATOM 2744 C C . LEU B 1 53 ? 16.422 -8.695 -24.969 1 91.06 53 LEU B C 1
ATOM 2746 O O . LEU B 1 53 ? 16.391 -8.828 -23.734 1 91.06 53 LEU B O 1
ATOM 2750 N N . PHE B 1 54 ? 17.219 -9.344 -25.797 1 92.31 54 PHE B N 1
ATOM 2751 C CA . PHE B 1 54 ? 18.25 -10.234 -25.297 1 92.31 54 PHE B CA 1
ATOM 2752 C C . PHE B 1 54 ? 19.625 -9.852 -25.844 1 92.31 54 PHE B C 1
ATOM 2754 O O . PHE B 1 54 ? 19.719 -9.18 -26.875 1 92.31 54 PHE B O 1
ATOM 2761 N N . LEU B 1 55 ? 20.625 -10.133 -25 1 87.94 55 LEU B N 1
ATOM 2762 C CA . LEU B 1 55 ? 22.016 -10.078 -25.469 1 87.94 55 LEU B CA 1
ATOM 2763 C C . LEU B 1 55 ? 22.781 -11.328 -25.031 1 87.94 55 LEU B C 1
ATOM 2765 O O . LEU B 1 55 ? 22.328 -12.062 -24.156 1 87.94 55 LEU B O 1
ATOM 2769 N N . ARG B 1 56 ? 23.766 -11.648 -25.766 1 83.31 56 ARG B N 1
ATOM 2770 C CA . ARG B 1 56 ? 24.594 -12.781 -25.375 1 83.31 56 ARG B CA 1
ATOM 2771 C C . ARG B 1 56 ? 25.922 -12.305 -24.797 1 83.31 56 ARG B C 1
ATOM 2773 O O . ARG B 1 56 ? 26.594 -11.445 -25.375 1 83.31 56 ARG B O 1
ATOM 2780 N N . ILE B 1 57 ? 26.125 -12.656 -23.578 1 72.81 57 ILE B N 1
ATOM 2781 C CA . ILE B 1 57 ? 27.422 -12.43 -22.938 1 72.81 57 ILE B CA 1
ATOM 2782 C C . ILE B 1 57 ? 28.125 -13.766 -22.703 1 72.81 57 ILE B C 1
ATOM 2784 O O . ILE B 1 57 ? 27.641 -14.594 -21.922 1 72.81 57 ILE B O 1
ATOM 2788 N N . ARG B 1 58 ? 29.344 -13.953 -23.172 1 78.5 58 ARG B N 1
ATOM 2789 C CA . ARG B 1 58 ? 30.109 -15.195 -23.078 1 78.5 58 ARG B CA 1
ATOM 2790 C C . ARG B 1 58 ? 29.219 -16.406 -23.344 1 78.5 58 ARG B C 1
ATOM 2792 O O . ARG B 1 58 ? 29.203 -17.359 -22.578 1 78.5 58 ARG B O 1
ATOM 2799 N N . ARG B 1 59 ? 28.359 -16.359 -24.141 1 79.94 59 ARG B N 1
ATOM 2800 C CA . ARG B 1 59 ? 27.516 -17.438 -24.656 1 79.94 59 ARG B CA 1
ATOM 2801 C C . ARG B 1 59 ? 26.281 -17.625 -23.797 1 79.94 59 ARG B C 1
ATOM 2803 O O . ARG B 1 59 ? 25.516 -18.578 -24 1 79.94 59 ARG B O 1
ATOM 2810 N N . ARG B 1 60 ? 26.109 -16.875 -22.891 1 84.69 60 ARG B N 1
ATOM 2811 C CA . ARG B 1 60 ? 24.938 -16.969 -22.047 1 84.69 60 ARG B CA 1
ATOM 2812 C C . ARG B 1 60 ? 23.906 -15.914 -22.422 1 84.69 60 ARG B C 1
ATOM 2814 O O . ARG B 1 60 ? 24.25 -14.758 -22.672 1 84.69 60 ARG B O 1
ATOM 2821 N N . LEU B 1 61 ? 22.703 -16.391 -22.594 1 88.56 61 LEU B N 1
ATOM 2822 C CA . LEU B 1 61 ? 21.594 -15.484 -22.891 1 88.56 61 LEU B CA 1
ATOM 2823 C C . LEU B 1 61 ? 21.234 -14.648 -21.672 1 88.56 61 LEU B C 1
ATOM 2825 O O . LEU B 1 61 ? 21.125 -15.18 -20.562 1 88.56 61 LEU B O 1
ATOM 2829 N N . GLN B 1 62 ? 21.234 -13.328 -21.875 1 86.94 62 GLN B N 1
ATOM 2830 C CA . GLN B 1 62 ? 20.828 -12.414 -20.812 1 86.94 62 GLN B CA 1
ATOM 2831 C C . GLN B 1 62 ? 19.828 -11.383 -21.328 1 86.94 62 GLN B C 1
ATOM 2833 O O . GLN B 1 62 ? 19.797 -11.086 -22.516 1 86.94 62 GLN B O 1
ATOM 2838 N N . LEU B 1 63 ? 18.984 -10.945 -20.453 1 85.88 63 LEU B N 1
ATOM 2839 C CA . LEU B 1 63 ? 18.062 -9.883 -20.812 1 85.88 63 LEU B CA 1
ATOM 2840 C C . LEU B 1 63 ? 18.781 -8.547 -20.906 1 85.88 63 LEU B C 1
ATOM 2842 O O . LEU B 1 63 ? 19.656 -8.25 -20.109 1 85.88 63 LEU B O 1
ATOM 2846 N N . THR B 1 64 ? 18.453 -7.707 -21.969 1 79 64 THR B N 1
ATOM 2847 C CA . THR B 1 64 ? 18.828 -6.297 -22 1 79 64 THR B CA 1
ATOM 2848 C C . THR B 1 64 ? 18 -5.5 -20.984 1 79 64 THR B C 1
ATOM 2850 O O . THR B 1 64 ? 17 -5.992 -20.469 1 79 64 THR B O 1
ATOM 2853 N N . PRO B 1 65 ? 18.469 -4.332 -20.734 1 68.75 65 PRO B N 1
ATOM 2854 C CA . PRO B 1 65 ? 17.641 -3.475 -19.891 1 68.75 65 PRO B CA 1
ATOM 2855 C C . PRO B 1 65 ? 16.234 -3.293 -20.453 1 68.75 65 PRO B C 1
ATOM 2857 O O . PRO B 1 65 ? 15.25 -3.375 -19.703 1 68.75 65 PRO B O 1
ATOM 2860 N N . ALA B 1 66 ? 16.188 -3.082 -21.672 1 74.88 66 ALA B N 1
ATOM 2861 C CA . ALA B 1 66 ? 14.898 -2.996 -22.344 1 74.88 66 ALA B CA 1
ATOM 2862 C C . ALA B 1 66 ? 14.125 -4.309 -22.219 1 74.88 66 ALA B C 1
ATOM 2864 O O . ALA B 1 66 ? 12.906 -4.305 -22.016 1 74.88 66 ALA B O 1
ATOM 2865 N N . GLY B 1 67 ? 14.82 -5.375 -22.328 1 81.5 67 GLY B N 1
ATOM 2866 C CA . GLY B 1 67 ? 14.211 -6.684 -22.156 1 81.5 67 GLY B CA 1
ATOM 2867 C C . GLY B 1 67 ? 13.617 -6.883 -20.781 1 81.5 67 GLY B C 1
ATOM 2868 O O . GLY B 1 67 ? 12.508 -7.41 -20.641 1 81.5 67 GLY B O 1
ATOM 2869 N N . SER B 1 68 ? 14.312 -6.457 -19.828 1 75.38 68 SER B N 1
ATOM 2870 C CA . SER B 1 68 ? 13.844 -6.586 -18.453 1 75.38 68 SER B CA 1
ATOM 2871 C C . SER B 1 68 ? 12.578 -5.762 -18.219 1 75.38 68 SER B C 1
ATOM 2873 O O . SER B 1 68 ? 11.633 -6.227 -17.578 1 75.38 68 SER B O 1
ATOM 2875 N N . LEU B 1 69 ? 12.609 -4.602 -18.75 1 69.44 69 LEU B N 1
ATOM 2876 C CA . LEU B 1 69 ? 11.438 -3.732 -18.641 1 69.44 69 LEU B CA 1
ATOM 2877 C C . LEU B 1 69 ? 10.234 -4.34 -19.359 1 69.44 69 LEU B C 1
ATOM 2879 O O . LEU B 1 69 ? 9.133 -4.359 -18.812 1 69.44 69 LEU B O 1
ATOM 2883 N N . TYR B 1 70 ? 10.477 -4.785 -20.484 1 79.56 70 TYR B N 1
ATOM 2884 C CA . TYR B 1 70 ? 9.398 -5.344 -21.281 1 79.56 70 TYR B CA 1
ATOM 2885 C C . TYR B 1 70 ? 8.867 -6.637 -20.672 1 79.56 70 TYR B C 1
ATOM 2887 O O . TYR B 1 70 ? 7.676 -6.926 -20.75 1 79.56 70 TYR B O 1
ATOM 2895 N N . LEU B 1 71 ? 9.781 -7.41 -20.094 1 82.5 71 LEU B N 1
ATOM 2896 C CA . LEU B 1 71 ? 9.375 -8.656 -19.453 1 82.5 71 LEU B CA 1
ATOM 2897 C C . LEU B 1 71 ? 8.375 -8.383 -18.328 1 82.5 71 LEU B C 1
ATOM 2899 O O . LEU B 1 71 ? 7.391 -9.109 -18.188 1 82.5 71 LEU B O 1
ATOM 2903 N N . ALA B 1 72 ? 8.609 -7.387 -17.625 1 70.12 72 ALA B N 1
ATOM 2904 C CA . ALA B 1 72 ? 7.684 -7.016 -16.562 1 70.12 72 ALA B CA 1
ATOM 2905 C C . ALA B 1 72 ? 6.293 -6.734 -17.109 1 70.12 72 ALA B C 1
ATOM 2907 O O . ALA B 1 72 ? 5.289 -7.184 -16.547 1 70.12 72 ALA B O 1
ATOM 2908 N N . GLU B 1 73 ? 6.285 -6.043 -18.188 1 73.31 73 GLU B N 1
ATOM 2909 C CA . GLU B 1 73 ? 5.012 -5.703 -18.812 1 73.31 73 GLU B CA 1
ATOM 2910 C C . GLU B 1 73 ? 4.344 -6.938 -19.422 1 73.31 73 GLU B C 1
ATOM 2912 O O . GLU B 1 73 ? 3.129 -7.113 -19.312 1 73.31 73 GLU B O 1
ATOM 2917 N N . VAL B 1 74 ? 5.141 -7.695 -20.047 1 80.94 74 VAL B N 1
ATOM 2918 C CA . VAL B 1 74 ? 4.633 -8.906 -20.672 1 80.94 74 VAL B CA 1
ATOM 2919 C C . VAL B 1 74 ? 4.039 -9.836 -19.625 1 80.94 74 VAL B C 1
ATOM 2921 O O . VAL B 1 74 ? 2.971 -10.414 -19.828 1 80.94 74 VAL B O 1
ATOM 2924 N N . ASN B 1 75 ? 4.719 -9.953 -18.562 1 76.19 75 ASN B N 1
ATOM 2925 C CA . ASN B 1 75 ? 4.215 -10.781 -17.469 1 76.19 75 ASN B CA 1
ATOM 2926 C C . ASN B 1 75 ? 2.854 -10.297 -16.984 1 76.19 75 ASN B C 1
ATOM 2928 O O . ASN B 1 75 ? 1.948 -11.094 -16.75 1 76.19 75 ASN B O 1
ATOM 2932 N N . LYS B 1 76 ? 2.732 -9.031 -16.875 1 67.62 76 LYS B N 1
ATOM 2933 C CA . LYS B 1 76 ? 1.448 -8.469 -16.469 1 67.62 76 LYS B CA 1
ATOM 2934 C C . LYS B 1 76 ? 0.351 -8.836 -17.469 1 67.62 76 LYS B C 1
ATOM 2936 O O . LYS B 1 76 ? -0.741 -9.25 -17.062 1 67.62 76 LYS B O 1
ATOM 2941 N N . ILE B 1 77 ? 0.716 -8.68 -18.672 1 75 77 ILE B N 1
ATOM 2942 C CA . ILE B 1 77 ? -0.249 -8.922 -19.734 1 75 77 ILE B CA 1
ATOM 2943 C C . ILE B 1 77 ? -0.637 -10.398 -19.766 1 75 77 ILE B C 1
ATOM 2945 O O . ILE B 1 77 ? -1.823 -10.734 -19.781 1 75 77 ILE B O 1
ATOM 2949 N N . LEU B 1 78 ? 0.331 -11.25 -19.766 1 78.12 78 LEU B N 1
ATOM 2950 C CA . LEU B 1 78 ? 0.065 -12.688 -19.844 1 78.12 78 LEU B CA 1
ATOM 2951 C C . LEU B 1 78 ? -0.717 -13.156 -18.609 1 78.12 78 LEU B C 1
ATOM 2953 O O . LEU B 1 78 ? -1.618 -13.984 -18.734 1 78.12 78 LEU B O 1
ATOM 2957 N N . THR B 1 79 ? -0.394 -12.602 -17.516 1 70.06 79 THR B N 1
ATOM 2958 C CA . THR B 1 79 ? -1.112 -12.922 -16.281 1 70.06 79 THR B CA 1
ATOM 2959 C C . THR B 1 79 ? -2.562 -12.453 -16.375 1 70.06 79 THR B C 1
ATOM 2961 O O . THR B 1 79 ? -3.482 -13.203 -16.016 1 70.06 79 THR B O 1
ATOM 2964 N N . GLN B 1 80 ? -2.693 -11.32 -16.812 1 66.31 80 GLN B N 1
ATOM 2965 C CA . GLN B 1 80 ? -4.043 -10.773 -16.938 1 66.31 80 GLN B CA 1
ATOM 2966 C C . GLN B 1 80 ? -4.891 -11.609 -17.891 1 66.31 80 GLN B C 1
ATOM 2968 O O . GLN B 1 80 ? -6.059 -11.883 -17.609 1 66.31 80 GLN B O 1
ATOM 2973 N N . VAL B 1 81 ? -4.309 -11.938 -19.031 1 69.94 81 VAL B N 1
ATOM 2974 C CA . VAL B 1 81 ? -5.02 -12.742 -20.016 1 69.94 81 VAL B CA 1
ATOM 2975 C C . VAL B 1 81 ? -5.355 -14.109 -19.422 1 69.94 81 VAL B C 1
ATOM 2977 O O . VAL B 1 81 ? -6.477 -14.602 -19.578 1 69.94 81 VAL B O 1
ATOM 2980 N N . ASP B 1 82 ? -4.414 -14.68 -18.797 1 72 82 ASP B N 1
ATOM 2981 C CA . ASP B 1 82 ? -4.613 -15.984 -18.172 1 72 82 ASP B CA 1
ATOM 2982 C C . ASP B 1 82 ? -5.703 -15.922 -17.109 1 72 82 ASP B C 1
ATOM 2984 O O . ASP B 1 82 ? -6.609 -16.766 -17.094 1 72 82 ASP B O 1
ATOM 2988 N N . MET B 1 83 ? -5.617 -14.938 -16.266 1 62.94 83 MET B N 1
ATOM 2989 C CA . MET B 1 83 ? -6.602 -14.766 -15.203 1 62.94 83 MET B CA 1
ATOM 2990 C C . MET B 1 83 ? -8 -14.578 -15.781 1 62.94 83 MET B C 1
ATOM 2992 O O . MET B 1 83 ? -8.961 -15.188 -15.305 1 62.94 83 MET B O 1
ATOM 2996 N N . SER B 1 84 ? -8 -13.766 -16.703 1 62.75 84 SER B N 1
ATOM 2997 C CA . SER B 1 84 ? -9.297 -13.523 -17.328 1 62.75 84 SER B CA 1
ATOM 2998 C C . SER B 1 84 ? -9.883 -14.805 -17.922 1 62.75 84 SER B C 1
ATOM 3000 O O . SER B 1 84 ? -11.078 -15.062 -17.797 1 62.75 84 SER B O 1
ATOM 3002 N N . SER B 1 85 ? -9.031 -15.523 -18.594 1 66 85 SER B N 1
ATOM 3003 C CA . SER B 1 85 ? -9.469 -16.781 -19.188 1 66 85 SER B CA 1
ATOM 3004 C C . SER B 1 85 ? -9.906 -17.781 -18.125 1 66 85 SER B C 1
ATOM 3006 O O . SER B 1 85 ? -10.938 -18.438 -18.266 1 66 85 SER B O 1
ATOM 3008 N N . ARG B 1 86 ? -9.133 -17.859 -17.062 1 63.34 86 ARG B N 1
ATOM 3009 C CA . ARG B 1 86 ? -9.438 -18.797 -15.992 1 63.34 86 ARG B CA 1
ATOM 3010 C C . ARG B 1 86 ? -10.703 -18.375 -15.242 1 63.34 86 ARG B C 1
ATOM 3012 O O . ARG B 1 86 ? -11.477 -19.219 -14.805 1 63.34 86 ARG B O 1
ATOM 3019 N N . TYR B 1 87 ? -10.766 -17.156 -15.062 1 59.53 87 TYR B N 1
ATOM 3020 C CA . TYR B 1 87 ? -11.977 -16.641 -14.438 1 59.53 87 TYR B CA 1
ATOM 3021 C C . TYR B 1 87 ? -13.211 -17.078 -15.219 1 59.53 87 TYR B C 1
ATOM 3023 O O . TYR B 1 87 ? -14.211 -17.5 -14.625 1 59.53 87 TYR B O 1
ATOM 3031 N N . VAL B 1 88 ? -13.133 -16.984 -16.547 1 61.09 88 VAL B N 1
ATOM 3032 C CA . VAL B 1 88 ? -14.266 -17.359 -17.391 1 61.09 88 VAL B CA 1
ATOM 3033 C C . VAL B 1 88 ? -14.477 -18.875 -17.312 1 61.09 88 VAL B C 1
ATOM 3035 O O . VAL B 1 88 ? -15.617 -19.344 -17.297 1 61.09 88 VAL B O 1
ATOM 3038 N N . LEU B 1 89 ? -13.383 -19.5 -17.281 1 61.94 89 LEU B N 1
ATOM 3039 C CA . LEU B 1 89 ? -13.461 -20.953 -17.219 1 61.94 89 LEU B CA 1
ATOM 3040 C C . LEU B 1 89 ? -14.047 -21.422 -15.891 1 61.94 89 LEU B C 1
ATOM 3042 O O . LEU B 1 89 ? -14.789 -22.406 -15.844 1 61.94 89 LEU B O 1
ATOM 3046 N N . THR B 1 90 ? -13.625 -20.781 -14.797 1 57.81 90 THR B N 1
ATOM 3047 C CA . THR B 1 90 ? -13.977 -21.203 -13.453 1 57.81 90 THR B CA 1
ATOM 3048 C C . THR B 1 90 ? -15.375 -20.719 -13.078 1 57.81 90 THR B C 1
ATOM 3050 O O . THR B 1 90 ? -16.172 -21.469 -12.508 1 57.81 90 THR B O 1
ATOM 3053 N N . TYR B 1 91 ? -15.438 -19.438 -13.078 1 55.88 91 TYR B N 1
ATOM 3054 C CA . TYR B 1 91 ? -16.672 -18.891 -12.531 1 55.88 91 TYR B CA 1
ATOM 3055 C C . TYR B 1 91 ? -17.797 -18.953 -13.547 1 55.88 91 TYR B C 1
ATOM 3057 O O . TYR B 1 91 ? -18.969 -18.891 -13.188 1 55.88 91 TYR B O 1
ATOM 3065 N N . GLY B 1 92 ? -17.469 -19.812 -14.562 1 55.75 92 GLY B N 1
ATOM 3066 C CA . GLY B 1 92 ? -18.531 -19.906 -15.562 1 55.75 92 GLY B CA 1
ATOM 3067 C C . GLY B 1 92 ? -19.266 -18.609 -15.766 1 55.75 92 GLY B C 1
ATOM 3068 O O . GLY B 1 92 ? -18.781 -17.547 -15.383 1 55.75 92 GLY B O 1
ATOM 3069 N N . GLU B 1 93 ? -20.438 -18.531 -16.406 1 56.53 93 GLU B N 1
ATOM 3070 C CA . GLU B 1 93 ? -21.281 -17.406 -16.812 1 56.53 93 GLU B CA 1
ATOM 3071 C C . GLU B 1 93 ? -21.844 -16.672 -15.602 1 56.53 93 GLU B C 1
ATOM 3073 O O . GLU B 1 93 ? -22.141 -15.477 -15.688 1 56.53 93 GLU B O 1
ATOM 3078 N N . GLN B 1 94 ? -21.734 -17.328 -14.328 1 63.97 94 GLN B N 1
ATOM 3079 C CA . GLN B 1 94 ? -22.562 -16.719 -13.297 1 63.97 94 GLN B CA 1
ATOM 3080 C C . GLN B 1 94 ? -21.719 -15.93 -12.305 1 63.97 94 GLN B C 1
ATOM 3082 O O . GLN B 1 94 ? -22.25 -15.164 -11.492 1 63.97 94 GLN B O 1
ATOM 3087 N N . THR B 1 95 ? -20.375 -15.852 -12.375 1 74 95 THR B N 1
ATOM 3088 C CA . THR B 1 95 ? -19.578 -15.156 -11.367 1 74 95 THR B CA 1
ATOM 3089 C C . THR B 1 95 ? -19.297 -13.719 -11.805 1 74 95 THR B C 1
ATOM 3091 O O . THR B 1 95 ? -18.938 -13.469 -12.953 1 74 95 THR B O 1
ATOM 3094 N N . GLU B 1 96 ? -19.734 -12.82 -10.898 1 84.06 96 GLU B N 1
ATOM 3095 C CA . GLU B 1 96 ? -19.453 -11.398 -11.109 1 84.06 96 GLU B CA 1
ATOM 3096 C C . GLU B 1 96 ? -18.203 -10.977 -10.352 1 84.06 96 GLU B C 1
ATOM 3098 O O . GLU B 1 96 ? -17.969 -11.414 -9.219 1 84.06 96 GLU B O 1
ATOM 3103 N N . ILE B 1 97 ? -17.406 -10.242 -11.047 1 85.19 97 ILE B N 1
ATOM 3104 C CA . ILE B 1 97 ? -16.234 -9.672 -10.391 1 85.19 97 ILE B CA 1
ATOM 3105 C C . ILE B 1 97 ? -16.562 -8.281 -9.867 1 85.19 97 ILE B C 1
ATOM 3107 O O . ILE B 1 97 ? -17.062 -7.43 -10.609 1 85.19 97 ILE B O 1
ATOM 3111 N N . LEU B 1 98 ? -16.438 -8.086 -8.648 1 93.44 98 LEU B N 1
ATOM 3112 C CA . LEU B 1 98 ? -16.578 -6.77 -8.031 1 93.44 98 LEU B CA 1
ATOM 3113 C C . LEU B 1 98 ? -15.219 -6.164 -7.711 1 93.44 98 LEU B C 1
ATOM 3115 O O . LEU B 1 98 ? -14.5 -6.66 -6.836 1 93.44 98 LEU B O 1
ATOM 3119 N N . LYS B 1 99 ? -14.844 -5.098 -8.414 1 93 99 LYS B N 1
ATOM 3120 C CA . LYS B 1 99 ? -13.586 -4.395 -8.227 1 93 99 LYS B CA 1
ATOM 3121 C C . LYS B 1 99 ? -13.711 -3.312 -7.156 1 93 99 LYS B C 1
ATOM 3123 O O . LYS B 1 99 ? -14.5 -2.379 -7.301 1 93 99 LYS B O 1
ATOM 3128 N N . VAL B 1 100 ? -12.898 -3.484 -6.125 1 96.06 100 VAL B N 1
ATOM 3129 C CA . VAL B 1 100 ? -12.945 -2.568 -4.992 1 96.06 100 VAL B CA 1
ATOM 3130 C C . VAL B 1 100 ? -11.586 -1.888 -4.824 1 96.06 100 VAL B C 1
ATOM 3132 O O . VAL B 1 100 ? -10.547 -2.557 -4.773 1 96.06 100 VAL B O 1
ATOM 3135 N N . ALA B 1 101 ? -11.57 -0.575 -4.805 1 94.5 101 ALA B N 1
ATOM 3136 C CA . ALA B 1 101 ? -10.359 0.192 -4.531 1 94.5 101 ALA B CA 1
ATOM 3137 C C . ALA B 1 101 ? -10.406 0.82 -3.143 1 94.5 101 ALA B C 1
ATOM 3139 O O . ALA B 1 101 ? -11.461 1.29 -2.703 1 94.5 101 ALA B O 1
ATOM 3140 N N . THR B 1 102 ? -9.281 0.787 -2.473 1 94.94 102 THR B N 1
ATOM 3141 C CA . THR B 1 102 ? -9.203 1.348 -1.128 1 94.94 102 THR B CA 1
ATOM 3142 C C . THR B 1 102 ? -7.809 1.896 -0.847 1 94.94 102 THR B C 1
ATOM 3144 O O . THR B 1 102 ? -6.84 1.494 -1.491 1 94.94 102 THR B O 1
ATOM 3147 N N . GLN B 1 103 ? -7.762 2.877 0.014 1 92.62 103 GLN B N 1
ATOM 3148 C CA . GLN B 1 103 ? -6.457 3.24 0.556 1 92.62 103 GLN B CA 1
ATOM 3149 C C . GLN B 1 103 ? -5.84 2.082 1.334 1 92.62 103 GLN B C 1
ATOM 3151 O O . GLN B 1 103 ? -6.547 1.344 2.023 1 92.62 103 GLN B O 1
ATOM 3156 N N . PRO B 1 104 ? -4.547 1.94 1.319 1 93.25 104 PRO B N 1
ATOM 3157 C CA . PRO B 1 104 ? -3.898 0.73 1.828 1 93.25 104 PRO B CA 1
ATOM 3158 C C . PRO B 1 104 ? -4.188 0.481 3.307 1 93.25 104 PRO B C 1
ATOM 3160 O O . PRO B 1 104 ? -4.652 -0.602 3.674 1 93.25 104 PRO B O 1
ATOM 3163 N N . SER B 1 105 ? -3.99 1.475 4.168 1 95.94 105 SER B N 1
ATOM 3164 C CA . SER B 1 105 ? -4.137 1.282 5.609 1 95.94 105 SER B CA 1
ATOM 3165 C C . SER B 1 105 ? -5.59 1.008 5.984 1 95.94 105 SER B C 1
ATOM 3167 O O . SER B 1 105 ? -5.867 0.146 6.82 1 95.94 105 SER B O 1
ATOM 3169 N N . PHE B 1 106 ? -6.52 1.733 5.324 1 96.44 106 PHE B N 1
ATOM 3170 C CA . PHE B 1 106 ? -7.945 1.52 5.562 1 96.44 106 PHE B CA 1
ATOM 3171 C C . PHE B 1 106 ? -8.367 0.124 5.117 1 96.44 106 PHE B C 1
ATOM 3173 O O . PHE B 1 106 ? -9.117 -0.559 5.816 1 96.44 106 PHE B O 1
ATOM 3180 N N . GLY B 1 107 ? -7.906 -0.274 3.969 1 96.62 107 GLY B N 1
ATOM 3181 C CA . GLY B 1 107 ? -8.211 -1.592 3.436 1 96.62 107 GLY B CA 1
ATOM 3182 C C . GLY B 1 107 ? -7.82 -2.719 4.375 1 96.62 107 GLY B C 1
ATOM 3183 O O . GLY B 1 107 ? -8.648 -3.57 4.703 1 96.62 107 GLY B O 1
ATOM 3184 N N . VAL B 1 108 ? -6.629 -2.613 4.863 1 95.5 108 VAL B N 1
ATOM 3185 C CA . VAL B 1 108 ? -6.051 -3.705 5.641 1 95.5 108 VAL B CA 1
ATOM 3186 C C . VAL B 1 108 ? -6.645 -3.709 7.047 1 95.5 108 VAL B C 1
ATOM 3188 O O . VAL B 1 108 ? -6.988 -4.77 7.578 1 95.5 108 VAL B O 1
ATOM 3191 N N . ARG B 1 109 ? -6.902 -2.557 7.59 1 96 109 ARG B N 1
ATOM 3192 C CA . ARG B 1 109 ? -7.203 -2.502 9.016 1 96 109 ARG B CA 1
ATOM 3193 C C . ARG B 1 109 ? -8.711 -2.439 9.258 1 96 109 ARG B C 1
ATOM 3195 O O . ARG B 1 109 ? -9.188 -2.789 10.336 1 96 109 ARG B O 1
ATOM 3202 N N . TRP B 1 110 ? -9.398 -1.968 8.297 1 96.88 110 TRP B N 1
ATOM 3203 C CA . TRP B 1 110 ? -10.828 -1.821 8.531 1 96.88 110 TRP B CA 1
ATOM 3204 C C . TRP B 1 110 ? -11.633 -2.619 7.516 1 96.88 110 TRP B C 1
ATOM 3206 O O . TRP B 1 110 ? -12.469 -3.451 7.883 1 96.88 110 TRP B O 1
ATOM 3216 N N . LEU B 1 111 ? -11.438 -2.406 6.188 1 97.69 111 LEU B N 1
ATOM 3217 C CA . LEU B 1 111 ? -12.297 -2.943 5.137 1 97.69 111 LEU B CA 1
ATOM 3218 C C . LEU B 1 111 ? -12.242 -4.469 5.125 1 97.69 111 LEU B C 1
ATOM 3220 O O . LEU B 1 111 ? -13.281 -5.129 5.223 1 97.69 111 LEU B O 1
ATOM 3224 N N . ILE B 1 112 ? -11.086 -5.047 5.027 1 97.56 112 ILE B N 1
ATOM 3225 C CA . ILE B 1 112 ? -10.922 -6.484 4.84 1 97.56 112 ILE B CA 1
ATOM 3226 C C . ILE B 1 112 ? -11.508 -7.234 6.031 1 97.56 112 ILE B C 1
ATOM 3228 O O . ILE B 1 112 ? -12.305 -8.156 5.859 1 97.56 112 ILE B O 1
ATOM 3232 N N . PRO B 1 113 ? -11.266 -6.801 7.277 1 95.81 113 PRO B N 1
ATOM 3233 C CA . PRO B 1 113 ? -11.898 -7.48 8.414 1 95.81 113 PRO B CA 1
ATOM 3234 C C . PRO B 1 113 ? -13.422 -7.426 8.359 1 95.81 113 PRO B C 1
ATOM 3236 O O . PRO B 1 113 ? -14.094 -8.375 8.773 1 95.81 113 PRO B O 1
ATOM 3239 N N . HIS B 1 114 ? -13.93 -6.395 7.805 1 97 114 HIS B N 1
ATOM 3240 C CA . HIS B 1 114 ? -15.375 -6.227 7.766 1 97 114 HIS B CA 1
ATOM 3241 C C . HIS B 1 114 ? -15.984 -6.949 6.566 1 97 114 HIS B C 1
ATOM 3243 O O . HIS B 1 114 ? -17.203 -6.922 6.367 1 97 114 HIS B O 1
ATOM 3249 N N . LEU B 1 115 ? -15.18 -7.566 5.762 1 97.06 115 LEU B N 1
ATOM 3250 C CA . LEU B 1 115 ? -15.68 -8.32 4.613 1 97.06 115 LEU B CA 1
ATOM 3251 C C . LEU B 1 115 ? -15.805 -9.805 4.953 1 97.06 115 LEU B C 1
ATOM 3253 O O . LEU B 1 115 ? -16.25 -10.602 4.121 1 97.06 115 LEU B O 1
ATOM 3257 N N . LYS B 1 116 ? -15.375 -10.133 6.176 1 95.12 116 LYS B N 1
ATOM 3258 C CA . LYS B 1 116 ? -15.516 -11.523 6.594 1 95.12 116 LYS B CA 1
ATOM 3259 C C . LYS B 1 116 ? -16.969 -11.977 6.484 1 95.12 116 LYS B C 1
ATOM 3261 O O . LYS B 1 116 ? -17.859 -11.375 7.078 1 95.12 116 LYS B O 1
ATOM 3266 N N . GLY B 1 117 ? -17.219 -13.008 5.738 1 94.56 117 GLY B N 1
ATOM 3267 C CA . GLY B 1 117 ? -18.547 -13.555 5.578 1 94.56 117 GLY B CA 1
ATOM 3268 C C . GLY B 1 117 ? -19.234 -13.102 4.297 1 94.56 117 GLY B C 1
ATOM 3269 O O . GLY B 1 117 ? -20.219 -13.711 3.865 1 94.56 117 GLY B O 1
ATOM 3270 N N . PHE B 1 118 ? -18.781 -12.07 3.592 1 96.81 118 PHE B N 1
ATOM 3271 C CA . PHE B 1 118 ? -19.375 -11.547 2.373 1 96.81 118 PHE B CA 1
ATOM 3272 C C . PHE B 1 118 ? -19.406 -12.609 1.282 1 96.81 118 PHE B C 1
ATOM 3274 O O . PHE B 1 118 ? -20.438 -12.805 0.625 1 96.81 118 PHE B O 1
ATOM 3281 N N . GLY B 1 119 ? -18.281 -13.305 1.127 1 92 119 GLY B N 1
ATOM 3282 C CA . GLY B 1 119 ? -18.188 -14.328 0.097 1 92 119 GLY B CA 1
ATOM 3283 C C . GLY B 1 119 ? -19.141 -15.484 0.319 1 92 119 GLY B C 1
ATOM 3284 O O . GLY B 1 119 ? -19.641 -16.078 -0.64 1 92 119 GLY B O 1
ATOM 3285 N N . LYS B 1 120 ? -19.344 -15.789 1.561 1 91.88 120 LYS B N 1
ATOM 3286 C CA . LYS B 1 120 ? -20.297 -16.844 1.892 1 91.88 120 LYS B CA 1
ATOM 3287 C C . LYS B 1 120 ? -21.719 -16.422 1.562 1 91.88 120 LYS B C 1
ATOM 3289 O O . LYS B 1 120 ? -22.5 -17.219 1.02 1 91.88 120 LYS B O 1
ATOM 3294 N N . ARG B 1 121 ? -22.047 -15.195 1.88 1 95.31 121 ARG B N 1
ATOM 3295 C CA . ARG B 1 121 ? -23.391 -14.68 1.633 1 95.31 121 ARG B CA 1
ATOM 3296 C C . ARG B 1 121 ? -23.609 -14.414 0.146 1 95.31 121 ARG B C 1
ATOM 3298 O O . ARG B 1 121 ? -24.703 -14.602 -0.364 1 95.31 121 ARG B O 1
ATOM 3305 N N . HIS B 1 122 ? -22.594 -13.969 -0.502 1 94.81 122 HIS B N 1
ATOM 3306 C CA . HIS B 1 122 ? -22.656 -13.648 -1.925 1 94.81 122 HIS B CA 1
ATOM 3307 C C . HIS B 1 122 ? -21.656 -14.477 -2.725 1 94.81 122 HIS B C 1
ATOM 3309 O O . HIS B 1 122 ? -20.734 -13.93 -3.328 1 94.81 122 HIS B O 1
ATOM 3315 N N . GLY B 1 123 ? -21.953 -15.742 -2.838 1 88.69 123 GLY B N 1
ATOM 3316 C CA . GLY B 1 123 ? -21.047 -16.703 -3.434 1 88.69 123 GLY B CA 1
ATOM 3317 C C . GLY B 1 123 ? -20.781 -16.438 -4.902 1 88.69 123 GLY B C 1
ATOM 3318 O O . GLY B 1 123 ? -19.766 -16.906 -5.449 1 88.69 123 GLY B O 1
ATOM 3319 N N . ASN B 1 124 ? -21.594 -15.648 -5.543 1 88.12 124 ASN B N 1
ATOM 3320 C CA . ASN B 1 124 ? -21.453 -15.367 -6.969 1 88.12 124 ASN B CA 1
ATOM 3321 C C . ASN B 1 124 ? -20.609 -14.133 -7.227 1 88.12 124 ASN B C 1
ATOM 3323 O O . ASN B 1 124 ? -20.312 -13.805 -8.375 1 88.12 124 ASN B O 1
ATOM 3327 N N . ILE B 1 125 ? -20.234 -13.438 -6.191 1 92.19 125 ILE B N 1
ATOM 3328 C CA . ILE B 1 125 ? -19.453 -12.219 -6.34 1 92.19 125 ILE B CA 1
ATOM 3329 C C . ILE B 1 125 ? -18 -12.484 -5.941 1 92.19 125 ILE B C 1
ATOM 3331 O O . ILE B 1 125 ? -17.719 -12.859 -4.801 1 92.19 125 ILE B O 1
ATOM 3335 N N . HIS B 1 126 ? -17.141 -12.328 -6.883 1 89.31 126 HIS B N 1
ATOM 3336 C CA . HIS B 1 126 ? -15.703 -12.422 -6.645 1 89.31 126 HIS B CA 1
ATOM 3337 C C . HIS B 1 126 ? -15.102 -11.055 -6.355 1 89.31 126 HIS B C 1
ATOM 3339 O O . HIS B 1 126 ? -15.148 -10.164 -7.207 1 89.31 126 HIS B O 1
ATOM 3345 N N . LEU B 1 127 ? -14.539 -10.938 -5.188 1 95.06 127 LEU B N 1
ATOM 3346 C CA . LEU B 1 127 ? -13.953 -9.656 -4.805 1 95.06 127 LEU B CA 1
ATOM 3347 C C . LEU B 1 127 ? -12.547 -9.508 -5.359 1 95.06 127 LEU B C 1
ATOM 3349 O O . LEU B 1 127 ? -11.734 -10.438 -5.258 1 95.06 127 LEU B O 1
ATOM 3353 N N . ASP B 1 128 ? -12.305 -8.422 -6.016 1 92.12 128 ASP B N 1
ATOM 3354 C CA . ASP B 1 128 ? -10.984 -7.961 -6.426 1 92.12 128 ASP B CA 1
ATOM 3355 C C . ASP B 1 128 ? -10.625 -6.641 -5.746 1 92.12 128 ASP B C 1
ATOM 3357 O O . ASP B 1 128 ? -11.094 -5.578 -6.16 1 92.12 128 ASP B O 1
ATOM 3361 N N . ILE B 1 129 ? -9.805 -6.727 -4.711 1 95.56 129 ILE B N 1
ATOM 3362 C CA . ILE B 1 129 ? -9.523 -5.574 -3.861 1 95.56 129 ILE B CA 1
ATOM 3363 C C . ILE B 1 129 ? -8.133 -5.031 -4.168 1 95.56 129 ILE B C 1
ATOM 3365 O O . ILE B 1 129 ? -7.141 -5.75 -4.047 1 95.56 129 ILE B O 1
ATOM 3369 N N . ARG B 1 130 ? -8.062 -3.771 -4.457 1 92.19 130 ARG B N 1
ATOM 3370 C CA . ARG B 1 130 ? -6.801 -3.143 -4.848 1 92.19 130 ARG B CA 1
ATOM 3371 C C . ARG B 1 130 ? -6.531 -1.897 -4.012 1 92.19 130 ARG B C 1
ATOM 3373 O O . ARG B 1 130 ? -7.457 -1.306 -3.451 1 92.19 130 ARG B O 1
ATOM 3380 N N . ASN B 1 131 ? -5.227 -1.566 -3.988 1 89.94 131 ASN B N 1
ATOM 3381 C CA . ASN B 1 131 ? -4.824 -0.329 -3.33 1 89.94 131 ASN B CA 1
ATOM 3382 C C . ASN B 1 131 ? -4.855 0.855 -4.293 1 89.94 131 ASN B C 1
ATOM 3384 O O . ASN B 1 131 ? -4.473 0.724 -5.457 1 89.94 131 ASN B O 1
ATOM 3388 N N . GLU B 1 132 ? -5.371 1.909 -3.76 1 84.81 132 GLU B N 1
ATOM 3389 C CA . GLU B 1 132 ? -5.352 3.17 -4.496 1 84.81 132 GLU B CA 1
ATOM 3390 C C . GLU B 1 132 ? -5.059 4.348 -3.568 1 84.81 132 GLU B C 1
ATOM 3392 O O . GLU B 1 132 ? -5.773 4.562 -2.588 1 84.81 132 GLU B O 1
ATOM 3397 N N . MET B 1 133 ? -3.99 5.055 -3.918 1 72.44 133 MET B N 1
ATOM 3398 C CA . MET B 1 133 ? -3.641 6.207 -3.094 1 72.44 133 MET B CA 1
ATOM 3399 C C . MET B 1 133 ? -4.488 7.422 -3.467 1 72.44 133 MET B C 1
ATOM 3401 O O . MET B 1 133 ? -4.789 8.258 -2.615 1 72.44 133 MET B O 1
ATOM 3405 N N . GLU B 1 134 ? -4.887 7.484 -4.758 1 67.19 134 GLU B N 1
ATOM 3406 C CA . GLU B 1 134 ? -5.707 8.594 -5.234 1 67.19 134 GLU B CA 1
ATOM 3407 C C . GLU B 1 134 ? -7.062 8.102 -5.73 1 67.19 134 GLU B C 1
ATOM 3409 O O . GLU B 1 134 ? -7.133 7.188 -6.559 1 67.19 134 GLU B O 1
ATOM 3414 N N . PRO B 1 135 ? -8.117 8.711 -5.168 1 59.34 135 PRO B N 1
ATOM 3415 C CA . PRO B 1 135 ? -9.438 8.148 -5.461 1 59.34 135 PRO B CA 1
ATOM 3416 C C . PRO B 1 135 ? -9.898 8.43 -6.891 1 59.34 135 PRO B C 1
ATOM 3418 O O . PRO B 1 135 ? -11.023 8.883 -7.109 1 59.34 135 PRO B O 1
ATOM 3421 N N . PHE B 1 136 ? -9.141 8.148 -7.875 1 60.78 136 PHE B N 1
ATOM 3422 C CA . PHE B 1 136 ? -9.586 8.43 -9.234 1 60.78 136 PHE B CA 1
ATOM 3423 C C . PHE B 1 136 ? -10.031 7.152 -9.938 1 60.78 136 PHE B C 1
ATOM 3425 O O . PHE B 1 136 ? -10.516 7.195 -11.07 1 60.78 136 PHE B O 1
ATOM 3432 N N . ALA B 1 137 ? -10.062 6.246 -9.18 1 66.44 137 ALA B N 1
ATOM 3433 C CA . ALA B 1 137 ? -10.297 4.941 -9.805 1 66.44 137 ALA B CA 1
ATOM 3434 C C . ALA B 1 137 ? -11.727 4.836 -10.328 1 66.44 137 ALA B C 1
ATOM 3436 O O . ALA B 1 137 ? -11.969 4.168 -11.336 1 66.44 137 ALA B O 1
ATOM 3437 N N . LEU B 1 138 ? -12.625 5.461 -9.719 1 64.88 138 LEU B N 1
ATOM 3438 C CA . LEU B 1 138 ? -14 5.406 -10.188 1 64.88 138 LEU B CA 1
ATOM 3439 C C . LEU B 1 138 ? -14.148 6.102 -11.539 1 64.88 138 LEU B C 1
ATOM 3441 O O . LEU B 1 138 ? -14.836 5.598 -12.43 1 64.88 138 LEU B O 1
ATOM 3445 N N . LEU B 1 139 ? -13.461 7.145 -11.562 1 61.28 139 LEU B N 1
ATOM 3446 C CA . LEU B 1 139 ? -13.562 7.957 -12.773 1 61.28 139 LEU B CA 1
ATOM 3447 C C . LEU B 1 139 ? -12.891 7.262 -13.953 1 61.28 139 LEU B C 1
ATOM 3449 O O . LEU B 1 139 ? -13.344 7.375 -15.094 1 61.28 139 LEU B O 1
ATOM 3453 N N . GLN B 1 140 ? -11.93 6.531 -13.57 1 62.41 140 GLN B N 1
ATOM 3454 C CA . GLN B 1 140 ? -11.172 5.859 -14.617 1 62.41 140 GLN B CA 1
ATOM 3455 C C . GLN B 1 140 ? -11.789 4.504 -14.961 1 62.41 140 GLN B C 1
ATOM 3457 O O . GLN B 1 140 ? -11.328 3.82 -15.875 1 62.41 140 GLN B O 1
ATOM 3462 N N . GLY B 1 141 ? -12.859 4.191 -14.227 1 68.88 141 GLY B N 1
ATOM 3463 C CA . GLY B 1 141 ? -13.523 2.922 -14.484 1 68.88 141 GLY B CA 1
ATOM 3464 C C . GLY B 1 141 ? -12.711 1.724 -14.023 1 68.88 141 GLY B C 1
ATOM 3465 O O . GLY B 1 141 ? -13.008 0.588 -14.406 1 68.88 141 GLY B O 1
ATOM 3466 N N . SER B 1 142 ? -11.805 1.972 -13.227 1 78.31 142 SER B N 1
ATOM 3467 C CA . SER B 1 142 ? -10.938 0.875 -12.805 1 78.31 142 SER B CA 1
ATOM 3468 C C . SER B 1 142 ? -11.461 0.213 -11.539 1 78.31 142 SER B C 1
ATOM 3470 O O . SER B 1 142 ? -10.953 -0.833 -11.125 1 78.31 142 SER B O 1
ATOM 3472 N N . ALA B 1 143 ? -12.523 0.8 -10.953 1 90.38 143 ALA B N 1
ATOM 3473 C CA . ALA B 1 143 ? -13.148 0.213 -9.773 1 90.38 143 ALA B CA 1
ATOM 3474 C C . ALA B 1 143 ? -14.664 0.408 -9.805 1 90.38 143 ALA B C 1
ATOM 3476 O O . ALA B 1 143 ? -15.156 1.383 -10.375 1 90.38 143 ALA B O 1
ATOM 3477 N N . ASP B 1 144 ? -15.359 -0.555 -9.273 1 91.94 144 ASP B N 1
ATOM 3478 C CA . ASP B 1 144 ? -16.812 -0.458 -9.117 1 91.94 144 ASP B CA 1
ATOM 3479 C C . ASP B 1 144 ? -17.172 0.329 -7.859 1 91.94 144 ASP B C 1
ATOM 3481 O O . ASP B 1 144 ? -18.172 1.052 -7.836 1 91.94 144 ASP B O 1
ATOM 3485 N N . VAL B 1 145 ? -16.422 0.11 -6.832 1 95.44 145 VAL B N 1
ATOM 3486 C CA . VAL B 1 145 ? -16.609 0.787 -5.551 1 95.44 145 VAL B CA 1
ATOM 3487 C C . VAL B 1 145 ? -15.258 1.264 -5.027 1 95.44 145 VAL B C 1
ATOM 3489 O O . VAL B 1 145 ? -14.258 0.55 -5.129 1 95.44 145 VAL B O 1
ATOM 3492 N N . VAL B 1 146 ? -15.242 2.482 -4.477 1 94.56 146 VAL B N 1
ATOM 3493 C CA . VAL B 1 146 ? -14.008 3.057 -3.953 1 94.56 146 VAL B CA 1
ATOM 3494 C C . VAL B 1 146 ? -14.203 3.461 -2.494 1 94.56 146 VAL B C 1
ATOM 3496 O O . VAL B 1 146 ? -15.219 4.07 -2.143 1 94.56 146 VAL B O 1
ATOM 3499 N N . PHE B 1 147 ? -13.305 3.043 -1.682 1 95.25 147 PHE B N 1
ATOM 3500 C CA . PHE B 1 147 ? -13.203 3.551 -0.318 1 95.25 147 PHE B CA 1
ATOM 3501 C C . PHE B 1 147 ? -12.125 4.621 -0.213 1 95.25 147 PHE B C 1
ATOM 3503 O O . PHE B 1 147 ? -10.977 4.387 -0.584 1 95.25 147 PHE B O 1
ATOM 3510 N N . PHE B 1 148 ? -12.523 5.77 0.273 1 91.31 148 PHE B N 1
ATOM 3511 C CA . PHE B 1 148 ? -11.562 6.867 0.284 1 91.31 148 PHE B CA 1
ATOM 3512 C C . PHE B 1 148 ? -11.797 7.773 1.488 1 91.31 148 PHE B C 1
ATOM 3514 O O . PHE B 1 148 ? -12.836 7.688 2.146 1 91.31 148 PHE B O 1
ATOM 3521 N N . TYR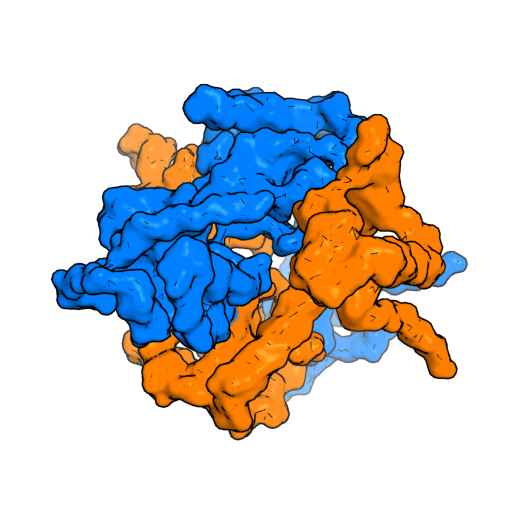 B 1 149 ? -10.781 8.492 1.822 1 91.12 149 TYR B N 1
ATOM 3522 C CA . TYR B 1 149 ? -10.859 9.531 2.84 1 91.12 149 TYR B CA 1
ATOM 3523 C C . TYR B 1 149 ? -10.945 10.914 2.199 1 91.12 149 TYR B C 1
ATOM 3525 O O . TYR B 1 149 ? -10.195 11.227 1.272 1 91.12 149 TYR B O 1
ATOM 3533 N N . GLY B 1 150 ? -11.852 11.719 2.615 1 84.25 150 GLY B N 1
ATOM 3534 C CA . GLY B 1 150 ? -11.984 13.055 2.049 1 84.25 150 GLY B CA 1
ATOM 3535 C C . GLY B 1 150 ? -13.188 13.812 2.568 1 84.25 150 GLY B C 1
ATOM 3536 O O . GLY B 1 150 ? -13.539 13.695 3.744 1 84.25 150 GLY B O 1
ATOM 3537 N N . GLN B 1 151 ? -13.758 14.586 1.641 1 78.69 151 GLN B N 1
ATOM 3538 C CA . GLN B 1 151 ? -14.859 15.461 2.023 1 78.69 151 GLN B CA 1
ATOM 3539 C C . GLN B 1 151 ? -16.188 14.945 1.48 1 78.69 151 GLN B C 1
ATOM 3541 O O . GLN B 1 151 ? -17.234 15.562 1.693 1 78.69 151 GLN B O 1
ATOM 3546 N N . GLY B 1 152 ? -16.266 13.781 0.854 1 78.19 152 GLY B N 1
ATOM 3547 C CA . GLY B 1 152 ? -17.5 13.078 0.543 1 78.19 152 GLY B CA 1
ATOM 3548 C C . GLY B 1 152 ? -18.109 13.5 -0.781 1 78.19 152 GLY B C 1
ATOM 3549 O O . GLY B 1 152 ? -19.266 13.195 -1.063 1 78.19 152 GLY B O 1
ATOM 3550 N N . THR B 1 153 ? -17.484 14.227 -1.549 1 74.31 153 THR B N 1
ATOM 3551 C CA . THR B 1 153 ? -18.062 14.594 -2.838 1 74.31 153 THR B CA 1
ATOM 3552 C C . THR B 1 153 ? -17.141 14.172 -3.98 1 74.31 153 THR B C 1
ATOM 3554 O O . THR B 1 153 ? -15.938 14.422 -3.941 1 74.31 153 THR B O 1
ATOM 3557 N N . TRP B 1 154 ? -17.844 13.359 -4.855 1 71.75 154 TRP B N 1
ATOM 3558 C CA . TRP B 1 154 ? -17.172 12.93 -6.082 1 71.75 154 TRP B CA 1
ATOM 3559 C C . TRP B 1 154 ? -18.125 13.008 -7.27 1 71.75 154 TRP B C 1
ATOM 3561 O O . TRP B 1 154 ? -19.156 12.344 -7.289 1 71.75 154 TRP B O 1
ATOM 3571 N N . PRO B 1 155 ? -17.797 13.891 -8.203 1 67.69 155 PRO B N 1
ATOM 3572 C CA . PRO B 1 155 ? -18.719 14.016 -9.336 1 67.69 155 PRO B CA 1
ATOM 3573 C C . PRO B 1 155 ? -19.047 12.672 -9.977 1 67.69 155 PRO B C 1
ATOM 3575 O O . PRO B 1 155 ? -18.156 11.867 -10.234 1 67.69 155 PRO B O 1
ATOM 3578 N N . GLY B 1 156 ? -20.359 12.602 -10.203 1 74.88 156 GLY B N 1
ATOM 3579 C CA . GLY B 1 156 ? -20.828 11.406 -10.891 1 74.88 156 GLY B CA 1
ATOM 3580 C C . GLY B 1 156 ? -20.859 10.18 -10 1 74.88 156 GLY B C 1
ATOM 3581 O O . GLY B 1 156 ? -21.172 9.086 -10.453 1 74.88 156 GLY B O 1
ATOM 3582 N N . ALA B 1 157 ? -20.516 10.531 -8.711 1 85.56 157 ALA B N 1
ATOM 3583 C CA . ALA B 1 157 ? -20.5 9.398 -7.793 1 85.56 157 ALA B CA 1
ATOM 3584 C C . ALA B 1 157 ? -21.406 9.648 -6.586 1 85.56 157 ALA B C 1
ATOM 3586 O O . ALA B 1 157 ? -21.594 10.797 -6.176 1 85.56 157 ALA B O 1
ATOM 3587 N N . THR B 1 158 ? -22.062 8.648 -6.188 1 91.94 158 THR B N 1
ATOM 3588 C CA . THR B 1 158 ? -22.703 8.656 -4.875 1 91.94 158 THR B CA 1
ATOM 3589 C C . THR B 1 158 ? -21.688 8.32 -3.781 1 91.94 158 THR B C 1
ATOM 3591 O O . THR B 1 158 ? -20.969 7.324 -3.881 1 91.94 158 THR B O 1
ATOM 3594 N N . CYS B 1 159 ? -21.625 9.211 -2.807 1 91.81 159 CYS B N 1
ATOM 3595 C CA . CYS B 1 159 ? -20.703 9.016 -1.684 1 91.81 159 CYS B CA 1
ATOM 3596 C C . CYS B 1 159 ? -21.484 8.758 -0.396 1 91.81 159 CYS B C 1
ATOM 3598 O O . CYS B 1 159 ? -22.344 9.547 -0.016 1 91.81 159 CYS B O 1
ATOM 3600 N N . VAL B 1 160 ? -21.156 7.664 0.237 1 95.19 160 VAL B N 1
ATOM 3601 C CA . VAL B 1 160 ? -21.766 7.293 1.512 1 95.19 160 VAL B CA 1
ATOM 3602 C C . VAL B 1 160 ? -20.734 7.461 2.635 1 95.19 160 VAL B C 1
ATOM 3604 O O . VAL B 1 160 ? -19.672 6.84 2.607 1 95.19 160 VAL B O 1
ATOM 3607 N N . GLU B 1 161 ? -21.078 8.32 3.549 1 95.81 161 GLU B N 1
ATOM 3608 C CA . GLU B 1 161 ? -20.188 8.508 4.688 1 95.81 161 GLU B CA 1
ATOM 3609 C C . GLU B 1 161 ? -20.188 7.273 5.586 1 95.81 161 GLU B C 1
ATOM 3611 O O . GLU B 1 161 ? -21.25 6.75 5.938 1 95.81 161 GLU B O 1
ATOM 3616 N N . LEU B 1 162 ? -19.047 6.82 5.863 1 97.12 162 LEU B N 1
ATOM 3617 C CA . LEU B 1 162 ? -18.906 5.668 6.746 1 97.12 162 LEU B CA 1
ATOM 3618 C C . LEU B 1 162 ? -18.734 6.113 8.195 1 97.12 162 LEU B C 1
ATOM 3620 O O . LEU B 1 162 ? -19.578 5.836 9.047 1 97.12 162 LEU B O 1
ATOM 3624 N N . PHE B 1 163 ? -17.641 6.844 8.484 1 96.75 163 PHE B N 1
ATOM 3625 C CA . PHE B 1 163 ? -17.375 7.34 9.828 1 96.75 163 PHE B CA 1
ATOM 3626 C C . PHE B 1 163 ? -16.25 8.367 9.805 1 96.75 163 PHE B C 1
ATOM 3628 O O . PHE B 1 163 ? -15.523 8.484 8.812 1 96.75 163 PHE B O 1
ATOM 3635 N N . ARG B 1 164 ? -16.109 9.078 10.852 1 95.81 164 ARG B N 1
ATOM 3636 C CA . ARG B 1 164 ? -15.039 10.031 11.094 1 95.81 164 ARG B CA 1
ATOM 3637 C C . ARG B 1 164 ? -13.992 9.445 12.039 1 95.81 164 ARG B C 1
ATOM 3639 O O . ARG B 1 164 ? -14.219 8.406 12.656 1 95.81 164 ARG B O 1
ATOM 3646 N N . GLU B 1 165 ? -12.844 10.094 11.953 1 95.81 165 GLU B N 1
ATOM 3647 C CA . GLU B 1 165 ? -11.766 9.539 12.773 1 95.81 165 GLU B CA 1
ATOM 3648 C C . GLU B 1 165 ? -11.086 10.633 13.602 1 95.81 165 GLU B C 1
ATOM 3650 O O . GLU B 1 165 ? -11.359 11.82 13.422 1 95.81 165 GLU B O 1
ATOM 3655 N N . GLU B 1 166 ? -10.344 10.188 14.578 1 97.69 166 GLU B N 1
ATOM 3656 C CA . GLU B 1 166 ? -9.391 11.008 15.328 1 97.69 166 GLU B CA 1
ATOM 3657 C C . GLU B 1 166 ? -7.992 10.398 15.297 1 97.69 166 GLU B C 1
ATOM 3659 O O . GLU B 1 166 ? -7.844 9.172 15.258 1 97.69 166 GLU B O 1
ATOM 3664 N N . VAL B 1 167 ? -7.035 11.297 15.336 1 98.12 167 VAL B N 1
ATOM 3665 C CA . VAL B 1 167 ? -5.66 10.82 15.305 1 98.12 167 VAL B CA 1
ATOM 3666 C C . VAL B 1 167 ? -5.031 10.945 16.688 1 98.12 167 VAL B C 1
ATOM 3668 O O . VAL B 1 167 ? -5.336 11.891 17.422 1 98.12 167 VAL B O 1
ATOM 3671 N N . VAL B 1 168 ? -4.184 10.031 17.062 1 98.5 168 VAL B N 1
ATOM 3672 C CA . VAL B 1 168 ? -3.457 10 18.328 1 98.5 168 VAL B CA 1
ATOM 3673 C C . VAL B 1 168 ? -1.988 9.664 18.078 1 98.5 168 VAL B C 1
ATOM 3675 O O . VAL B 1 168 ? -1.662 8.969 17.109 1 98.5 168 VAL B O 1
ATOM 3678 N N . PRO B 1 169 ? -1.132 10.219 18.906 1 98.5 169 PRO B N 1
ATOM 3679 C CA . PRO B 1 169 ? 0.255 9.75 18.844 1 98.5 169 PRO B CA 1
ATOM 3680 C C . PRO B 1 169 ? 0.431 8.344 19.406 1 98.5 169 PRO B C 1
ATOM 3682 O O . PRO B 1 169 ? -0.164 8.008 20.438 1 98.5 169 PRO B O 1
ATOM 3685 N N . VAL B 1 170 ? 1.217 7.492 18.75 1 98.69 170 VAL B N 1
ATOM 3686 C CA . VAL B 1 170 ? 1.49 6.148 19.234 1 98.69 170 VAL B CA 1
ATOM 3687 C C . VAL B 1 170 ? 2.977 5.832 19.078 1 98.69 170 VAL B C 1
ATOM 3689 O O . VAL B 1 170 ? 3.623 6.305 18.141 1 98.69 170 VAL B O 1
ATOM 3692 N N . CYS B 1 171 ? 3.49 5.086 19.969 1 98.44 171 CYS B N 1
ATOM 3693 C CA . CYS B 1 171 ? 4.871 4.625 19.891 1 98.44 171 CYS B CA 1
ATOM 3694 C C . CYS B 1 171 ? 5.055 3.322 20.656 1 98.44 171 CYS B C 1
ATOM 3696 O O . CYS B 1 171 ? 4.16 2.891 21.375 1 98.44 171 CYS B O 1
ATOM 3698 N N . ALA B 1 172 ? 6.121 2.658 20.344 1 97.94 172 ALA B N 1
ATOM 3699 C CA . ALA B 1 172 ? 6.496 1.502 21.156 1 97.94 172 ALA B CA 1
ATOM 3700 C C . ALA B 1 172 ? 6.785 1.912 22.594 1 97.94 172 ALA B C 1
ATOM 3702 O O . ALA B 1 172 ? 7.395 2.955 22.828 1 97.94 172 ALA B O 1
ATOM 3703 N N . PRO B 1 173 ? 6.359 1.068 23.547 1 97.06 173 PRO B N 1
ATOM 3704 C CA . PRO B 1 173 ? 6.609 1.409 24.953 1 97.06 173 PRO B CA 1
ATOM 3705 C C . PRO B 1 173 ? 8.094 1.623 25.25 1 97.06 173 PRO B C 1
ATOM 3707 O O . PRO B 1 173 ? 8.438 2.451 26.109 1 97.06 173 PRO B O 1
ATOM 3710 N N . GLU B 1 174 ? 8.906 0.941 24.609 1 95.19 174 GLU B N 1
ATOM 3711 C CA . GLU B 1 174 ? 10.344 1.006 24.844 1 95.19 174 GLU B CA 1
ATOM 3712 C C . GLU B 1 174 ? 10.891 2.396 24.547 1 95.19 174 GLU B C 1
ATOM 3714 O O . GLU B 1 174 ? 11.914 2.801 25.094 1 95.19 174 GLU B O 1
ATOM 3719 N N . LEU B 1 175 ? 10.266 3.066 23.625 1 94.75 175 LEU B N 1
ATOM 3720 C CA . LEU B 1 175 ? 10.711 4.41 23.266 1 94.75 175 LEU B CA 1
ATOM 3721 C C . LEU B 1 175 ? 10.625 5.348 24.469 1 94.75 175 LEU B C 1
ATOM 3723 O O . LEU B 1 175 ? 11.43 6.277 24.594 1 94.75 175 LEU B O 1
ATOM 3727 N N . LEU B 1 176 ? 9.703 5.117 25.312 1 94.31 176 LEU B N 1
ATOM 3728 C CA . LEU B 1 176 ? 9.5 5.957 26.5 1 94.31 176 LEU B CA 1
ATOM 3729 C C . LEU B 1 176 ? 10.391 5.512 27.641 1 94.31 176 LEU B C 1
ATOM 3731 O O . LEU B 1 176 ? 10.609 6.27 28.594 1 94.31 176 LEU B O 1
ATOM 3735 N N . ALA B 1 177 ? 10.914 4.34 27.547 1 88.69 177 ALA B N 1
ATOM 3736 C CA . ALA B 1 177 ? 11.82 3.801 28.547 1 88.69 177 ALA B CA 1
ATOM 3737 C C . ALA B 1 177 ? 11.258 4.016 29.953 1 88.69 177 ALA B C 1
ATOM 3739 O O . ALA B 1 177 ? 11.969 4.504 30.844 1 88.69 177 ALA B O 1
ATOM 3740 N N . GLY B 1 178 ? 9.938 3.756 30.125 1 85.5 178 GLY B N 1
ATOM 3741 C CA . GLY B 1 178 ? 9.32 3.855 31.438 1 85.5 178 GLY B CA 1
ATOM 3742 C C . GLY B 1 178 ? 9.008 5.281 31.844 1 85.5 178 GLY B C 1
ATOM 3743 O O . GLY B 1 178 ? 8.398 5.516 32.875 1 85.5 178 GLY B O 1
ATOM 3744 N N . ARG B 1 179 ? 9.375 6.223 31.094 1 87.75 179 ARG B N 1
ATOM 3745 C CA . ARG B 1 179 ? 9.148 7.629 31.391 1 87.75 179 ARG B CA 1
ATOM 3746 C C . ARG B 1 179 ? 7.723 8.047 31.031 1 87.75 179 ARG B C 1
ATOM 3748 O O . ARG B 1 179 ? 7.168 7.578 30.047 1 87.75 179 ARG B O 1
ATOM 3755 N N . LYS B 1 180 ? 7.188 8.828 31.953 1 90.31 180 LYS B N 1
ATOM 3756 C CA . LYS B 1 180 ? 5.941 9.523 31.656 1 90.31 180 LYS B CA 1
ATOM 3757 C C . LYS B 1 180 ? 6.211 10.953 31.188 1 90.31 180 LYS B C 1
ATOM 3759 O O . LYS B 1 180 ? 6.969 11.68 31.828 1 90.31 180 LYS B O 1
ATOM 3764 N N . LEU B 1 181 ? 5.648 11.312 30.109 1 93.19 181 LEU B N 1
ATOM 3765 C CA . LEU B 1 181 ? 5.867 12.656 29.578 1 93.19 181 LEU B CA 1
ATOM 3766 C C . LEU B 1 181 ? 5.195 13.695 30.469 1 93.19 181 LEU B C 1
ATOM 3768 O O . LEU B 1 181 ? 4.082 13.484 30.938 1 93.19 181 LEU B O 1
ATOM 3772 N N . ALA B 1 182 ? 5.82 14.734 30.734 1 91.5 182 ALA B N 1
ATOM 3773 C CA . ALA B 1 182 ? 5.293 15.82 31.562 1 91.5 182 ALA B CA 1
ATOM 3774 C C . ALA B 1 182 ? 4.398 16.75 30.734 1 91.5 182 ALA B C 1
ATOM 3776 O O . ALA B 1 182 ? 3.525 17.422 31.281 1 91.5 182 ALA B O 1
ATOM 3777 N N . GLY B 1 183 ? 4.672 16.766 29.5 1 92.88 183 GLY B N 1
ATOM 3778 C CA . GLY B 1 183 ? 3.912 17.609 28.594 1 92.88 183 GLY B CA 1
ATOM 3779 C C . GLY B 1 183 ? 4.023 17.156 27.141 1 92.88 183 GLY B C 1
ATOM 3780 O O . GLY B 1 183 ? 4.93 16.391 26.797 1 92.88 183 GLY B O 1
ATOM 3781 N N . ALA B 1 184 ? 3.121 17.688 26.328 1 92.69 184 ALA B N 1
ATOM 3782 C CA . ALA B 1 184 ? 3.068 17.328 24.922 1 92.69 184 ALA B CA 1
ATOM 3783 C C . ALA B 1 184 ? 4.324 17.797 24.188 1 92.69 184 ALA B C 1
ATOM 3785 O O . ALA B 1 184 ? 4.734 17.203 23.188 1 92.69 184 ALA B O 1
ATOM 3786 N N . GLU B 1 185 ? 4.887 18.844 24.703 1 93.12 185 GLU B N 1
ATOM 3787 C CA . GLU B 1 185 ? 6.066 19.422 24.078 1 93.12 185 GLU B CA 1
ATOM 3788 C C . GLU B 1 185 ? 7.238 18.453 24.078 1 93.12 185 GLU B C 1
ATOM 3790 O O . GLU B 1 185 ? 8.133 18.531 23.234 1 93.12 185 GLU B O 1
ATOM 3795 N N . GLU B 1 186 ? 7.215 17.531 25.031 1 94.44 186 GLU B N 1
ATOM 3796 C CA . GLU B 1 186 ? 8.289 16.547 25.109 1 94.44 186 GLU B CA 1
ATOM 3797 C C . GLU B 1 186 ? 8.266 15.586 23.922 1 94.44 186 GLU B C 1
ATOM 3799 O O . GLU B 1 186 ? 9.273 14.961 23.609 1 94.44 186 GLU B O 1
ATOM 3804 N N . LEU B 1 187 ? 7.141 15.43 23.234 1 94.38 187 LEU B N 1
ATOM 3805 C CA . LEU B 1 187 ? 7.07 14.617 22.031 1 94.38 187 LEU B CA 1
ATOM 3806 C C . LEU B 1 187 ? 7.945 15.203 20.938 1 94.38 187 LEU B C 1
ATOM 3808 O O . LEU B 1 187 ? 8.469 14.469 20.094 1 94.38 187 LEU B O 1
ATOM 3812 N N . ALA B 1 188 ? 8.062 16.516 21 1 91.75 188 ALA B N 1
ATOM 3813 C CA . ALA B 1 188 ? 8.844 17.219 19.984 1 91.75 188 ALA B CA 1
ATOM 3814 C C . ALA B 1 188 ? 10.32 16.844 20.078 1 91.75 188 ALA B C 1
ATOM 3816 O O . ALA B 1 188 ? 11.094 17.078 19.156 1 91.75 188 ALA B O 1
ATOM 3817 N N . GLU B 1 189 ? 10.703 16.281 21.203 1 91.75 189 GLU B N 1
ATOM 3818 C CA . GLU B 1 189 ? 12.086 15.867 21.406 1 91.75 189 GLU B CA 1
ATOM 3819 C C . GLU B 1 189 ? 12.344 14.484 20.828 1 91.75 189 GLU B C 1
ATOM 3821 O O . GLU B 1 189 ? 13.492 14.07 20.688 1 91.75 189 GLU B O 1
ATOM 3826 N N . LEU B 1 190 ? 11.305 13.797 20.484 1 93.62 190 LEU B N 1
ATOM 3827 C CA . LEU B 1 190 ? 11.398 12.461 19.906 1 93.62 190 LEU B CA 1
ATOM 3828 C C . LEU B 1 190 ? 11.328 12.539 18.375 1 93.62 190 LEU B C 1
ATOM 3830 O O . LEU B 1 190 ? 11.055 13.602 17.812 1 93.62 190 LEU B O 1
ATOM 3834 N N . VAL B 1 191 ? 11.633 11.414 17.766 1 94.81 191 VAL B N 1
ATOM 3835 C CA . VAL B 1 191 ? 11.477 11.344 16.312 1 94.81 191 VAL B CA 1
ATOM 3836 C C . VAL B 1 191 ? 9.992 11.281 15.961 1 94.81 191 VAL B C 1
ATOM 3838 O O . VAL B 1 191 ? 9.281 10.375 16.391 1 94.81 191 VAL B O 1
ATOM 3841 N N . LEU B 1 192 ? 9.562 12.305 15.258 1 96.06 192 LEU B N 1
ATOM 3842 C CA . LEU B 1 192 ? 8.18 12.328 14.781 1 96.06 192 LEU B CA 1
ATOM 3843 C C . LEU B 1 192 ? 8.078 11.742 13.383 1 96.06 192 LEU B C 1
ATOM 3845 O O . LEU B 1 192 ? 8.711 12.242 12.445 1 96.06 192 LEU B O 1
ATOM 3849 N N . LEU B 1 193 ? 7.328 10.68 13.281 1 97.25 193 LEU B N 1
ATOM 3850 C CA . LEU B 1 193 ? 7.133 10.039 11.984 1 97.25 193 LEU B CA 1
ATOM 3851 C C . LEU B 1 193 ? 6.113 10.797 11.148 1 97.25 193 LEU B C 1
ATOM 3853 O O . LEU B 1 193 ? 4.988 11.039 11.594 1 97.25 193 LEU B O 1
ATOM 3857 N N . GLN B 1 194 ? 6.52 11.164 9.953 1 93.25 194 GLN B N 1
ATOM 3858 C CA . GLN B 1 194 ? 5.715 12.039 9.109 1 93.25 194 GLN B CA 1
ATOM 3859 C C . GLN B 1 194 ? 4.867 11.234 8.125 1 93.25 194 GLN B C 1
ATOM 3861 O O . GLN B 1 194 ? 5.234 10.117 7.754 1 93.25 194 GLN B O 1
ATOM 3866 N N . SER B 1 195 ? 3.762 11.836 7.77 1 92.31 195 SER B N 1
ATOM 3867 C CA . SER B 1 195 ? 2.861 11.242 6.785 1 92.31 195 SER B CA 1
ATOM 3868 C C . SER B 1 195 ? 2.83 12.07 5.504 1 92.31 195 SER B C 1
ATOM 3870 O O . SER B 1 195 ? 2.623 13.281 5.543 1 92.31 195 SER B O 1
ATOM 3872 N N . THR B 1 196 ? 2.977 11.336 4.387 1 85.88 196 THR B N 1
ATOM 3873 C CA . THR B 1 196 ? 2.922 12.008 3.094 1 85.88 196 THR B CA 1
ATOM 3874 C C . THR B 1 196 ? 1.525 12.562 2.832 1 85.88 196 THR B C 1
ATOM 3876 O O . THR B 1 196 ? 1.381 13.664 2.295 1 85.88 196 THR B O 1
ATOM 3879 N N . SER B 1 197 ? 0.517 11.875 3.211 1 82.44 197 SER B N 1
ATOM 3880 C CA . SER B 1 197 ? -0.857 12.258 2.906 1 82.44 197 SER B CA 1
ATOM 3881 C C . SER B 1 197 ? -1.364 13.32 3.883 1 82.44 197 SER B C 1
ATOM 3883 O O . SER B 1 197 ? -2.377 13.969 3.627 1 82.44 197 SER B O 1
ATOM 3885 N N . ARG B 1 198 ? -0.666 13.422 5 1 87.44 198 ARG B N 1
ATOM 3886 C CA . ARG B 1 198 ? -1.019 14.414 6.012 1 87.44 198 ARG B CA 1
ATOM 3887 C C . ARG B 1 198 ? 0.205 15.219 6.441 1 87.44 198 ARG B C 1
ATOM 3889 O O . ARG B 1 198 ? 0.617 15.164 7.602 1 87.44 198 ARG B O 1
ATOM 3896 N N . PRO B 1 199 ? 0.607 16.047 5.598 1 81.94 199 PRO B N 1
ATOM 3897 C CA . PRO B 1 199 ? 1.894 16.703 5.855 1 81.94 199 PRO B CA 1
ATOM 3898 C C . PRO B 1 199 ? 1.84 17.672 7.031 1 81.94 199 PRO B C 1
ATOM 3900 O O . PRO B 1 199 ? 2.873 17.969 7.633 1 81.94 199 PRO B O 1
ATOM 3903 N N . GLU B 1 200 ? 0.658 18.156 7.434 1 83.19 200 GLU B N 1
ATOM 3904 C CA . GLU B 1 200 ? 0.561 19.141 8.5 1 83.19 200 GLU B CA 1
ATOM 3905 C C . GLU B 1 200 ? 0.084 18.516 9.805 1 83.19 200 GLU B C 1
ATOM 3907 O O . GLU B 1 200 ? -0.166 19.219 10.781 1 83.19 200 GLU B O 1
ATOM 3912 N N . ALA B 1 201 ? 0.024 17.281 9.805 1 91.31 201 ALA B N 1
ATOM 3913 C CA . ALA B 1 201 ? -0.671 16.609 10.898 1 91.31 201 ALA B CA 1
ATOM 3914 C C . ALA B 1 201 ? -0.003 16.922 12.242 1 91.31 201 ALA B C 1
ATOM 3916 O O . ALA B 1 201 ? -0.67 17.328 13.195 1 91.31 201 ALA B O 1
ATOM 3917 N N . TRP B 1 202 ? 1.29 16.797 12.344 1 93.44 202 TRP B N 1
ATOM 3918 C CA . TRP B 1 202 ? 1.984 17.062 13.602 1 93.44 202 TRP B CA 1
ATOM 3919 C C . TRP B 1 202 ? 1.885 18.531 13.992 1 93.44 202 TRP B C 1
ATOM 3921 O O . TRP B 1 202 ? 1.686 18.859 15.164 1 93.44 202 TRP B O 1
ATOM 3931 N N . HIS B 1 203 ? 2.053 19.359 13.023 1 88.94 203 HIS B N 1
ATOM 3932 C CA . HIS B 1 203 ? 1.925 20.797 13.289 1 88.94 203 HIS B CA 1
ATOM 3933 C C . HIS B 1 203 ? 0.556 21.125 13.875 1 88.94 203 HIS B C 1
ATOM 3935 O O . HIS B 1 203 ? 0.463 21.812 14.891 1 88.94 203 HIS B O 1
ATOM 3941 N N . GLU B 1 204 ? -0.441 20.625 13.211 1 90.56 204 GLU B N 1
ATOM 3942 C CA . GLU B 1 204 ? -1.809 20.859 13.664 1 90.56 204 GLU B CA 1
ATOM 3943 C C . GLU B 1 204 ? -2.039 20.266 15.055 1 90.56 204 GLU B C 1
ATOM 3945 O O . GLU B 1 204 ? -2.719 20.859 15.891 1 90.56 204 GLU B O 1
ATOM 3950 N N . TRP B 1 205 ? -1.491 19.141 15.266 1 96.19 205 TRP B N 1
ATOM 3951 C CA . TRP B 1 205 ? -1.645 18.453 16.547 1 96.19 205 TRP B CA 1
ATOM 3952 C C . TRP B 1 205 ? -1.032 19.266 17.672 1 96.19 205 TRP B C 1
ATOM 3954 O O . TRP B 1 205 ? -1.656 19.469 18.719 1 96.19 205 TRP B O 1
ATOM 3964 N N . PHE B 1 206 ? 0.144 19.781 17.5 1 95.12 206 PHE B N 1
ATOM 3965 C CA . PHE B 1 206 ? 0.794 20.641 18.484 1 95.12 206 PHE B CA 1
ATOM 3966 C C . PHE B 1 206 ? 0.03 21.953 18.656 1 95.12 206 PHE B C 1
ATOM 3968 O O . PHE B 1 206 ? -0.189 22.406 19.781 1 95.12 206 PHE B O 1
ATOM 3975 N N . LEU B 1 207 ? -0.397 22.469 17.547 1 92.62 207 LEU B N 1
ATOM 3976 C CA . LEU B 1 207 ? -1.089 23.75 17.562 1 92.62 207 LEU B CA 1
ATOM 3977 C C . LEU B 1 207 ? -2.375 23.672 18.375 1 92.62 207 LEU B C 1
ATOM 3979 O O . LEU B 1 207 ? -2.727 24.609 19.094 1 92.62 207 LEU B O 1
ATOM 3983 N N . GLU B 1 208 ? -3.053 22.609 18.266 1 94.69 208 GLU B N 1
ATOM 3984 C CA . GLU B 1 208 ? -4.281 22.406 19.016 1 94.69 208 GLU B CA 1
ATOM 3985 C C . GLU B 1 208 ? -4.02 22.469 20.516 1 94.69 208 GLU B C 1
ATOM 3987 O O . GLU B 1 208 ? -4.945 22.672 21.312 1 94.69 208 GLU B O 1
ATOM 3992 N N . GLN B 1 209 ? -2.885 22.297 20.922 1 94.69 209 GLN B N 1
ATOM 3993 C CA . GLN B 1 209 ? -2.512 22.328 22.344 1 94.69 209 GLN B CA 1
ATOM 3994 C C . GLN B 1 209 ? -1.72 23.578 22.672 1 94.69 209 GLN B C 1
ATOM 3996 O O . GLN B 1 209 ? -1.027 23.625 23.688 1 94.69 209 GLN B O 1
ATOM 4001 N N . ASP B 1 210 ? -1.805 24.5 21.75 1 94.56 210 ASP B N 1
ATOM 4002 C CA . ASP B 1 210 ? -1.166 25.812 21.875 1 94.56 210 ASP B CA 1
ATOM 4003 C C . ASP B 1 210 ? 0.355 25.672 21.906 1 94.56 210 ASP B C 1
ATOM 4005 O O . ASP B 1 210 ? 1.029 26.391 22.656 1 94.56 210 ASP B O 1
ATOM 4009 N N . LEU B 1 211 ? 0.763 24.641 21.25 1 92.88 211 LEU B N 1
ATOM 4010 C CA . LEU B 1 211 ? 2.197 24.406 21.125 1 92.88 211 LEU B CA 1
ATOM 4011 C C . LEU B 1 211 ? 2.654 24.609 19.672 1 92.88 211 LEU B C 1
ATOM 4013 O O . LEU B 1 211 ? 1.871 24.422 18.75 1 92.88 211 LEU B O 1
ATOM 4017 N N . GLN B 1 212 ? 3.826 25.109 19.547 1 86.62 212 GLN B N 1
ATOM 4018 C CA . GLN B 1 212 ? 4.484 25.188 18.25 1 86.62 212 GLN B CA 1
ATOM 4019 C C . GLN B 1 212 ? 5.871 24.562 18.297 1 86.62 212 GLN B C 1
ATOM 4021 O O . GLN B 1 212 ? 6.594 24.703 19.297 1 86.62 212 GLN B O 1
ATOM 4026 N N . SER B 1 213 ? 6.07 23.781 17.344 1 80.69 213 SER B N 1
ATOM 4027 C CA . SER B 1 213 ? 7.387 23.156 17.266 1 80.69 213 SER B CA 1
ATOM 4028 C C . SER B 1 213 ? 7.859 23.047 15.82 1 80.69 213 SER B C 1
ATOM 4030 O O . SER B 1 213 ? 7.098 22.641 14.938 1 80.69 213 SER B O 1
ATOM 4032 N N . VAL B 1 214 ? 9.094 23.406 15.656 1 72.88 214 VAL B N 1
ATOM 4033 C CA . VAL B 1 214 ? 9.711 23.266 14.344 1 72.88 214 VAL B CA 1
ATOM 4034 C C . VAL B 1 214 ? 9.898 21.781 14.023 1 72.88 214 VAL B C 1
ATOM 4036 O O . VAL B 1 214 ? 9.883 21.391 12.852 1 72.88 214 VAL B O 1
ATOM 4039 N N . SER B 1 215 ? 9.938 21 15.047 1 80.88 215 SER B N 1
ATOM 4040 C CA . SER B 1 215 ? 10.18 19.578 14.875 1 80.88 215 SER B CA 1
ATOM 4041 C C . SER B 1 215 ? 8.945 18.875 14.312 1 80.88 215 SER B C 1
ATOM 4043 O O . SER B 1 215 ? 9.023 17.719 13.867 1 80.88 215 SER B O 1
ATOM 4045 N N . ALA B 1 216 ? 7.879 19.609 14.211 1 86.5 216 ALA B N 1
ATOM 4046 C CA . ALA B 1 216 ? 6.621 19.031 13.742 1 86.5 216 ALA B CA 1
ATOM 4047 C C . ALA B 1 216 ? 6.734 18.578 12.289 1 86.5 216 ALA B C 1
ATOM 4049 O O . ALA B 1 216 ? 5.922 17.781 11.812 1 86.5 216 ALA B O 1
ATOM 4050 N N . TYR B 1 217 ? 7.766 19.031 11.664 1 82.31 217 TYR B N 1
ATOM 4051 C CA . TYR B 1 217 ? 7.906 18.719 10.25 1 82.31 217 TYR B CA 1
ATOM 4052 C C . TYR B 1 217 ? 9.125 17.828 10 1 82.31 217 TYR B C 1
ATOM 4054 O O . TYR B 1 217 ? 9.414 17.453 8.859 1 82.31 217 TYR B O 1
ATOM 4062 N N . HIS B 1 218 ? 9.727 17.453 11.117 1 83.75 218 HIS B N 1
ATOM 4063 C CA . HIS B 1 218 ? 10.961 16.688 11 1 83.75 218 HIS B CA 1
ATOM 4064 C C . HIS B 1 218 ? 10.719 15.203 11.234 1 83.75 218 HIS B C 1
ATOM 4066 O O . HIS B 1 218 ? 9.812 14.828 11.984 1 83.75 218 HIS B O 1
ATOM 4072 N N . GLY B 1 219 ? 11.609 14.43 10.562 1 90.94 219 GLY B N 1
ATOM 4073 C CA . GLY B 1 219 ? 11.555 12.984 10.727 1 90.94 219 GLY B CA 1
ATOM 4074 C C . GLY B 1 219 ? 11.25 12.242 9.445 1 90.94 219 GLY B C 1
ATOM 4075 O O . GLY B 1 219 ? 10.875 12.859 8.438 1 90.94 219 GLY B O 1
ATOM 4076 N N . PRO B 1 220 ? 11.438 10.969 9.531 1 94 220 PRO B N 1
ATOM 4077 C CA . PRO B 1 220 ? 11.172 10.164 8.336 1 94 220 PRO B CA 1
ATOM 4078 C C . PRO B 1 220 ? 9.711 10.227 7.898 1 94 220 PRO B C 1
ATOM 4080 O O . PRO B 1 220 ? 8.812 10.336 8.734 1 94 220 PRO B O 1
ATOM 4083 N N . ARG B 1 221 ? 9.547 10.211 6.57 1 93.25 221 ARG B N 1
ATOM 4084 C CA . ARG B 1 221 ? 8.219 10.328 5.984 1 93.25 221 ARG B CA 1
ATOM 4085 C C . ARG B 1 221 ? 7.785 9.016 5.34 1 93.25 221 ARG B C 1
ATOM 4087 O O . ARG B 1 221 ? 8.586 8.344 4.684 1 93.25 221 ARG B O 1
ATOM 4094 N N . PHE B 1 222 ? 6.516 8.75 5.535 1 95.81 222 PHE B N 1
ATOM 4095 C CA . PHE B 1 222 ? 5.949 7.5 5.031 1 95.81 222 PHE B CA 1
ATOM 4096 C C . PHE B 1 222 ? 4.691 7.77 4.211 1 95.81 222 PHE B C 1
ATOM 4098 O O . PHE B 1 222 ? 3.891 8.641 4.559 1 95.81 222 PHE B O 1
ATOM 4105 N N . ASP B 1 223 ? 4.457 6.895 3.234 1 91.5 223 ASP B N 1
ATOM 4106 C CA . ASP B 1 223 ? 3.346 7.023 2.297 1 91.5 223 ASP B CA 1
ATOM 4107 C C . ASP B 1 223 ? 2.027 6.609 2.947 1 91.5 223 ASP B C 1
ATOM 4109 O O . ASP B 1 223 ? 0.961 7.098 2.568 1 91.5 223 ASP B O 1
ATOM 4113 N N . THR B 1 224 ? 2.117 5.68 3.797 1 94 224 THR B N 1
ATOM 4114 C CA . THR B 1 224 ? 0.892 5.137 4.375 1 94 224 THR B CA 1
ATOM 4115 C C . THR B 1 224 ? 0.979 5.109 5.898 1 94 224 THR B C 1
ATOM 4117 O O . THR B 1 224 ? 2.074 5.043 6.461 1 94 224 THR B O 1
ATOM 4120 N N . PHE B 1 225 ? -0.179 5.117 6.551 1 96.31 225 PHE B N 1
ATOM 4121 C CA . PHE B 1 225 ? -0.226 5 8.008 1 96.31 225 PHE B CA 1
ATOM 4122 C C . PHE B 1 225 ? 0.322 3.65 8.453 1 96.31 225 PHE B C 1
ATOM 4124 O O . PHE B 1 225 ? 0.936 3.549 9.523 1 96.31 225 PHE B O 1
ATOM 4131 N N . TYR B 1 226 ? 0.103 2.742 7.633 1 94.62 226 TYR B N 1
ATOM 4132 C CA . TYR B 1 226 ? 0.566 1.411 8.008 1 94.62 226 TYR B CA 1
ATOM 4133 C C . TYR B 1 226 ? 2.088 1.363 8.078 1 94.62 226 TYR B C 1
ATOM 4135 O O . TYR B 1 226 ? 2.654 0.686 8.945 1 94.62 226 TYR B O 1
ATOM 4143 N N . MET B 1 227 ? 2.746 2.031 7.184 1 96.12 227 MET B N 1
ATOM 4144 C CA . MET B 1 227 ? 4.199 2.146 7.242 1 96.12 227 MET B CA 1
ATOM 4145 C C . MET B 1 227 ? 4.637 2.877 8.508 1 96.12 227 MET B C 1
ATOM 4147 O O . MET B 1 227 ? 5.57 2.447 9.188 1 96.12 227 MET B O 1
ATOM 4151 N N . ALA B 1 228 ? 3.943 3.945 8.789 1 97.88 228 ALA B N 1
ATOM 4152 C CA . ALA B 1 228 ? 4.262 4.707 10 1 97.88 228 ALA B CA 1
ATOM 4153 C C . ALA B 1 228 ? 4.059 3.861 11.25 1 97.88 228 ALA B C 1
ATOM 4155 O O . ALA B 1 228 ? 4.848 3.936 12.195 1 97.88 228 ALA B O 1
ATOM 4156 N N . LEU B 1 229 ? 3.023 3.059 11.258 1 97.56 229 LEU B N 1
ATOM 4157 C CA . LEU B 1 229 ? 2.74 2.174 12.383 1 97.56 229 LEU B CA 1
ATOM 4158 C C . LEU B 1 229 ? 3.842 1.132 12.547 1 97.56 229 LEU B C 1
ATOM 4160 O O . LEU B 1 229 ? 4.258 0.833 13.672 1 97.56 229 LEU B O 1
ATOM 4164 N N . SER B 1 230 ? 4.293 0.598 11.438 1 96.5 230 SER B N 1
ATOM 4165 C CA . SER B 1 230 ? 5.398 -0.354 11.469 1 96.5 230 SER B CA 1
ATOM 4166 C C . SER B 1 230 ? 6.656 0.278 12.055 1 96.5 230 SER B C 1
ATOM 4168 O O . SER B 1 230 ? 7.332 -0.331 12.891 1 96.5 230 SER B O 1
ATOM 4170 N N . ALA B 1 231 ? 6.93 1.485 11.633 1 98 231 ALA B N 1
ATOM 4171 C CA . ALA B 1 231 ? 8.086 2.211 12.148 1 98 231 ALA B CA 1
ATOM 4172 C C . ALA B 1 231 ? 7.949 2.463 13.648 1 98 231 ALA B C 1
ATOM 4174 O O . ALA B 1 231 ? 8.914 2.299 14.398 1 98 231 ALA B O 1
ATOM 4175 N N . ALA B 1 232 ? 6.773 2.865 14.039 1 98.38 232 ALA B N 1
ATOM 4176 C CA . ALA B 1 232 ? 6.52 3.105 15.461 1 98.38 232 ALA B CA 1
ATOM 4177 C C . ALA B 1 232 ? 6.711 1.828 16.281 1 98.38 232 ALA B C 1
ATOM 4179 O O . ALA B 1 232 ? 7.344 1.849 17.328 1 98.38 232 ALA B O 1
ATOM 4180 N N . GLN B 1 233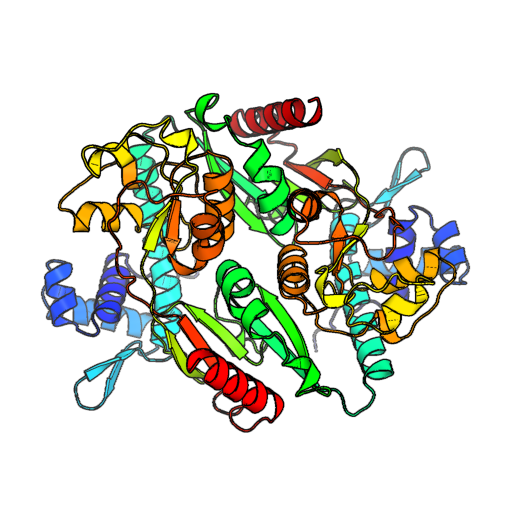 ? 6.184 0.716 15.781 1 96.56 233 GLN B N 1
ATOM 4181 C CA . GLN B 1 233 ? 6.305 -0.568 16.469 1 96.56 233 GLN B CA 1
ATOM 4182 C C . GLN B 1 233 ? 7.766 -0.988 16.594 1 96.56 233 GLN B C 1
ATOM 4184 O O . GLN B 1 233 ? 8.156 -1.613 17.578 1 96.56 233 GLN B O 1
ATOM 4189 N N . ALA B 1 234 ? 8.539 -0.65 15.617 1 95.38 234 ALA B N 1
ATOM 4190 C CA . ALA B 1 234 ? 9.953 -0.998 15.609 1 95.38 234 ALA B CA 1
ATOM 4191 C C . ALA B 1 234 ? 10.75 -0.087 16.547 1 95.38 234 ALA B C 1
ATOM 4193 O O . ALA B 1 234 ? 11.945 -0.293 16.766 1 95.38 234 ALA B O 1
ATOM 4194 N N . GLY B 1 235 ? 10.07 0.924 17.062 1 96 235 GLY B N 1
ATOM 4195 C CA . GLY B 1 235 ? 10.727 1.822 18 1 96 235 GLY B CA 1
ATOM 4196 C C . GLY B 1 235 ? 11.445 2.971 17.328 1 96 235 GLY B C 1
ATOM 4197 O O . GLY B 1 235 ? 12.328 3.596 17.922 1 96 235 GLY B O 1
ATOM 4198 N N . CYS B 1 236 ? 11.055 3.264 16.062 1 96.12 236 CYS B N 1
ATOM 4199 C CA . CYS B 1 236 ? 11.766 4.277 15.305 1 96.12 236 CYS B CA 1
ATOM 4200 C C . CYS B 1 236 ? 11.328 5.68 15.711 1 96.12 236 CYS B C 1
ATOM 4202 O O . CYS B 1 236 ? 12.031 6.656 15.453 1 96.12 236 CYS B O 1
ATOM 4204 N N . GLY B 1 237 ? 10.188 5.828 16.281 1 97.25 237 GLY B N 1
ATOM 4205 C CA . GLY B 1 237 ? 9.648 7.133 16.641 1 97.25 237 GLY B CA 1
ATOM 4206 C C . GLY B 1 237 ? 8.188 7.082 17.031 1 97.25 237 GLY B C 1
ATOM 4207 O O . GLY B 1 237 ? 7.672 6.023 17.391 1 97.25 237 GLY B O 1
ATOM 4208 N N . VAL B 1 238 ? 7.586 8.273 17.062 1 98.12 238 VAL B N 1
ATOM 4209 C CA . VAL B 1 238 ? 6.176 8.438 17.391 1 98.12 238 VAL B CA 1
ATOM 4210 C C . VAL B 1 238 ? 5.367 8.703 16.125 1 98.12 238 VAL B C 1
ATOM 4212 O O . VAL B 1 238 ? 5.695 9.602 15.352 1 98.12 238 VAL B O 1
ATOM 4215 N N . ALA B 1 239 ? 4.371 7.898 15.883 1 98.62 239 ALA B N 1
ATOM 4216 C CA . ALA B 1 239 ? 3.471 8.094 14.742 1 98.62 239 ALA B CA 1
ATOM 4217 C C . ALA B 1 239 ? 2.186 8.789 15.18 1 98.62 239 ALA B C 1
ATOM 4219 O O . ALA B 1 239 ? 1.726 8.617 16.312 1 98.62 239 ALA B O 1
ATOM 4220 N N . LEU B 1 240 ? 1.669 9.688 14.344 1 98.31 240 LEU B N 1
ATOM 4221 C CA . LEU B 1 240 ? 0.342 10.273 14.492 1 98.31 240 LEU B CA 1
ATOM 4222 C C . LEU B 1 240 ? -0.646 9.641 13.516 1 98.31 240 LEU B C 1
ATOM 4224 O O . LEU B 1 240 ? -0.584 9.891 12.312 1 98.31 240 LEU B O 1
ATOM 4228 N N . VAL B 1 241 ? -1.526 8.773 14.078 1 98.31 241 VAL B N 1
ATOM 4229 C CA . VAL B 1 241 ? -2.34 7.945 13.195 1 98.31 241 VAL B CA 1
ATOM 4230 C C . VAL B 1 241 ? -3.783 7.922 13.688 1 98.31 241 VAL B C 1
ATOM 4232 O O . VAL B 1 241 ? -4.043 8.148 14.875 1 98.31 241 VAL B O 1
ATOM 4235 N N . PRO B 1 242 ? -4.762 7.723 12.719 1 98.06 242 PRO B N 1
ATOM 4236 C CA . PRO B 1 242 ? -6.117 7.441 13.211 1 98.06 242 PRO B CA 1
ATOM 4237 C C . PRO B 1 242 ? -6.152 6.309 14.234 1 98.06 242 PRO B C 1
ATOM 4239 O O . PRO B 1 242 ? -5.566 5.25 14.008 1 98.06 242 PRO B O 1
ATOM 4242 N N . ARG B 1 243 ? -6.832 6.535 15.312 1 97.88 243 ARG B N 1
ATOM 4243 C CA . ARG B 1 243 ? -6.836 5.625 16.453 1 97.88 243 ARG B CA 1
ATOM 4244 C C . ARG B 1 243 ? -7.273 4.227 16.047 1 97.88 243 ARG B C 1
ATOM 4246 O O . ARG B 1 243 ? -6.691 3.232 16.484 1 97.88 243 ARG B O 1
ATOM 4253 N N . TYR B 1 244 ? -8.266 4.141 15.203 1 96.81 244 TYR B N 1
ATOM 4254 C CA . TYR B 1 244 ? -8.828 2.846 14.828 1 96.81 244 TYR B CA 1
ATOM 4255 C C . TYR B 1 244 ? -7.801 2 14.086 1 96.81 244 TYR B C 1
ATOM 4257 O O . TYR B 1 244 ? -7.855 0.768 14.125 1 96.81 244 TYR B O 1
ATOM 4265 N N . LEU B 1 245 ? -6.832 2.613 13.414 1 97.62 245 LEU B N 1
ATOM 4266 C CA . LEU B 1 245 ? -5.809 1.888 12.664 1 97.62 245 LEU B CA 1
ATOM 4267 C C . LEU B 1 245 ? -4.793 1.256 13.609 1 97.62 245 LEU B C 1
ATOM 4269 O O . LEU B 1 245 ? -4.094 0.309 13.242 1 97.62 245 LEU B O 1
ATOM 4273 N N . ALA B 1 246 ? -4.68 1.79 14.812 1 97.81 246 ALA B N 1
ATOM 4274 C CA . ALA B 1 246 ? -3.709 1.3 15.789 1 97.81 246 ALA B CA 1
ATOM 4275 C C . ALA B 1 246 ? -4.391 0.455 16.859 1 97.81 246 ALA B C 1
ATOM 4277 O O . ALA B 1 246 ? -3.758 0.07 17.844 1 97.81 246 ALA B O 1
ATOM 4278 N N . ALA B 1 247 ? -5.633 0.127 16.703 1 96.38 247 ALA B N 1
ATOM 4279 C CA . ALA B 1 247 ? -6.453 -0.476 17.75 1 96.38 247 ALA B CA 1
ATOM 4280 C C . ALA B 1 247 ? -5.855 -1.797 18.219 1 96.38 247 ALA B C 1
ATOM 4282 O O . ALA B 1 247 ? -5.754 -2.043 19.422 1 96.38 247 ALA B O 1
ATOM 4283 N N . LYS B 1 248 ? -5.449 -2.613 17.312 1 92.44 248 LYS B N 1
ATOM 4284 C CA . LYS B 1 248 ? -4.898 -3.92 17.656 1 92.44 248 LYS B CA 1
ATOM 4285 C C . LYS B 1 248 ? -3.627 -3.777 18.5 1 92.44 248 LYS B C 1
ATOM 4287 O O . LYS B 1 248 ? -3.482 -4.426 19.531 1 92.44 248 LYS B O 1
ATOM 4292 N N . GLU B 1 249 ? -2.717 -2.934 18.047 1 95.81 249 GLU B N 1
ATOM 4293 C CA . GLU B 1 249 ? -1.435 -2.738 18.719 1 95.81 249 GLU B CA 1
ATOM 4294 C C . GLU B 1 249 ? -1.616 -2.072 20.078 1 95.81 249 GLU B C 1
ATOM 4296 O O . GLU B 1 249 ? -0.868 -2.352 21.016 1 95.81 249 GLU B O 1
ATOM 4301 N N . LEU B 1 250 ? -2.615 -1.21 20.188 1 97.38 250 LEU B N 1
ATOM 4302 C CA . LEU B 1 250 ? -2.914 -0.59 21.469 1 97.38 250 LEU B CA 1
ATOM 4303 C C . LEU B 1 250 ? -3.494 -1.611 22.438 1 97.38 250 LEU B C 1
ATOM 4305 O O . LEU B 1 250 ? -3.154 -1.609 23.625 1 97.38 250 LEU B O 1
ATOM 4309 N N . ALA B 1 251 ? -4.285 -2.508 21.938 1 95.75 251 ALA B N 1
ATOM 4310 C CA . ALA B 1 251 ? -4.918 -3.535 22.75 1 95.75 251 ALA B CA 1
ATOM 4311 C C . ALA B 1 251 ? -3.891 -4.547 23.266 1 95.75 251 ALA B C 1
ATOM 4313 O O . ALA B 1 251 ? -3.959 -4.988 24.406 1 95.75 251 ALA B O 1
ATOM 4314 N N . ASP B 1 252 ? -2.924 -4.891 22.406 1 92.88 252 ASP B N 1
ATOM 4315 C CA . ASP B 1 252 ? -1.979 -5.926 22.812 1 92.88 252 ASP B CA 1
ATOM 4316 C C . ASP B 1 252 ? -0.741 -5.316 23.469 1 92.88 252 ASP B C 1
ATOM 4318 O O . ASP B 1 252 ? 0.167 -6.039 23.875 1 92.88 252 ASP B O 1
ATOM 4322 N N . GLY B 1 253 ? -0.709 -3.998 23.484 1 95 253 GLY B N 1
ATOM 4323 C CA . GLY B 1 253 ? 0.312 -3.297 24.25 1 95 253 GLY B CA 1
ATOM 4324 C C . GLY B 1 253 ? 1.595 -3.08 23.469 1 95 253 GLY B C 1
ATOM 4325 O O . GLY B 1 253 ? 2.562 -2.529 24 1 95 253 GLY B O 1
ATOM 4326 N N . SER B 1 254 ? 1.607 -3.486 22.188 1 94.94 254 SER B N 1
ATOM 4327 C CA . SER B 1 254 ? 2.811 -3.279 21.391 1 94.94 254 SER B CA 1
ATOM 4328 C C . SER B 1 254 ? 2.988 -1.808 21.031 1 94.94 254 SER B C 1
ATOM 4330 O O . SER B 1 254 ? 4.086 -1.379 20.672 1 94.94 254 SER B O 1
ATOM 4332 N N . LEU B 1 255 ? 1.927 -1.044 21.109 1 97.94 255 LEU B N 1
ATOM 4333 C CA . LEU B 1 255 ? 1.961 0.412 21.016 1 97.94 255 LEU B CA 1
ATOM 4334 C C . LEU B 1 255 ? 1.238 1.042 22.203 1 97.94 255 LEU B C 1
ATOM 4336 O O . LEU B 1 255 ? 0.344 0.427 22.797 1 97.94 255 LEU B O 1
ATOM 4340 N N . VAL B 1 256 ? 1.638 2.195 22.578 1 98.12 256 VAL B N 1
ATOM 4341 C CA . VAL B 1 256 ? 0.986 2.975 23.625 1 98.12 256 VAL B CA 1
ATOM 4342 C C . VAL B 1 256 ? 0.774 4.41 23.156 1 98.12 256 VAL B C 1
ATOM 4344 O O . VAL B 1 256 ? 1.402 4.848 22.188 1 98.12 256 VAL B O 1
ATOM 4347 N N . VAL B 1 257 ? -0.146 5.105 23.812 1 98.12 257 VAL B N 1
ATOM 4348 C CA . VAL B 1 257 ? -0.357 6.531 23.594 1 98.12 257 VAL B CA 1
ATOM 4349 C C . VAL B 1 257 ? 0.483 7.332 24.578 1 98.12 257 VAL B C 1
ATOM 4351 O O . VAL B 1 257 ? 0.148 7.414 25.766 1 98.12 257 VAL B O 1
ATOM 4354 N N . PRO B 1 258 ? 1.524 7.957 24.078 1 97.5 258 PRO B N 1
ATOM 4355 C CA . PRO B 1 258 ? 2.434 8.625 25.016 1 97.5 258 PRO B CA 1
ATOM 4356 C C . PRO B 1 258 ? 1.843 9.906 25.609 1 97.5 258 PRO B C 1
ATOM 4358 O O . PRO B 1 258 ? 2.258 10.352 26.672 1 97.5 258 PRO B O 1
ATOM 4361 N N . TRP B 1 259 ? 0.984 10.484 24.875 1 96.62 259 TRP B N 1
ATOM 4362 C CA . TRP B 1 259 ? 0.255 11.672 25.312 1 96.62 259 TRP B CA 1
ATOM 4363 C C . TRP B 1 259 ? -1.189 11.633 24.828 1 96.62 259 TRP B C 1
ATOM 4365 O O . TRP B 1 259 ? -1.447 11.656 23.625 1 96.62 259 TRP B O 1
ATOM 4375 N N . ASN B 1 260 ? -2.078 11.633 25.781 1 94.38 260 ASN B N 1
ATOM 4376 C CA . ASN B 1 260 ? -3.473 11.352 25.453 1 94.38 260 ASN B CA 1
ATOM 4377 C C . ASN B 1 260 ? -4.191 12.602 24.953 1 94.38 260 ASN B C 1
ATOM 4379 O O . ASN B 1 260 ? -5.043 13.156 25.641 1 94.38 260 ASN B O 1
ATOM 4383 N N . HIS B 1 261 ? -3.916 13.016 23.844 1 96.62 261 HIS B N 1
ATOM 4384 C CA . HIS B 1 261 ? -4.633 14.055 23.109 1 96.62 261 HIS B CA 1
ATOM 4385 C C . HIS B 1 261 ? -5.07 13.562 21.734 1 96.62 261 HIS B C 1
ATOM 4387 O O . HIS B 1 261 ? -4.238 13.406 20.828 1 96.62 261 HIS B O 1
ATOM 4393 N N . ALA B 1 262 ? -6.316 13.383 21.578 1 97.69 262 ALA B N 1
ATOM 4394 C CA . ALA B 1 262 ? -6.887 12.984 20.297 1 97.69 262 ALA B CA 1
ATOM 4395 C C . ALA B 1 262 ? -7.305 14.203 19.469 1 97.69 262 ALA B C 1
ATOM 4397 O O . ALA B 1 262 ? -8.023 15.078 19.969 1 97.69 262 ALA B O 1
ATOM 4398 N N . MET B 1 263 ? -6.816 14.25 18.25 1 97.56 263 MET B N 1
ATOM 4399 C CA . MET B 1 263 ? -7.191 15.336 17.344 1 97.56 263 MET B CA 1
ATOM 4400 C C . MET B 1 263 ? -8.172 14.844 16.281 1 97.56 263 MET B C 1
ATOM 4402 O O . MET B 1 263 ? -7.906 13.859 15.594 1 97.56 263 MET B O 1
ATOM 4406 N N . ARG B 1 264 ? -9.258 15.57 16.188 1 95.75 264 ARG B N 1
ATOM 4407 C CA . ARG B 1 264 ? -10.25 15.203 15.172 1 95.75 264 ARG B CA 1
ATOM 4408 C C . ARG B 1 264 ? -9.742 15.523 13.766 1 95.75 264 ARG B C 1
ATOM 4410 O O . ARG B 1 264 ? -9.203 16.609 13.523 1 95.75 264 ARG B O 1
ATOM 4417 N N . SER B 1 265 ? -9.891 14.531 12.883 1 91.69 265 SER B N 1
ATOM 4418 C CA . SER B 1 265 ? -9.508 14.758 11.492 1 91.69 265 SER B CA 1
ATOM 4419 C C . SER B 1 265 ? -10.547 15.602 10.766 1 91.69 265 SER B C 1
ATOM 4421 O O . SER B 1 265 ? -11.727 15.586 11.125 1 91.69 265 SER B O 1
ATOM 4423 N N . ALA B 1 266 ? -10.148 16.344 9.781 1 82.69 266 ALA B N 1
ATOM 4424 C CA . ALA B 1 266 ? -11.016 17.266 9.055 1 82.69 266 ALA B CA 1
ATOM 4425 C C . ALA B 1 266 ? -11.938 16.516 8.094 1 82.69 266 ALA B C 1
ATOM 4427 O O . ALA B 1 266 ? -13.031 16.984 7.789 1 82.69 266 ALA B O 1
ATOM 4428 N N . GLY B 1 267 ? -11.547 15.352 7.711 1 87.5 267 GLY B N 1
ATOM 4429 C CA . GLY B 1 267 ? -12.32 14.602 6.738 1 87.5 267 GLY B CA 1
ATOM 4430 C C . GLY B 1 267 ? -12.984 13.367 7.328 1 87.5 267 GLY B C 1
ATOM 4431 O O . GLY B 1 267 ? -13.109 13.25 8.547 1 87.5 267 GLY B O 1
ATOM 4432 N N . ALA B 1 268 ? -13.562 12.555 6.43 1 93.62 268 ALA B N 1
ATOM 4433 C CA . ALA B 1 268 ? -14.203 11.297 6.809 1 93.62 268 ALA B CA 1
ATOM 4434 C C . ALA B 1 268 ? -13.898 10.203 5.793 1 93.62 268 ALA B C 1
ATOM 4436 O O . ALA B 1 268 ? -13.375 10.477 4.711 1 93.62 268 ALA B O 1
ATOM 4437 N N . HIS B 1 269 ? -14.148 9 6.293 1 95.56 269 HIS B N 1
ATOM 4438 C CA . HIS B 1 269 ? -14.094 7.859 5.387 1 95.56 269 HIS B CA 1
ATOM 4439 C C . HIS B 1 269 ? -15.398 7.691 4.625 1 95.56 269 HIS B C 1
ATOM 4441 O O . HIS B 1 269 ? -16.484 7.789 5.215 1 95.56 269 HIS B O 1
ATOM 4447 N N . TYR B 1 270 ? -15.281 7.465 3.307 1 94.31 270 TYR B N 1
ATOM 4448 C CA . TYR B 1 270 ? -16.453 7.309 2.447 1 94.31 270 TYR B CA 1
ATOM 4449 C C . TYR B 1 270 ? -16.344 6.043 1.604 1 94.31 270 TYR B C 1
ATOM 4451 O O . TYR B 1 270 ? -15.234 5.547 1.358 1 94.31 270 TYR B O 1
ATOM 4459 N N . LEU B 1 271 ? -17.453 5.52 1.257 1 95.81 271 LEU B N 1
ATOM 4460 C CA . LEU B 1 271 ? -17.656 4.578 0.161 1 95.81 271 LEU B CA 1
ATOM 4461 C C . LEU B 1 271 ? -18.312 5.258 -1.032 1 95.81 271 LEU B C 1
ATOM 4463 O O . LEU B 1 271 ? -19.297 5.988 -0.872 1 95.81 271 LEU B O 1
ATOM 4467 N N . ALA B 1 272 ? -17.734 5.109 -2.248 1 93.75 272 ALA B N 1
ATOM 4468 C CA . ALA B 1 272 ? -18.281 5.77 -3.428 1 93.75 272 ALA B CA 1
ATOM 4469 C C . ALA B 1 272 ? -18.5 4.77 -4.562 1 93.75 272 ALA B C 1
ATOM 4471 O O . ALA B 1 272 ? -17.734 3.812 -4.703 1 93.75 272 ALA B O 1
ATOM 4472 N N . TYR B 1 273 ? -19.469 4.953 -5.316 1 94 273 TYR B N 1
ATOM 4473 C CA . TYR B 1 273 ? -19.75 4.23 -6.555 1 94 273 TYR B CA 1
ATOM 4474 C C . TYR B 1 273 ? -20.406 5.145 -7.582 1 94 273 TYR B C 1
ATOM 4476 O O . TYR B 1 273 ? -20.984 6.176 -7.227 1 94 273 TYR B O 1
ATOM 4484 N N . ALA B 1 274 ? -20.312 4.797 -8.828 1 88.12 274 ALA B N 1
ATOM 4485 C CA . ALA B 1 274 ? -20.906 5.609 -9.883 1 88.12 274 ALA B CA 1
ATOM 4486 C C . ALA B 1 274 ? -22.422 5.695 -9.711 1 88.12 274 ALA B C 1
ATOM 4488 O O . ALA B 1 274 ? -23.078 4.707 -9.367 1 88.12 274 ALA B O 1
ATOM 4489 N N . GLU B 1 275 ? -22.953 6.848 -10.031 1 88 275 GLU B N 1
ATOM 4490 C CA . GLU B 1 275 ? -24.375 7.074 -9.859 1 88 275 GLU B CA 1
ATOM 4491 C C . GLU B 1 275 ? -25.203 6.082 -10.688 1 88 275 GLU B C 1
ATOM 4493 O O . GLU B 1 275 ? -26.219 5.574 -10.219 1 88 275 GLU B O 1
ATOM 4498 N N . HIS B 1 276 ? -24.766 5.82 -11.82 1 87 276 HIS B N 1
ATOM 4499 C CA . HIS B 1 276 ? -25.516 4.949 -12.711 1 87 276 HIS B CA 1
ATOM 4500 C C . HIS B 1 276 ? -25.375 3.488 -12.297 1 87 276 HIS B C 1
ATOM 4502 O O . HIS B 1 276 ? -26.125 2.631 -12.781 1 87 276 HIS B O 1
ATOM 4508 N N . ALA B 1 277 ? -24.453 3.213 -11.391 1 89.25 277 ALA B N 1
ATOM 4509 C CA . ALA B 1 277 ? -24.203 1.834 -10.984 1 89.25 277 ALA B CA 1
ATOM 4510 C C . ALA B 1 277 ? -24.938 1.508 -9.688 1 89.25 277 ALA B C 1
ATOM 4512 O O . ALA B 1 277 ? -24.781 0.42 -9.133 1 89.25 277 ALA B O 1
ATOM 4513 N N . ALA B 1 278 ? -25.797 2.361 -9.258 1 90 278 ALA B N 1
ATOM 4514 C CA . ALA B 1 278 ? -26.484 2.217 -7.973 1 90 278 ALA B CA 1
ATOM 4515 C C . ALA B 1 278 ? -27.344 0.958 -7.949 1 90 278 ALA B C 1
ATOM 4517 O O . ALA B 1 278 ? -27.484 0.319 -6.902 1 90 278 ALA B O 1
ATOM 4518 N N . GLU B 1 279 ? -27.797 0.562 -9.125 1 91.81 279 GLU B N 1
ATOM 4519 C CA . GLU B 1 279 ? -28.719 -0.565 -9.156 1 91.81 279 GLU B CA 1
ATOM 4520 C C . GLU B 1 279 ? -28.016 -1.837 -9.633 1 91.81 279 GLU B C 1
ATOM 4522 O O . GLU B 1 279 ? -28.641 -2.898 -9.711 1 91.81 279 GLU B O 1
ATOM 4527 N N . VAL B 1 280 ? -26.797 -1.705 -9.898 1 92.94 280 VAL B N 1
ATOM 4528 C CA . VAL B 1 280 ? -26.031 -2.895 -10.273 1 92.94 280 VAL B CA 1
ATOM 4529 C C . VAL B 1 280 ? -25.953 -3.852 -9.086 1 92.94 280 VAL B C 1
ATOM 4531 O O . VAL B 1 280 ? -25.469 -3.48 -8.016 1 92.94 280 VAL B O 1
ATOM 4534 N N . PRO B 1 281 ? -26.359 -5.066 -9.172 1 93.5 281 PRO B N 1
ATOM 4535 C CA . PRO B 1 281 ? -26.547 -5.977 -8.039 1 93.5 281 PRO B CA 1
ATOM 4536 C C . PRO B 1 281 ? -25.266 -6.172 -7.223 1 93.5 281 PRO B C 1
ATOM 4538 O O . PRO B 1 281 ? -25.312 -6.129 -5.992 1 93.5 281 PRO B O 1
ATOM 4541 N N . LYS B 1 282 ? -24.141 -6.348 -7.824 1 94.19 282 LYS B N 1
ATOM 4542 C CA . LYS B 1 282 ? -22.906 -6.582 -7.082 1 94.19 282 LYS B CA 1
ATOM 4543 C C . LYS B 1 282 ? -22.516 -5.355 -6.266 1 94.19 282 LYS B C 1
ATOM 4545 O O . LYS B 1 282 ? -22.016 -5.48 -5.148 1 94.19 282 LYS B O 1
ATOM 4550 N N . VAL B 1 283 ? -22.766 -4.168 -6.828 1 96.5 283 VAL B N 1
ATOM 4551 C CA . VAL B 1 283 ? -22.469 -2.924 -6.121 1 96.5 283 VAL B CA 1
ATOM 4552 C C . VAL B 1 283 ? -23.422 -2.77 -4.938 1 96.5 283 VAL B C 1
ATOM 4554 O O . VAL B 1 283 ? -22.984 -2.514 -3.814 1 96.5 283 VAL B O 1
ATOM 4557 N N . ARG B 1 284 ? -24.688 -3.002 -5.215 1 97 284 ARG B N 1
ATOM 4558 C CA . ARG B 1 284 ? -25.703 -2.912 -4.176 1 97 284 ARG B CA 1
ATOM 4559 C C . ARG B 1 284 ? -25.406 -3.895 -3.043 1 97 284 ARG B C 1
ATOM 4561 O O . ARG B 1 284 ? -25.578 -3.559 -1.867 1 97 284 ARG B O 1
ATOM 4568 N N . ALA B 1 285 ? -25.016 -5.055 -3.373 1 97.44 285 ALA B N 1
ATOM 4569 C CA . ALA B 1 285 ? -24.719 -6.086 -2.383 1 97.44 285 ALA B CA 1
ATOM 4570 C C . ALA B 1 285 ? -23.625 -5.621 -1.426 1 97.44 285 ALA B C 1
ATOM 4572 O O . ALA B 1 285 ? -23.734 -5.793 -0.21 1 97.44 285 ALA B O 1
ATOM 4573 N N . LEU B 1 286 ? -22.578 -5.008 -1.966 1 98 286 LEU B N 1
ATOM 4574 C CA . LEU B 1 286 ? -21.469 -4.559 -1.123 1 98 286 LEU B CA 1
ATOM 4575 C C . LEU B 1 286 ? -21.891 -3.365 -0.271 1 98 286 LEU B C 1
ATOM 4577 O O . LEU B 1 286 ? -21.562 -3.297 0.916 1 98 286 LEU B O 1
ATOM 4581 N N . VAL B 1 287 ? -22.609 -2.457 -0.851 1 97.56 287 VAL B N 1
ATOM 4582 C CA . VAL B 1 287 ? -23.047 -1.264 -0.141 1 97.56 287 VAL B CA 1
ATOM 4583 C C . VAL B 1 287 ? -23.938 -1.663 1.037 1 97.56 287 VAL B C 1
ATOM 4585 O O . VAL B 1 287 ? -23.766 -1.162 2.15 1 97.56 287 VAL B O 1
ATOM 4588 N N . GLU B 1 288 ? -24.844 -2.555 0.792 1 97.31 288 GLU B N 1
ATOM 4589 C CA . GLU B 1 288 ? -25.719 -3.045 1.851 1 97.31 288 GLU B CA 1
ATOM 4590 C C . GLU B 1 288 ? -24.922 -3.775 2.932 1 97.31 288 GLU B C 1
ATOM 4592 O O . GLU B 1 288 ? -25.172 -3.59 4.125 1 97.31 288 GLU B O 1
ATOM 4597 N N . TRP B 1 289 ? -23.984 -4.574 2.541 1 97.94 289 TRP B N 1
ATOM 4598 C CA . TRP B 1 289 ? -23.156 -5.309 3.482 1 97.94 289 TRP B CA 1
ATOM 4599 C C . TRP B 1 289 ? -22.406 -4.355 4.41 1 97.94 289 TRP B C 1
ATOM 4601 O O . TRP B 1 289 ? -22.422 -4.527 5.629 1 97.94 289 TRP B O 1
ATOM 4611 N N . ILE B 1 290 ? -21.766 -3.328 3.811 1 97.94 290 ILE B N 1
ATOM 4612 C CA . ILE B 1 290 ? -21 -2.365 4.582 1 97.94 290 ILE B CA 1
ATOM 4613 C C . ILE B 1 290 ? -21.922 -1.596 5.527 1 97.94 290 ILE B C 1
ATOM 4615 O O . ILE B 1 290 ? -21.547 -1.313 6.672 1 97.94 290 ILE B O 1
ATOM 4619 N N . GLY B 1 291 ? -23.094 -1.275 5.008 1 96.81 291 GLY B N 1
ATOM 4620 C CA . GLY B 1 291 ? -24.078 -0.643 5.871 1 96.81 291 GLY B CA 1
ATOM 4621 C C . GLY B 1 291 ? -24.406 -1.465 7.102 1 96.81 291 GLY B C 1
ATOM 4622 O O . GLY B 1 291 ? -24.531 -0.922 8.203 1 96.81 291 GLY B O 1
ATOM 4623 N N . GLU B 1 292 ? -24.5 -2.742 6.957 1 96.44 292 GLU B N 1
ATOM 4624 C CA . GLU B 1 292 ? -24.797 -3.656 8.055 1 96.44 292 GLU B CA 1
ATOM 4625 C C . GLU B 1 292 ? -23.641 -3.713 9.047 1 96.44 292 GLU B C 1
ATOM 4627 O O . GLU B 1 292 ? -23.859 -3.824 10.258 1 96.44 292 GLU B O 1
ATOM 4632 N N . GLN B 1 293 ? -22.375 -3.629 8.539 1 93.81 293 GLN B N 1
ATOM 4633 C CA . GLN B 1 293 ? -21.188 -3.697 9.383 1 93.81 293 GLN B CA 1
ATOM 4634 C C . GLN B 1 293 ? -21.062 -2.457 10.266 1 93.81 293 GLN B C 1
ATOM 4636 O O . GLN B 1 293 ? -20.484 -2.518 11.352 1 93.81 293 GLN B O 1
ATOM 4641 N N . LEU B 1 294 ? -21.547 -1.322 9.812 1 91.38 294 LEU B N 1
ATOM 4642 C CA . LEU B 1 294 ? -21.438 -0.06 10.539 1 91.38 294 LEU B CA 1
ATOM 4643 C C . LEU B 1 294 ? -22.484 0.017 11.656 1 91.38 294 LEU B C 1
ATOM 4645 O O . LEU B 1 294 ? -22.359 0.837 12.562 1 91.38 294 LEU B O 1
ATOM 4649 N N . GLN B 1 295 ? -23.547 -0.711 11.594 1 85.44 295 GLN B N 1
ATOM 4650 C CA . GLN B 1 295 ? -24.594 -0.71 12.609 1 85.44 295 GLN B CA 1
ATOM 4651 C C . GLN B 1 295 ? -24.188 -1.559 13.812 1 85.44 295 GLN B C 1
ATOM 4653 O O . GLN B 1 295 ? -24.75 -1.405 14.898 1 85.44 295 GLN B O 1
ATOM 4658 N N . VAL B 1 296 ? -23.359 -2.395 13.664 1 71.19 296 VAL B N 1
ATOM 4659 C CA . VAL B 1 296 ? -22.953 -3.266 14.766 1 71.19 296 VAL B CA 1
ATOM 4660 C C . VAL B 1 296 ? -21.844 -2.6 15.57 1 71.19 296 VAL B C 1
ATOM 4662 O O . VAL B 1 296 ? -21.016 -1.875 15.016 1 71.19 296 VAL B O 1
#

Solvent-accessible surface area (backbone atoms only — not comparable to full-atom values): 31505 Å² total; per-residue (Å²): 126,84,73,74,91,72,77,52,70,65,31,50,50,36,41,50,38,20,62,74,63,42,28,48,59,58,24,8,63,73,70,72,45,49,42,67,56,32,51,48,34,36,49,51,50,23,59,73,66,73,41,64,38,61,42,72,58,98,82,37,56,38,72,28,41,61,20,41,56,48,44,56,52,45,50,51,48,54,48,50,52,50,48,53,52,46,46,49,67,68,45,40,94,70,45,40,76,44,34,33,30,19,32,61,48,53,32,42,62,47,49,44,55,68,44,54,62,47,53,75,76,38,71,47,47,38,44,35,41,36,72,36,94,61,89,50,38,60,82,69,63,71,25,60,34,37,40,43,75,38,87,62,68,44,61,69,35,46,53,43,79,70,50,71,53,36,28,30,42,31,21,15,56,72,69,46,67,84,57,77,69,90,47,75,71,58,56,57,76,45,47,31,44,36,39,64,85,44,69,55,51,49,43,53,55,36,41,74,69,79,36,84,59,83,46,40,74,38,55,42,30,20,59,40,63,49,45,30,48,37,28,8,57,58,48,57,26,37,19,71,36,49,46,76,73,43,42,67,40,48,72,72,52,54,24,39,63,74,51,94,58,75,41,74,51,92,42,31,36,27,42,32,32,45,55,87,43,59,77,38,64,72,53,39,52,51,53,52,50,52,55,56,57,69,74,102,126,86,72,75,88,73,77,53,68,65,30,49,50,37,40,50,38,20,62,73,62,41,28,51,58,58,24,8,64,74,69,73,46,50,42,67,57,32,49,48,34,36,49,50,50,23,58,73,66,73,42,64,38,61,44,72,56,97,83,38,57,38,70,28,41,60,22,41,56,47,45,56,52,45,50,51,49,54,47,49,53,49,49,53,50,46,45,50,67,66,45,40,94,70,47,41,77,42,34,33,30,19,32,60,47,54,32,42,62,46,49,45,54,69,45,54,62,47,51,75,76,37,70,46,48,39,46,37,42,36,70,34,94,60,89,50,38,59,81,68,63,71,25,59,33,36,39,42,75,39,89,63,67,45,62,71,36,45,54,43,80,71,50,72,53,36,29,30,43,31,21,15,55,72,70,45,67,85,56,77,67,91,47,74,70,58,56,58,76,47,46,30,43,35,38,62,85,44,69,54,48,51,43,52,54,36,42,76,69,78,36,84,58,81,45,40,72,37,54,43,30,21,57,40,61,51,44,31,49,36,29,8,55,59,47,59,26,36,22,72,36,49,48,77,73,44,43,66,39,48,73,73,54,53,24,40,63,73,52,95,56,76,43,74,51,93,44,31,36,26,42,33,32,45,54,88,43,59,78,38,63,70,53,38,54,51,53,52,50,53,54,56,58,70,73,100

pLDDT: mean 87.77, std 11.94, range [25.7, 98.69]

Organism: Pseudomonas putida (strain ATCC 47054 / DSM 6125 / CFBP 8728 / NCIMB 11950 / KT2440) (NCBI:txid160488)

Foldseek 3Di:
DPDPLDQDLLLLQLLLLCAVVQHLCRSCVVVVHDSVVSVVSPVVVCVSVVHRQWDADPRTIHGDPVVVVVSVVSVVVNVVVVVVVVCCVPLPPQAAEAEEEEADLCCVQPVVVLCVCLCVVVVRYHYDYYYDLDPCCQVVVNGQKYKDKDAQDDPQKHKDFQWWFWKFKKAFPVLCVPPADPDPVVLLVWAEEAEPVCQCQQQVQQVVVVHGDPSSRDHHYDHDQVVVLVCRLVGNGIYIGTCSSCVVCCVVRSMHGRDPDIGTDPIGIIMMGGPVCCPVVNSVSVVVSSVVSSVD/DPDPLDQDLLLLQLLLLCAVVQHLCRSCVVVVHDSVVSVVSPVVVCVSVVHRQWDADPRTIHGDPVVVVVSVVSVVVNVVVVVVVVCCVPLPPQAAEAFEEEADLCCVQPVVVLCVCLCVVVVRYHYDYYYDLDPCCQVVVNGQKYKDKDAQDDPQKHKDFQWWFWKAKKAFPVLCVPPADPDPVVLLVWAEEAEPVCQCQQQVQQVVVVHGDPSSRDHHYDHDQVVVLVCRLVGNGIYIGTCSSCVVCCVVRSMHGRDPDIGTDPIGIIMMGGPVCCPVVNSVSVVVSSVVSSVD

Secondary structure (DSSP, 8-state):
--------HHHHHHHHHHHHHT-HHHHHHHHT--HHHHHHHHHHHHHHHTS--EEEETTEEEE-HHHHHHHHHHHHHHHHHHHHHHHHHHSGGGPEEEEEEE-HHHIIIIITGGGTTHHHHTTTEEEEEEE-SSTTHHHHTS-SEEEEEESS-BTTEEEEEEEEEEEEEEB-HHHHTTPPPSSGGGGGGSPEEEESS-TTHHHHHHHTTT---GGGG-S-EESSHHHHHHHHHTTS-EEEEEGGGGHHHHHHTSSB-SS---EEEEEEEEEEEEGGGTT-HHHHHHHHHHHHHHH-/--------HHHHHHHHHHHHHT-HHHHHHHHT--HHHHHHHHHHHHHHHTS--EEEETTEEEE-HHHHHHHHHHHHHHHHHHHHHHHHHHSGGGPEEEEEEE-HHHIIIIITGGGTTHHHHTTTEEEEEEE-SSTTTTTTTS-SEEEEEESS-BTTEEEEEEEEEEEEEEB-HHHHTTPPPSSGGGGGGSPEEEESS-TTHHHHHHHTTT---GGGG-S-EESSHHHHHHHHHTTS-EEEEEGGGGHHHHHHTSSB-SS---EEEEEEEEEEEEGGGTT-HHHHHHHHHHHHHHH-

Radius of gyration: 25.59 Å; Cα contacts (8 Å, |Δi|>4): 1051; chains: 2; bounding box: 60×76×70 Å

Nearest PDB structures (foldseek):
  3t1b-assembly1_A  TM=6.129E-01  e=7.358E-22  Vibrio cholerae
  3t1b-assembly1_D  TM=5.775E-01  e=1.481E-21  Vibrio cholerae
  3t1b-assembly1_C  TM=5.623E-01  e=3.177E-21  Vibrio cholerae
  3t1b-assembly1_B  TM=5.639E-01  e=2.036E-21  Vibrio cholerae
  6xtv-assembly1_B  TM=5.538E-01  e=8.449E-18  Corynebacterium glutamicum MB001